Protein AF-0000000071357073 (afdb_homodimer)

pLDDT: mean 93.8, std 9.78, range [48.62, 98.81]

Organism: NCBI:txid346377

InterPro domains:
  IPR000291 D-alanine--D-alanine ligase/VANA/B/C, conserved site [PS00843] (83-94)
  IPR000291 D-alanine--D-alanine ligase/VANA/B/C, conserved site [PS00844] (268-297)
  IPR005905 D-alanine--D-alanine ligase [MF_00047] (3-327)
  IPR005905 D-alanine--D-alanine ligase [PIRSF039102] (2-325)
  IPR005905 D-alanine--D-alanine ligase [TIGR01205] (4-325)
  IPR011095 D-alanine--D-alanine ligase, C-terminal [PF07478] (139-324)
  IPR011127 D-alanine--D-alanine ligase, N-terminal domain [PF01820] (4-106)
  IPR011761 ATP-grasp fold [PS50975] (124-324)
  IPR013815 ATP-grasp fold, subdomain 1 [G3DSA:3.30.1490.20] (133-198)
  IPR016185 Pre-ATP-grasp domain superfamily [SSF52440] (1-115)

Structure (mmCIF, N/CA/C/O backbone):
data_AF-0000000071357073-model_v1
#
loop_
_entity.id
_entity.type
_entity.pdbx_description
1 polymer 'D-alanine--D-alanine ligase'
#
loop_
_atom_site.group_PDB
_atom_site.id
_atom_site.type_symbol
_atom_site.label_atom_id
_atom_site.label_alt_id
_atom_site.label_comp_id
_atom_site.label_asym_id
_atom_site.label_entity_id
_atom_site.label_seq_id
_atom_site.pdbx_PDB_ins_code
_atom_site.Cartn_x
_atom_site.Cartn_y
_atom_site.Cartn_z
_atom_site.occupancy
_atom_site.B_iso_or_equiv
_atom_site.auth_seq_id
_atom_site.auth_comp_id
_atom_site.auth_asym_id
_atom_site.auth_atom_id
_atom_site.pdbx_PDB_model_num
ATOM 1 N N . MET A 1 1 ? -27.766 23.875 -2.355 1 86.12 1 MET A N 1
ATOM 2 C CA . MET A 1 1 ? -27.875 22.906 -1.27 1 86.12 1 MET A CA 1
ATOM 3 C C . MET A 1 1 ? -26.5 22.547 -0.72 1 86.12 1 MET A C 1
ATOM 5 O O . MET A 1 1 ? -25.516 22.531 -1.46 1 86.12 1 MET A O 1
ATOM 9 N N . LYS A 1 2 ? -26.406 22.453 0.548 1 95.81 2 LYS A N 1
ATOM 10 C CA . LYS A 1 2 ? -25.141 22.156 1.199 1 95.81 2 LYS A CA 1
ATOM 11 C C . LYS A 1 2 ? -24.688 20.734 0.898 1 95.81 2 LYS A C 1
ATOM 13 O O . LYS A 1 2 ? -25.516 19.828 0.801 1 95.81 2 LYS A O 1
ATOM 18 N N . LYS A 1 3 ? -23.438 20.578 0.633 1 97.69 3 LYS A N 1
ATOM 19 C CA . LYS A 1 3 ? -22.891 19.234 0.493 1 97.69 3 LYS A CA 1
ATOM 20 C C . LYS A 1 3 ? -22.844 18.516 1.838 1 97.69 3 LYS A C 1
ATOM 22 O O . LYS A 1 3 ? -22.5 19.125 2.857 1 97.69 3 LYS A O 1
ATOM 27 N N . ARG A 1 4 ? -23.266 17.344 1.847 1 98.38 4 ARG A N 1
ATOM 28 C CA . ARG A 1 4 ? -23.219 16.531 3.059 1 98.38 4 ARG A CA 1
ATOM 29 C C . ARG A 1 4 ? -21.875 15.836 3.213 1 98.38 4 ARG A C 1
ATOM 31 O O . ARG A 1 4 ? -21.484 15.039 2.359 1 98.38 4 ARG A O 1
ATOM 38 N N . ILE A 1 5 ? -21.172 16.109 4.293 1 98.69 5 ILE A N 1
ATOM 39 C CA . ILE A 1 5 ? -19.844 15.578 4.543 1 98.69 5 ILE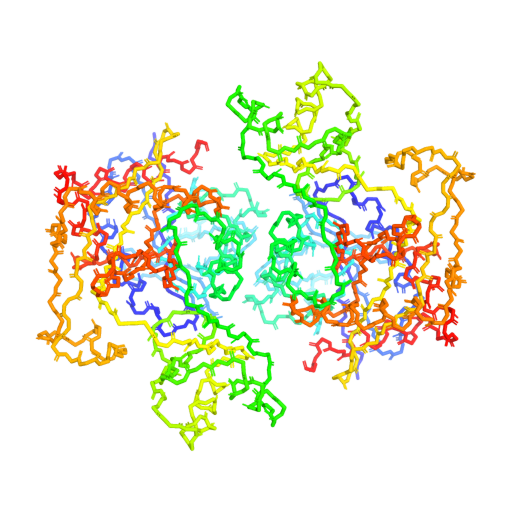 A CA 1
ATOM 40 C C . ILE A 1 5 ? -19.891 14.641 5.746 1 98.69 5 ILE A C 1
ATOM 42 O O . ILE A 1 5 ? -20.375 15.008 6.816 1 98.69 5 ILE A O 1
ATOM 46 N N . ALA A 1 6 ? -19.438 13.398 5.582 1 98.81 6 ALA A N 1
ATOM 47 C CA . ALA A 1 6 ? -19.188 12.516 6.719 1 98.81 6 ALA A CA 1
ATOM 48 C C . ALA A 1 6 ? -17.828 12.812 7.34 1 98.81 6 ALA A C 1
ATOM 50 O O . ALA A 1 6 ? -16.781 12.672 6.684 1 98.81 6 ALA A O 1
ATOM 51 N N . LEU A 1 7 ? -17.797 13.328 8.523 1 98.75 7 LEU A N 1
ATOM 52 C CA . LEU A 1 7 ? -16.562 13.477 9.289 1 98.75 7 LEU A CA 1
ATOM 53 C C . LEU A 1 7 ? -16.219 12.188 10.031 1 98.75 7 LEU A C 1
ATOM 55 O O . LEU A 1 7 ? -16.781 11.906 11.086 1 98.75 7 LEU A O 1
ATOM 59 N N . VAL A 1 8 ? -15.281 11.438 9.5 1 98.81 8 VAL A N 1
ATOM 60 C CA . VAL A 1 8 ? -14.984 10.094 9.984 1 98.81 8 VAL A CA 1
ATOM 61 C C . VAL A 1 8 ? -13.828 10.148 10.984 1 98.81 8 VAL A C 1
ATOM 63 O O . VAL A 1 8 ? -12.766 10.695 10.68 1 98.81 8 VAL A O 1
ATOM 66 N N . THR A 1 9 ? -14.039 9.586 12.133 1 98.5 9 THR A N 1
ATOM 67 C CA . THR A 1 9 ? -13.062 9.586 13.227 1 98.5 9 THR A CA 1
ATOM 68 C C . THR A 1 9 ? -13.156 8.297 14.031 1 98.5 9 THR A C 1
ATOM 70 O O . THR A 1 9 ? -13.742 7.309 13.578 1 98.5 9 THR A O 1
ATOM 73 N N . GLY A 1 10 ? -12.391 8.188 15.164 1 97.81 10 GLY A N 1
ATOM 74 C CA . GLY A 1 10 ? -12.289 6.961 15.938 1 97.81 10 GLY A CA 1
ATOM 75 C C . GLY A 1 10 ? -11.055 6.141 15.602 1 97.81 10 GLY A C 1
ATOM 76 O O . GLY A 1 10 ? -9.945 6.672 15.547 1 97.81 10 GLY A O 1
ATOM 77 N N . GLY A 1 11 ? -11.305 4.848 15.438 1 96.25 11 GLY A N 1
ATOM 78 C CA . GLY A 1 11 ? -10.188 4.004 15.047 1 96.25 11 GLY A CA 1
ATOM 79 C C . GLY A 1 11 ? -10.062 2.748 15.883 1 96.25 11 GLY A C 1
ATOM 80 O O . GLY A 1 11 ? -10.711 2.627 16.922 1 96.25 11 GLY A O 1
ATOM 81 N N . PHE A 1 12 ? -9.25 1.799 15.43 1 93.94 12 PHE A N 1
ATOM 82 C CA . PHE A 1 12 ? -9.062 0.486 16.047 1 93.94 12 PHE A CA 1
ATOM 83 C C . PHE A 1 12 ? -7.879 0.494 17 1 93.94 12 PHE A C 1
ATOM 85 O O . PHE A 1 12 ? -7.645 -0.482 17.719 1 93.94 12 PHE A O 1
ATOM 92 N N . THR A 1 13 ? -7.125 1.576 17 1 86.69 13 THR A N 1
ATOM 93 C CA . THR A 1 13 ? -5.879 1.615 17.75 1 86.69 13 THR A CA 1
ATOM 94 C C . THR A 1 13 ? -5.965 2.627 18.891 1 86.69 13 THR A C 1
ATOM 96 O O . THR A 1 13 ? -6.965 3.338 19.016 1 86.69 13 THR A O 1
ATOM 99 N N . GLY A 1 14 ? -4.887 2.688 19.672 1 83.81 14 GLY A N 1
ATOM 100 C CA . GLY A 1 14 ? -4.816 3.648 20.766 1 83.81 14 GLY A CA 1
ATOM 101 C C . GLY A 1 14 ? -4.82 5.09 20.281 1 83.81 14 GLY A C 1
ATOM 102 O O . GLY A 1 14 ? -5.078 6.004 21.062 1 83.81 14 GLY A O 1
ATOM 103 N N . GLU A 1 15 ? -4.68 5.348 19.016 1 86.19 15 GLU A N 1
ATOM 104 C CA . GLU A 1 15 ? -4.648 6.695 18.469 1 86.19 15 GLU A CA 1
ATOM 105 C C . GLU A 1 15 ? -6.055 7.266 18.312 1 86.19 15 GLU A C 1
ATOM 107 O O . GLU A 1 15 ? -6.23 8.414 17.906 1 86.19 15 GLU A O 1
ATOM 112 N N . SER A 1 16 ? -7.027 6.48 18.703 1 92.38 16 SER A N 1
ATOM 113 C CA . SER A 1 16 ? -8.422 6.906 18.578 1 92.38 16 SER A CA 1
ATOM 114 C C . SER A 1 16 ? -8.68 8.18 19.375 1 92.38 16 SER A C 1
ATOM 116 O O . SER A 1 16 ? -9.477 9.023 18.969 1 92.38 16 SER A O 1
ATOM 118 N N . VAL A 1 17 ? -7.988 8.367 20.469 1 90.81 17 VAL A N 1
ATOM 119 C CA . VAL A 1 17 ? -8.18 9.539 21.312 1 90.81 17 VAL A CA 1
ATOM 120 C C . VAL A 1 17 ? -7.77 10.797 20.547 1 90.81 17 VAL A C 1
ATOM 122 O O . VAL A 1 17 ? -8.469 11.812 20.594 1 90.81 17 VAL A O 1
ATOM 125 N N . VAL A 1 18 ? -6.664 10.703 19.844 1 89.94 18 VAL A N 1
ATOM 126 C CA . VAL A 1 18 ? -6.18 11.828 19.047 1 89.94 18 VAL A CA 1
ATOM 127 C C . VAL A 1 18 ? -7.129 12.078 17.875 1 89.94 18 VAL A C 1
ATOM 129 O O . VAL A 1 18 ? -7.395 13.234 17.531 1 89.94 18 VAL A O 1
ATOM 132 N N . SER A 1 19 ? -7.645 11.016 17.281 1 95.25 19 SER A N 1
ATOM 133 C CA . SER A 1 19 ? -8.602 11.133 16.188 1 95.25 19 SER A CA 1
ATOM 134 C C . SER A 1 19 ? -9.836 11.922 16.625 1 95.25 19 SER A C 1
ATOM 136 O O . SER A 1 19 ? -10.281 12.82 15.906 1 95.25 19 SER A O 1
ATOM 138 N N . LEU A 1 20 ? -10.336 11.57 17.781 1 96.31 20 LEU A N 1
ATOM 139 C CA . LEU A 1 20 ? -11.547 12.219 18.266 1 96.31 20 LEU A CA 1
ATOM 140 C C . LEU A 1 20 ? -11.289 13.688 18.562 1 96.31 20 LEU A C 1
ATOM 142 O O . LEU A 1 20 ? -12.133 14.539 18.25 1 96.31 20 LEU A O 1
ATOM 146 N N . LYS A 1 21 ? -10.148 14 19.109 1 94.81 21 LYS A N 1
ATOM 147 C CA . LYS A 1 21 ? -9.781 15.391 19.375 1 94.81 21 LYS A CA 1
ATOM 148 C C . LYS A 1 21 ? -9.625 16.172 18.078 1 94.81 21 LYS A C 1
ATOM 150 O O . LYS A 1 21 ? -10.086 17.312 17.969 1 94.81 21 LYS A O 1
ATOM 155 N N . SER A 1 22 ? -8.953 15.539 17.125 1 95.88 22 SER A N 1
ATOM 156 C CA . SER A 1 22 ? -8.797 16.156 15.82 1 95.88 22 SER A CA 1
ATOM 157 C C . SER A 1 22 ? -10.148 16.438 15.172 1 95.88 22 SER A C 1
ATOM 159 O O . SER A 1 22 ? -10.367 17.516 14.617 1 95.88 22 SER A O 1
ATOM 161 N N . ALA A 1 23 ? -11.055 15.484 15.281 1 97.44 23 ALA A N 1
ATOM 162 C CA . ALA A 1 23 ? -12.375 15.625 14.68 1 97.44 23 ALA A CA 1
ATOM 163 C C . ALA A 1 23 ? -13.125 16.812 15.289 1 97.44 23 ALA A C 1
ATOM 165 O O . ALA A 1 23 ? -13.844 17.531 14.578 1 97.44 23 ALA A O 1
ATOM 166 N N . ALA A 1 24 ? -12.992 16.984 16.562 1 95.94 24 ALA A N 1
ATOM 167 C CA . ALA A 1 24 ? -13.664 18.094 17.234 1 95.94 24 ALA A CA 1
ATOM 168 C C . ALA A 1 24 ? -13.188 19.438 16.688 1 95.94 24 ALA A C 1
ATOM 170 O O . ALA A 1 24 ? -13.992 20.344 16.484 1 95.94 24 ALA A O 1
ATOM 171 N N . VAL A 1 25 ? -11.93 19.562 16.453 1 95.12 25 VAL A N 1
ATOM 172 C CA . VAL A 1 25 ? -11.352 20.781 15.93 1 95.12 25 VAL A CA 1
ATOM 173 C C . VAL A 1 25 ? -11.812 21 14.484 1 95.12 25 VAL A C 1
ATOM 175 O O . VAL A 1 25 ? -12.242 22.094 14.117 1 95.12 25 VAL A O 1
ATOM 178 N N . VAL A 1 26 ? -11.742 19.922 13.664 1 97.19 26 VAL A N 1
ATOM 179 C CA . VAL A 1 26 ? -12.172 20.016 12.266 1 97.19 26 VAL A CA 1
ATOM 180 C C . VAL A 1 26 ? -13.633 20.438 12.203 1 97.19 26 VAL A C 1
ATOM 182 O O . VAL A 1 26 ? -13.984 21.359 11.469 1 97.19 26 VAL A O 1
ATOM 185 N N . GLU A 1 27 ? -14.422 19.812 13 1 97 27 GLU A N 1
ATOM 186 C CA . GLU A 1 27 ? -15.852 20.078 13.008 1 97 27 GLU A CA 1
ATOM 187 C C . GLU A 1 27 ? -16.141 21.547 13.312 1 97 27 GLU A C 1
ATOM 189 O O . GLU A 1 27 ? -17 22.172 12.688 1 97 27 GLU A O 1
ATOM 194 N N . ARG A 1 28 ? -15.438 22.109 14.219 1 95.56 28 ARG A N 1
ATOM 195 C CA . ARG A 1 28 ? -15.641 23.484 14.672 1 95.56 28 ARG A CA 1
ATOM 196 C C . ARG A 1 28 ? -15.258 24.484 13.578 1 95.56 28 ARG A C 1
ATOM 198 O O . ARG A 1 28 ? -15.789 25.594 13.539 1 95.56 28 ARG A O 1
ATOM 205 N N . HIS A 1 29 ? -14.383 24.094 12.688 1 96.62 29 HIS A N 1
ATOM 206 C CA . HIS A 1 29 ? -13.82 25.062 11.75 1 96.62 29 HIS A CA 1
ATOM 207 C C . HIS A 1 29 ? -14.367 24.859 10.344 1 96.62 29 HIS A C 1
ATOM 209 O O . HIS A 1 29 ? -14.078 25.656 9.445 1 96.62 29 HIS A O 1
ATOM 215 N N . LEU A 1 30 ? -15.141 23.797 10.125 1 97.56 30 LEU A N 1
ATOM 216 C CA . LEU A 1 30 ? -15.688 23.578 8.797 1 97.56 30 LEU A CA 1
ATOM 217 C C . LEU A 1 30 ? -16.719 24.656 8.445 1 97.56 30 LEU A C 1
ATOM 219 O O . LEU A 1 30 ? -17.469 25.109 9.312 1 97.56 30 LEU A O 1
ATOM 223 N N . ASP A 1 31 ? -16.766 25.094 7.211 1 97.56 31 ASP A N 1
ATOM 224 C CA . ASP A 1 31 ? -17.672 26.109 6.711 1 97.56 31 ASP A CA 1
ATOM 225 C C . ASP A 1 31 ? -19.109 25.625 6.73 1 97.56 31 ASP A C 1
ATOM 227 O O . ASP A 1 31 ? -19.547 24.906 5.824 1 97.56 31 ASP A O 1
ATOM 231 N N . GLN A 1 32 ? -19.891 26.047 7.625 1 95.25 32 GLN A N 1
ATOM 232 C CA . GLN A 1 32 ? -21.25 25.562 7.828 1 95.25 32 GLN A CA 1
ATOM 233 C C . GLN A 1 32 ? -22.188 26.078 6.742 1 95.25 32 GLN A C 1
ATOM 235 O O . GLN A 1 32 ? -23.312 25.578 6.59 1 95.25 32 GLN A O 1
ATOM 240 N N . ASP A 1 33 ? -21.781 27.062 6.102 1 96.88 33 ASP A N 1
ATOM 241 C CA . ASP A 1 33 ? -22.578 27.578 5 1 96.88 33 ASP A CA 1
ATOM 242 C C . ASP A 1 33 ? -22.453 26.688 3.764 1 96.88 33 ASP A C 1
ATOM 244 O O . ASP A 1 33 ? -23.328 26.688 2.893 1 96.88 33 ASP A O 1
ATOM 248 N N . LYS A 1 34 ? -21.391 25.953 3.689 1 97.56 34 LYS A N 1
ATOM 249 C CA . LYS A 1 34 ? -21.109 25.141 2.504 1 97.56 34 LYS A CA 1
ATOM 250 C C . LYS A 1 34 ? -21.422 23.672 2.754 1 97.56 34 LYS A C 1
ATOM 252 O O . LYS A 1 34 ? -21.781 22.938 1.83 1 97.56 34 LYS A O 1
ATOM 257 N N . TYR A 1 35 ? -21.281 23.312 4.051 1 98.25 35 TYR A N 1
ATOM 258 C CA . TYR A 1 35 ? -21.312 21.875 4.316 1 98.25 35 TYR A CA 1
ATOM 259 C C . TYR A 1 35 ? -22.281 21.562 5.453 1 98.25 35 TYR A C 1
ATOM 261 O O . TYR A 1 35 ? -22.391 22.328 6.418 1 98.25 35 TYR A O 1
ATOM 269 N N . GLU A 1 36 ? -23 20.5 5.293 1 97.81 36 GLU A N 1
ATOM 270 C CA . GLU A 1 36 ? -23.672 19.812 6.391 1 97.81 36 GLU A CA 1
ATOM 271 C C . GLU A 1 36 ? -22.859 18.625 6.879 1 97.81 36 GLU A C 1
ATOM 273 O O . GLU A 1 36 ? -22.625 17.672 6.121 1 97.81 36 GLU A O 1
ATOM 278 N N . VAL A 1 37 ? -22.453 18.688 8.164 1 97.69 37 VAL A N 1
ATOM 279 C CA . VAL A 1 37 ? -21.453 17.734 8.633 1 97.69 37 VAL A CA 1
ATOM 280 C C . VAL A 1 37 ? -22.125 16.672 9.508 1 97.69 37 VAL A C 1
ATOM 282 O O . VAL A 1 37 ? -22.953 16.984 10.352 1 97.69 37 VAL A O 1
ATOM 285 N N . PHE A 1 38 ? -21.797 15.422 9.281 1 98.25 38 PHE A N 1
ATOM 286 C CA . PHE A 1 38 ? -22.25 14.273 10.07 1 98.25 38 PHE A CA 1
ATOM 287 C C . PHE A 1 38 ? -21.047 13.539 10.672 1 98.25 38 PHE A C 1
ATOM 289 O O . PHE A 1 38 ? -20.234 12.969 9.938 1 98.25 38 PHE A O 1
ATOM 296 N N . LYS A 1 39 ? -20.953 13.539 11.961 1 98.38 39 LYS A N 1
ATOM 297 C CA . LYS A 1 39 ? -19.844 12.867 12.625 1 98.38 39 LYS A CA 1
ATOM 298 C C . LYS A 1 39 ? -20.062 11.352 12.641 1 98.38 39 LYS A C 1
ATOM 300 O O . LYS A 1 39 ? -21.062 10.867 13.156 1 98.38 39 LYS A O 1
ATOM 305 N N . ILE A 1 40 ? -19.156 10.633 12.062 1 98.81 40 ILE A N 1
ATOM 306 C CA . ILE A 1 40 ? -19.188 9.18 12.031 1 98.81 40 ILE A CA 1
ATOM 307 C C . ILE A 1 40 ? -18.047 8.625 12.891 1 98.81 40 ILE A C 1
ATOM 309 O O . ILE A 1 40 ? -16.875 8.922 12.641 1 98.81 40 ILE A O 1
ATOM 313 N N . ILE A 1 41 ? -18.328 7.828 13.852 1 98.62 41 ILE A N 1
ATOM 314 C CA . ILE A 1 41 ? -17.344 7.215 14.727 1 98.62 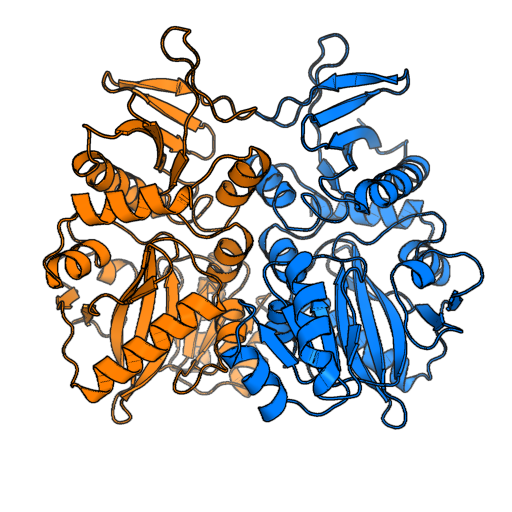41 ILE A CA 1
ATOM 315 C C . ILE A 1 41 ? -17.172 5.742 14.367 1 98.62 41 ILE A C 1
ATOM 317 O O . ILE A 1 41 ? -18.141 4.984 14.352 1 98.62 41 ILE A O 1
ATOM 321 N N . ILE A 1 42 ? -15.961 5.414 14.07 1 98.38 42 ILE A N 1
ATOM 322 C CA . ILE A 1 42 ? -15.617 4.039 13.727 1 98.38 42 ILE A CA 1
ATOM 323 C C . ILE A 1 42 ? -14.898 3.375 14.891 1 98.38 42 ILE A C 1
ATOM 325 O O . ILE A 1 42 ? -13.844 3.85 15.328 1 98.38 42 ILE A O 1
ATOM 329 N N . GLU A 1 43 ? -15.445 2.367 15.352 1 96.81 43 GLU A N 1
ATOM 330 C CA . GLU A 1 43 ? -14.867 1.494 16.359 1 96.81 43 GLU A CA 1
ATOM 331 C C . GLU A 1 43 ? -14.75 0.059 15.859 1 96.81 43 GLU A C 1
ATOM 333 O O . GLU A 1 43 ? -15.305 -0.281 14.812 1 96.81 43 GLU A O 1
ATOM 338 N N . LYS A 1 44 ? -14.031 -0.742 16.594 1 93.75 44 LYS A N 1
ATOM 339 C CA . LYS A 1 44 ? -13.812 -2.125 16.172 1 93.75 44 LYS A CA 1
ATOM 340 C C . LYS A 1 44 ? -15.133 -2.887 16.094 1 93.75 44 LYS A C 1
ATOM 342 O O . LYS A 1 44 ? -15.336 -3.697 15.188 1 93.75 44 LYS A O 1
ATOM 347 N N . THR A 1 45 ? -16.125 -2.557 16.953 1 93.12 45 THR A N 1
ATOM 348 C CA . THR A 1 45 ? -17.328 -3.379 17.062 1 93.12 45 THR A CA 1
ATOM 349 C C . THR A 1 45 ? -18.531 -2.684 16.422 1 93.12 45 THR A C 1
ATOM 351 O O . THR A 1 45 ? -19.547 -3.316 16.172 1 93.12 45 THR A O 1
ATOM 354 N N . LYS A 1 46 ? -18.391 -1.37 16.234 1 95.69 46 LYS A N 1
ATOM 355 C CA . LYS A 1 46 ? -19.531 -0.677 15.648 1 95.69 46 LYS A CA 1
ATOM 356 C C . LYS A 1 46 ? -19.094 0.622 14.969 1 95.69 46 LYS A C 1
ATOM 358 O O . LYS A 1 46 ? -18.141 1.266 15.414 1 95.69 46 LYS A O 1
ATOM 363 N N . TRP A 1 47 ? -19.781 0.971 13.945 1 98.5 47 TRP A N 1
ATOM 364 C CA . TRP A 1 47 ? -19.719 2.256 13.25 1 98.5 47 TRP A CA 1
ATOM 365 C C . TRP A 1 47 ? -21.031 3.023 13.406 1 98.5 47 TRP A C 1
ATOM 367 O O . TRP A 1 47 ? -22.109 2.475 13.172 1 98.5 47 TRP A O 1
ATOM 377 N N . PHE A 1 48 ? -20.953 4.305 13.805 1 98.62 48 PHE A N 1
ATOM 378 C CA . PHE A 1 48 ? -22.219 5.004 14.016 1 98.62 48 PHE A CA 1
ATOM 379 C C . PHE A 1 48 ? -22.047 6.504 13.805 1 98.62 48 PHE A C 1
ATOM 381 O O . PHE A 1 48 ? -20.938 7.035 13.953 1 98.62 48 PHE A O 1
ATOM 388 N N . HIS A 1 49 ? -23.141 7.098 13.383 1 98.56 49 HIS A N 1
ATOM 389 C CA . HIS A 1 49 ? -23.25 8.555 13.414 1 98.56 49 HIS A CA 1
ATOM 390 C C . HIS A 1 49 ? -23.625 9.039 14.812 1 98.56 49 HIS A C 1
ATOM 392 O O . HIS A 1 49 ? -24.625 8.586 15.391 1 98.56 49 HIS A O 1
ATOM 398 N N . LEU A 1 50 ? -22.812 9.859 15.305 1 97.75 50 LEU A N 1
ATOM 399 C CA . LEU A 1 50 ? -23.156 10.531 16.562 1 97.75 50 LEU A CA 1
ATOM 400 C C . LEU A 1 50 ? -23.891 11.836 16.297 1 97.75 50 LEU A C 1
ATOM 402 O O . LEU A 1 50 ? -23.266 12.852 15.961 1 97.75 50 LEU A O 1
ATOM 406 N N . ALA A 1 51 ? -25.219 11.859 16.547 1 95.25 51 ALA A N 1
ATOM 407 C CA . ALA A 1 51 ? -26.031 13.039 16.297 1 95.25 51 ALA A CA 1
ATOM 408 C C . ALA A 1 51 ? -25.797 14.102 17.375 1 95.25 51 ALA A C 1
ATOM 410 O O . ALA A 1 51 ? -25.281 13.797 18.453 1 95.25 51 ALA A O 1
ATOM 411 N N . PRO A 1 52 ? -26.172 15.375 17.062 1 90.69 52 PRO A N 1
ATOM 412 C CA . PRO A 1 52 ? -25.953 16.453 18.031 1 90.69 52 PRO A CA 1
ATOM 413 C C . PRO A 1 52 ? -26.656 16.203 19.359 1 90.69 52 PRO A C 1
ATOM 415 O O . PRO A 1 52 ? -26.188 16.656 20.406 1 90.69 52 PRO A O 1
ATOM 418 N N . ASP A 1 53 ? -27.703 15.461 19.359 1 92.75 53 ASP A N 1
ATOM 419 C CA . ASP A 1 53 ? -28.453 15.203 20.594 1 92.75 53 ASP A CA 1
ATOM 420 C C . ASP A 1 53 ? -27.859 14.016 21.359 1 92.75 53 ASP A C 1
ATOM 422 O O . ASP A 1 53 ? -28.406 13.609 22.391 1 92.75 53 ASP A O 1
ATOM 426 N N . GLY A 1 54 ? -26.828 13.422 20.797 1 93.25 54 GLY A N 1
ATOM 427 C CA . GLY A 1 54 ? -26.141 12.336 21.484 1 93.25 54 GLY A CA 1
ATOM 428 C C . GLY A 1 54 ? -26.594 10.961 21.016 1 93.25 54 GLY A C 1
ATOM 429 O O . GLY A 1 54 ? -26 9.945 21.422 1 93.25 54 GLY A O 1
ATOM 430 N N . GLN A 1 55 ? -27.594 10.961 20.188 1 96.12 55 GLN A N 1
ATOM 431 C CA . GLN A 1 55 ? -28.094 9.672 19.703 1 96.12 55 GLN A CA 1
ATOM 432 C C . GLN A 1 55 ? -27.125 9.055 18.703 1 96.12 55 GLN A C 1
ATOM 434 O O . GLN A 1 55 ? -26.547 9.758 17.875 1 96.12 55 GLN A O 1
ATOM 439 N N . GLU A 1 56 ? -27.016 7.77 18.781 1 97.69 56 GLU A N 1
ATOM 440 C CA . GLU A 1 56 ? -26.188 7.012 17.859 1 97.69 56 GLU A CA 1
ATOM 441 C C . GLU A 1 56 ? -27.016 6.336 16.781 1 97.69 56 GLU A C 1
ATOM 443 O O . GLU A 1 56 ? -28.031 5.703 17.078 1 97.69 56 GLU A O 1
ATOM 448 N N . HIS A 1 57 ? -26.688 6.52 15.602 1 98.31 57 HIS A N 1
ATOM 449 C CA . HIS A 1 57 ? -27.328 5.855 14.477 1 98.31 57 HIS A CA 1
ATOM 450 C C . HIS A 1 57 ? -26.328 4.977 13.719 1 98.31 57 HIS A C 1
ATOM 452 O O . HIS A 1 57 ? -25.344 5.477 13.172 1 98.31 57 HIS A O 1
ATOM 458 N N . PRO A 1 58 ? -26.594 3.699 13.609 1 98.19 58 PRO A N 1
ATOM 459 C CA . PRO A 1 58 ? -25.641 2.789 12.969 1 98.19 58 PRO A CA 1
ATOM 460 C C . PRO A 1 58 ? -25.406 3.131 11.5 1 98.19 58 PRO A C 1
ATOM 462 O O . PRO A 1 58 ? -26.328 3.562 10.805 1 98.19 58 PRO A O 1
ATOM 465 N N . VAL A 1 59 ? -24.188 2.98 11.07 1 98.75 59 VAL A N 1
ATOM 466 C CA . VAL A 1 59 ? -23.844 3.145 9.664 1 98.75 59 VAL A CA 1
ATOM 467 C C . VAL A 1 59 ? -24.219 1.884 8.891 1 98.75 59 VAL A C 1
ATOM 469 O O . VAL A 1 59 ? -23.953 0.768 9.344 1 98.75 59 VAL A O 1
ATOM 472 N N . ASP A 1 60 ? -24.922 2.018 7.781 1 98.5 60 ASP A N 1
ATOM 473 C CA . ASP A 1 60 ? -25.109 0.931 6.824 1 98.5 60 ASP A CA 1
ATOM 474 C C . ASP A 1 60 ? -23.906 0.806 5.887 1 98.5 60 ASP A C 1
ATOM 476 O O . ASP A 1 60 ? -23.703 1.655 5.016 1 98.5 60 ASP A O 1
ATOM 480 N N . LEU A 1 61 ? -23.156 -0.252 6.012 1 97.81 61 LEU A N 1
ATOM 481 C CA . LEU A 1 61 ? -21.906 -0.4 5.273 1 97.81 61 LEU A CA 1
ATOM 482 C C . LEU A 1 61 ? -22.188 -0.74 3.812 1 97.81 61 LEU A C 1
ATOM 484 O O . LEU A 1 61 ? -21.281 -0.67 2.979 1 97.81 61 LEU A O 1
ATOM 488 N N . ASN A 1 62 ? -23.391 -1.083 3.459 1 97.88 62 ASN A N 1
ATOM 489 C CA . ASN A 1 62 ? -23.719 -1.379 2.068 1 97.88 62 ASN A CA 1
ATOM 490 C C . ASN A 1 62 ? -23.516 -0.161 1.173 1 97.88 62 ASN A C 1
ATOM 492 O O . ASN A 1 62 ? -23.172 -0.302 -0.005 1 97.88 62 ASN A O 1
ATOM 496 N N . ASP A 1 63 ? -23.734 0.947 1.75 1 97.88 63 ASP A N 1
ATOM 497 C CA . ASP A 1 63 ? -23.562 2.146 0.935 1 97.88 63 ASP A CA 1
ATOM 498 C C . ASP A 1 63 ? -23.078 3.322 1.782 1 97.88 63 ASP A C 1
ATOM 500 O O . ASP A 1 63 ? -23.203 4.48 1.369 1 97.88 63 ASP A O 1
ATOM 504 N N . PHE A 1 64 ? -22.609 3.014 2.961 1 98.56 64 PHE A N 1
ATOM 505 C CA . PHE A 1 64 ? -22.078 3.988 3.91 1 98.56 64 PHE A CA 1
ATOM 506 C C . PHE A 1 64 ? -23.094 5.098 4.164 1 98.56 64 PHE A C 1
ATOM 508 O O . PHE A 1 64 ? -22.766 6.281 4.043 1 98.56 64 PHE A O 1
ATOM 515 N N . SER A 1 65 ? -24.25 4.73 4.562 1 98.69 65 SER A N 1
ATOM 516 C CA . SER A 1 65 ? -25.312 5.668 4.883 1 98.69 65 SER A CA 1
ATOM 517 C C . SER A 1 65 ? -25.766 5.523 6.336 1 98.69 65 SER A C 1
ATOM 519 O O . SER A 1 65 ? -25.359 4.586 7.023 1 98.69 65 SER A O 1
ATOM 521 N N . VAL A 1 66 ? -26.438 6.48 6.797 1 98.44 66 VAL A N 1
ATOM 522 C CA . VAL A 1 66 ? -27.078 6.445 8.102 1 98.44 66 VAL A CA 1
ATOM 523 C C . VAL A 1 66 ? -28.562 6.809 7.957 1 98.44 66 VAL A C 1
ATOM 525 O O . VAL A 1 66 ? -28.953 7.438 6.973 1 98.44 66 VAL A O 1
ATOM 528 N N . SER A 1 67 ? -29.422 6.406 8.922 1 96.94 67 SER A N 1
ATOM 529 C CA . SER A 1 67 ? -30.859 6.668 8.82 1 96.94 67 SER A CA 1
ATOM 530 C C . SER A 1 67 ? -31.406 7.223 10.133 1 96.94 67 SER A C 1
ATOM 532 O O . SER A 1 67 ? -32.281 6.605 10.758 1 96.94 67 SER A O 1
ATOM 534 N N . PRO A 1 68 ? -30.922 8.438 10.375 1 93.62 68 PRO A N 1
ATOM 535 C CA . PRO A 1 68 ? -31.547 9.055 11.547 1 93.62 68 PRO A CA 1
ATOM 536 C C . PRO A 1 68 ? -33.062 9.297 11.359 1 93.62 68 PRO A C 1
ATOM 538 O O . PRO A 1 68 ? -33.469 9.828 10.328 1 93.62 68 PRO A O 1
ATOM 541 N N . GLN A 1 69 ? -33.906 8.852 12.336 1 90.12 69 GLN A N 1
ATOM 542 C CA . GLN A 1 69 ? -35.375 9 12.328 1 90.12 69 GLN A CA 1
ATOM 543 C C . GLN A 1 69 ? -35.969 8.406 11.062 1 90.12 69 GLN A C 1
ATOM 545 O O . GLN A 1 69 ? -36.938 8.961 10.508 1 90.12 69 GLN A O 1
ATOM 550 N N . GLY A 1 70 ? -35.281 7.457 10.422 1 91.31 70 GLY A N 1
ATOM 551 C CA . GLY A 1 70 ? -35.844 6.715 9.289 1 91.31 70 GLY A CA 1
ATOM 552 C C . GLY A 1 70 ? -35.5 7.344 7.949 1 91.31 70 GLY A C 1
ATOM 553 O O . GLY A 1 70 ? -35.844 6.797 6.902 1 91.31 70 GLY A O 1
ATOM 554 N N . GLN A 1 71 ? -34.938 8.453 7.996 1 95.25 71 GLN A N 1
ATOM 555 C CA . GLN A 1 71 ? -34.531 9.109 6.754 1 95.25 71 GLN A CA 1
ATOM 556 C C . GLN A 1 71 ? -33.094 8.75 6.371 1 95.25 71 GLN A C 1
ATOM 558 O O . GLN A 1 71 ? -32.156 9.094 7.086 1 95.25 71 GLN A O 1
ATOM 563 N N . LYS A 1 72 ? -33 8.188 5.23 1 97.81 72 LYS A N 1
ATOM 564 C CA . LYS A 1 72 ? -31.672 7.77 4.777 1 97.81 72 LYS A CA 1
ATOM 565 C C . LYS A 1 72 ? -30.828 8.969 4.336 1 97.81 72 LYS A C 1
ATOM 567 O O . LYS A 1 72 ? -31.281 9.789 3.531 1 97.81 72 LYS A O 1
ATOM 572 N N . ILE A 1 73 ? -29.688 9.047 4.867 1 98.06 73 ILE A N 1
ATOM 573 C CA . ILE A 1 73 ? -28.734 10.102 4.531 1 98.06 73 ILE A CA 1
ATOM 574 C C . ILE A 1 73 ? -27.484 9.492 3.906 1 98.06 73 ILE A C 1
ATOM 576 O O . ILE A 1 73 ? -26.875 8.586 4.48 1 98.06 73 ILE A O 1
ATOM 580 N N . THR A 1 74 ? -27.156 9.93 2.709 1 98.31 74 THR A N 1
ATOM 581 C CA . THR A 1 74 ? -25.906 9.594 2.053 1 98.31 74 THR A CA 1
ATOM 582 C C . THR A 1 74 ? -24.969 10.805 2.016 1 98.31 74 THR A C 1
ATOM 584 O O . THR A 1 74 ? -25.391 11.922 2.332 1 98.31 74 THR A O 1
ATOM 587 N N . PHE A 1 75 ? -23.75 10.594 1.633 1 98.69 75 PHE A N 1
ATOM 588 C CA . PHE A 1 75 ? -22.781 11.664 1.753 1 98.69 75 PHE A CA 1
ATOM 589 C C . PHE A 1 75 ? -22.156 11.984 0.399 1 98.69 75 PHE A C 1
ATOM 591 O O . PHE A 1 75 ? -21.906 11.078 -0.406 1 98.69 75 PHE A O 1
ATOM 598 N N . ASP A 1 76 ? -21.828 13.266 0.23 1 98.44 76 ASP A N 1
ATOM 599 C CA . ASP A 1 76 ? -21.156 13.727 -0.98 1 98.44 76 ASP A CA 1
ATOM 600 C C . ASP A 1 76 ? -19.641 13.5 -0.892 1 98.44 76 ASP A C 1
ATOM 602 O O . ASP A 1 76 ? -18.953 13.508 -1.909 1 98.44 76 ASP A O 1
ATOM 606 N N . GLY A 1 77 ? -19.125 13.297 0.252 1 98.56 77 GLY A N 1
ATOM 607 C CA . GLY A 1 77 ? -17.703 13.055 0.488 1 98.56 77 GLY A CA 1
ATOM 608 C C . GLY A 1 77 ? -17.391 12.766 1.942 1 98.56 77 GLY A C 1
ATOM 609 O O . GLY A 1 77 ? -18.234 12.938 2.818 1 98.56 77 GLY A O 1
ATOM 610 N N . VAL A 1 78 ? -16.234 12.328 2.156 1 98.81 78 VAL A N 1
ATOM 611 C CA . VAL A 1 78 ? -15.773 11.953 3.49 1 98.81 78 VAL A CA 1
ATOM 612 C C . VAL A 1 78 ? -14.562 12.797 3.877 1 98.81 78 VAL A C 1
ATOM 614 O O . VAL A 1 78 ? -13.594 12.883 3.119 1 98.81 78 VAL A O 1
ATOM 617 N N . PHE A 1 79 ? -14.656 13.516 4.973 1 98.75 79 PHE A N 1
ATOM 618 C CA . PHE A 1 79 ? -13.469 14.047 5.641 1 98.75 79 PHE A CA 1
ATOM 619 C C . PHE A 1 79 ? -12.891 13.031 6.609 1 98.75 79 PHE A C 1
ATOM 621 O O . PHE A 1 79 ? -13.414 12.844 7.711 1 98.75 79 PHE A O 1
ATOM 628 N N . ASN A 1 80 ? -11.836 12.406 6.219 1 98.69 80 ASN A N 1
ATOM 629 C CA . ASN A 1 80 ? -11.211 11.367 7.023 1 98.69 80 ASN A CA 1
ATOM 630 C C . ASN A 1 80 ? -10.164 11.945 7.973 1 98.69 80 ASN A C 1
ATOM 632 O O . ASN A 1 80 ? -9.133 12.469 7.531 1 98.69 80 ASN A O 1
ATOM 636 N N . ILE A 1 81 ? -10.406 11.906 9.219 1 98.19 81 ILE A N 1
ATOM 637 C CA . ILE A 1 81 ? -9.461 12.367 10.234 1 98.19 81 ILE A CA 1
ATOM 638 C C . ILE A 1 81 ? -9.219 11.25 11.25 1 98.19 81 ILE A C 1
ATOM 640 O O . ILE A 1 81 ? -9.133 11.508 12.453 1 98.19 81 ILE A O 1
ATOM 644 N N . LEU A 1 82 ? -9.289 10.031 10.812 1 97.44 82 LEU A N 1
ATOM 645 C CA . LEU A 1 82 ? -9.023 8.844 11.617 1 97.44 82 LEU A CA 1
ATOM 646 C C . LEU A 1 82 ? -7.551 8.461 11.539 1 97.44 82 LEU A C 1
ATOM 648 O O . LEU A 1 82 ? -7.09 7.945 10.523 1 97.44 82 LEU A O 1
ATOM 652 N N . HIS A 1 83 ? -6.863 8.641 12.609 1 94 83 HIS A N 1
ATOM 653 C CA . HIS A 1 83 ? -5.453 8.281 12.719 1 94 83 HIS A CA 1
ATOM 654 C C . HIS A 1 83 ? -5.273 6.781 12.898 1 94 83 HIS A C 1
ATOM 656 O O . HIS A 1 83 ? -6.051 6.141 13.609 1 94 83 HIS A O 1
ATOM 662 N N . GLY A 1 84 ? -4.207 6.273 12.289 1 93.06 84 GLY A N 1
ATOM 663 C CA . GLY A 1 84 ? -3.967 4.844 12.398 1 93.06 84 GLY A CA 1
ATOM 664 C C . GLY A 1 84 ? -4.977 4.008 11.633 1 93.06 84 GLY A C 1
ATOM 665 O O . GLY A 1 84 ? -5.516 4.449 10.617 1 93.06 84 GLY A O 1
ATOM 666 N N . SER A 1 85 ? -5.176 2.797 12.078 1 94.44 85 SER A N 1
ATOM 667 C CA . SER A 1 85 ? -6.105 1.884 11.422 1 94.44 85 SER A CA 1
ATOM 668 C C . SER A 1 85 ? -7.535 2.119 11.891 1 94.44 85 SER A C 1
ATOM 670 O O . SER A 1 85 ? -7.773 2.359 13.07 1 94.44 85 SER A O 1
ATOM 672 N N . PRO A 1 86 ? -8.461 2.111 11.016 1 97 86 PRO A N 1
ATOM 673 C CA . PRO A 1 86 ? -8.328 1.786 9.594 1 97 86 PRO A CA 1
ATOM 674 C C . PRO A 1 86 ? -8.281 3.027 8.711 1 97 86 PRO A C 1
ATOM 676 O O . PRO A 1 86 ? -8.398 2.924 7.484 1 97 86 PRO A O 1
ATOM 679 N N . GLY A 1 87 ? -8.094 4.188 9.234 1 97.06 87 GLY A N 1
ATOM 680 C CA . GLY A 1 87 ? -8.242 5.434 8.492 1 97.06 87 GLY A CA 1
ATOM 681 C C . GLY A 1 87 ? -6.973 5.844 7.766 1 97.06 87 GLY A C 1
ATOM 682 O O . GLY A 1 87 ? -7.035 6.5 6.723 1 97.06 87 GLY A O 1
ATOM 683 N N . GLU A 1 88 ? -5.895 5.449 8.273 1 96.5 88 GLU A N 1
ATOM 684 C CA . GLU A 1 88 ? -4.621 5.949 7.77 1 96.5 88 GLU A CA 1
ATOM 685 C C . GLU A 1 88 ? -3.852 4.855 7.035 1 96.5 88 GLU A C 1
ATOM 687 O O . GLU A 1 88 ? -2.891 5.141 6.316 1 96.5 88 GLU A O 1
ATOM 692 N N . ASP A 1 89 ? -4.34 3.635 7.074 1 96.25 89 ASP A N 1
ATOM 693 C CA . ASP A 1 89 ? -3.584 2.516 6.52 1 96.25 89 ASP A CA 1
ATOM 694 C C . ASP A 1 89 ? -4.191 2.043 5.199 1 96.25 89 ASP A C 1
ATOM 696 O O . ASP A 1 89 ? -3.84 0.977 4.691 1 96.25 89 ASP A O 1
ATOM 700 N N . GLY A 1 90 ? -5.148 2.781 4.684 1 97.19 90 GLY A N 1
ATOM 701 C CA . GLY A 1 90 ? -5.656 2.545 3.344 1 97.19 90 GLY A CA 1
ATOM 702 C C . GLY A 1 90 ? -6.918 1.705 3.324 1 97.19 90 GLY A C 1
ATOM 703 O O . GLY 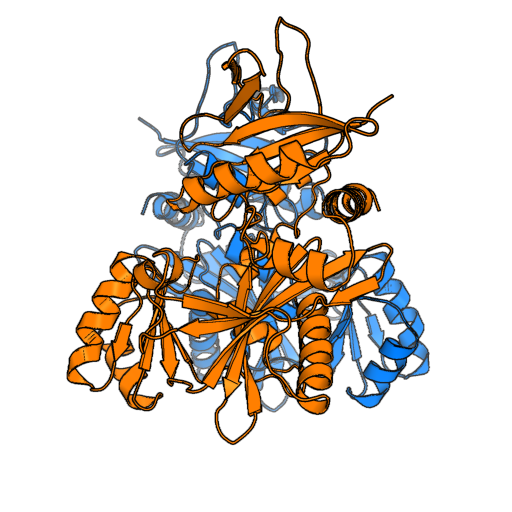A 1 90 ? -7.613 1.642 2.307 1 97.19 90 GLY A O 1
ATOM 704 N N . LYS A 1 91 ? -7.301 1.029 4.453 1 98.06 91 LYS A N 1
ATOM 705 C CA . LYS A 1 91 ? -8.453 0.13 4.477 1 98.06 91 LYS A CA 1
ATOM 706 C C . LYS A 1 91 ? -9.75 0.897 4.262 1 98.06 91 LYS A C 1
ATOM 708 O O . LYS A 1 91 ? -10.562 0.536 3.402 1 98.06 91 LYS A O 1
ATOM 713 N N . LEU A 1 92 ? -9.914 2.02 4.902 1 98.31 92 LEU A N 1
ATOM 714 C CA . LEU A 1 92 ? -11.117 2.822 4.715 1 98.31 92 LEU A CA 1
ATOM 715 C C . LEU A 1 92 ? -11.148 3.443 3.324 1 98.31 92 LEU A C 1
ATOM 717 O O . LEU A 1 92 ? -12.195 3.475 2.676 1 98.31 92 LEU A O 1
ATOM 721 N N . ALA A 1 93 ? -9.992 3.936 2.932 1 98.31 93 ALA A N 1
ATOM 722 C CA . ALA A 1 93 ? -9.914 4.5 1.585 1 98.31 93 ALA A CA 1
ATOM 723 C C . ALA A 1 93 ? -10.359 3.482 0.54 1 98.31 93 ALA A C 1
ATOM 725 O O . ALA A 1 93 ? -11.133 3.811 -0.362 1 98.31 93 ALA A O 1
ATOM 726 N N . GLY A 1 94 ? -9.852 2.26 0.699 1 98.38 94 GLY A N 1
ATOM 727 C CA . GLY A 1 94 ? -10.266 1.2 -0.208 1 98.38 94 GLY A CA 1
ATOM 728 C C . GLY A 1 94 ? -11.758 0.947 -0.191 1 98.38 94 GLY A C 1
ATOM 729 O O . GLY A 1 94 ? -12.375 0.749 -1.242 1 98.38 94 GLY A O 1
ATOM 730 N N . TYR A 1 95 ? -12.352 0.938 0.979 1 98.5 95 TYR A N 1
ATOM 731 C CA . TYR A 1 95 ? -13.789 0.764 1.145 1 98.5 95 TYR A CA 1
ATOM 732 C C . TYR A 1 95 ? -14.555 1.879 0.445 1 98.5 95 TYR A C 1
ATOM 734 O O . TYR A 1 95 ? -15.5 1.615 -0.306 1 98.5 95 TYR A O 1
ATOM 742 N N . PHE A 1 96 ? -14.117 3.133 0.584 1 98.56 96 PHE A N 1
ATOM 743 C CA . PHE A 1 96 ? -14.781 4.266 -0.053 1 98.56 96 PHE A CA 1
ATOM 744 C C . PHE A 1 96 ? -14.625 4.203 -1.567 1 98.56 96 PHE A C 1
ATOM 746 O O . PHE A 1 96 ? -15.547 4.539 -2.307 1 98.56 96 PHE A O 1
ATOM 753 N N . ASP A 1 97 ? -13.453 3.797 -2.018 1 97.62 97 ASP A N 1
ATOM 754 C CA . ASP A 1 97 ? -13.242 3.635 -3.453 1 97.62 97 ASP A CA 1
ATOM 755 C C . ASP A 1 97 ? -14.258 2.668 -4.051 1 97.62 97 ASP A C 1
ATOM 757 O O . ASP A 1 97 ? -14.828 2.934 -5.113 1 97.62 97 ASP A O 1
ATOM 761 N N . MET A 1 98 ? -14.453 1.563 -3.365 1 97.5 98 MET A N 1
ATOM 762 C CA . MET A 1 98 ? -15.336 0.522 -3.885 1 97.5 98 MET A CA 1
ATOM 763 C C . MET A 1 98 ? -16.781 0.997 -3.908 1 97.5 98 MET A C 1
ATOM 765 O O . MET A 1 98 ? -17.609 0.465 -4.66 1 97.5 98 MET A O 1
ATOM 769 N N . LEU A 1 99 ? -17.125 2.027 -3.121 1 97.38 99 LEU A N 1
ATOM 770 C CA . LEU A 1 99 ? -18.469 2.58 -3.08 1 97.38 99 LEU A CA 1
ATOM 771 C C . LEU A 1 99 ? -18.578 3.822 -3.957 1 97.38 99 LEU A C 1
ATOM 773 O O . LEU A 1 99 ? -19.672 4.383 -4.117 1 97.38 99 LEU A O 1
ATOM 777 N N . GLY A 1 100 ? -17.438 4.297 -4.512 1 96.69 100 GLY A N 1
ATOM 778 C CA . GLY A 1 100 ? -17.422 5.496 -5.336 1 96.69 100 GLY A CA 1
ATOM 779 C C . GLY A 1 100 ? -17.609 6.773 -4.539 1 96.69 100 GLY A C 1
ATOM 780 O O . GLY A 1 100 ? -18.141 7.758 -5.047 1 96.69 100 GLY A O 1
ATOM 781 N N . ILE A 1 101 ? -17.219 6.793 -3.26 1 98.12 101 ILE A N 1
ATOM 782 C CA . ILE A 1 101 ? -17.359 7.957 -2.391 1 98.12 101 ILE A CA 1
ATOM 783 C C . ILE A 1 101 ? -16.016 8.688 -2.291 1 98.12 101 ILE A C 1
ATOM 785 O O . ILE A 1 101 ? -15.008 8.102 -1.891 1 98.12 101 ILE A O 1
ATOM 789 N N . PRO A 1 102 ? -15.969 9.969 -2.611 1 98.38 102 PRO A N 1
ATOM 790 C CA . PRO A 1 102 ? -14.719 10.719 -2.5 1 98.38 102 PRO A CA 1
ATOM 791 C C . PRO A 1 102 ? -14.312 10.977 -1.051 1 98.38 102 PRO A C 1
ATOM 793 O O . PRO A 1 102 ? -15.164 11.047 -0.168 1 98.38 102 PRO A O 1
ATOM 796 N N . TYR A 1 103 ? -13.07 11.148 -0.837 1 98.56 103 TYR A N 1
ATOM 797 C CA . TYR A 1 103 ? -12.547 11.398 0.5 1 98.56 103 TYR A CA 1
ATOM 798 C C . TYR A 1 103 ? -11.328 12.305 0.443 1 98.56 103 TYR A C 1
ATOM 800 O O . TYR A 1 103 ? -10.742 12.508 -0.625 1 98.56 103 TYR A O 1
ATOM 808 N N . THR A 1 104 ? -10.836 12.789 1.564 1 98.19 104 THR A N 1
ATOM 809 C CA . THR A 1 104 ? -9.898 13.906 1.597 1 98.19 104 THR A CA 1
ATOM 810 C C . THR A 1 104 ? -8.461 13.414 1.68 1 98.19 104 THR A C 1
ATOM 812 O O . THR A 1 104 ? -7.52 14.195 1.525 1 98.19 104 THR A O 1
ATOM 815 N N . THR A 1 105 ? -8.188 12.172 1.933 1 98 105 THR A N 1
ATOM 816 C CA . THR A 1 105 ? -6.852 11.672 2.24 1 98 105 THR A CA 1
ATOM 817 C C . THR A 1 105 ? -6.281 10.883 1.065 1 98 105 THR A C 1
ATOM 819 O O . THR A 1 105 ? -6.898 10.82 -0.002 1 98 105 THR A O 1
ATOM 822 N N . CYS A 1 106 ? -5.113 10.391 1.236 1 97.88 106 CYS A N 1
ATOM 823 C CA . CYS A 1 106 ? -4.438 9.586 0.22 1 97.88 106 CYS A CA 1
ATOM 824 C C . CYS A 1 106 ? -5.254 8.352 -0.131 1 97.88 106 CYS A C 1
ATOM 826 O O . CYS A 1 106 ? -6.059 7.883 0.677 1 97.88 106 CYS A O 1
ATOM 828 N N . ASP A 1 107 ? -5.016 7.832 -1.324 1 97 107 ASP A N 1
ATOM 829 C CA . ASP A 1 107 ? -5.723 6.629 -1.746 1 97 107 ASP A CA 1
ATOM 830 C C . ASP A 1 107 ? -5.234 5.406 -0.969 1 97 107 ASP A C 1
ATOM 832 O O . ASP A 1 107 ? -4.359 5.52 -0.108 1 97 107 ASP A O 1
ATOM 836 N N . ALA A 1 108 ? -5.836 4.316 -1.229 1 97.31 108 ALA A N 1
ATOM 837 C CA . ALA A 1 108 ? -5.586 3.088 -0.48 1 97.31 108 ALA A CA 1
ATOM 838 C C . ALA A 1 108 ? -4.121 2.676 -0.58 1 97.31 108 ALA A C 1
ATOM 840 O O . ALA A 1 108 ? -3.496 2.326 0.426 1 97.31 108 ALA A O 1
ATOM 841 N N . MET A 1 109 ? -3.527 2.734 -1.714 1 96.75 109 MET A N 1
ATOM 842 C CA . MET A 1 109 ? -2.156 2.289 -1.935 1 96.75 109 MET A CA 1
ATOM 843 C C . MET A 1 109 ? -1.166 3.186 -1.196 1 96.75 109 MET A C 1
ATOM 845 O O . MET A 1 109 ? -0.346 2.699 -0.415 1 96.75 109 MET A O 1
ATOM 849 N N . THR A 1 110 ? -1.26 4.473 -1.442 1 97.69 110 THR A N 1
ATOM 850 C CA . THR A 1 110 ? -0.36 5.418 -0.79 1 97.69 110 THR A CA 1
ATOM 851 C C . THR A 1 110 ? -0.486 5.324 0.728 1 97.69 110 THR A C 1
ATOM 853 O O . THR A 1 110 ? 0.521 5.285 1.438 1 97.69 110 THR A O 1
ATOM 856 N N . SER A 1 111 ? -1.725 5.266 1.188 1 97.69 111 SER A N 1
ATOM 857 C CA . SER A 1 111 ? -1.964 5.125 2.621 1 97.69 111 SER A CA 1
ATOM 858 C C . SER A 1 111 ? -1.316 3.859 3.17 1 97.69 111 SER A C 1
ATOM 860 O O . SER A 1 111 ? -0.649 3.895 4.203 1 97.69 111 SER A O 1
ATOM 862 N N . ALA A 1 112 ? -1.452 2.768 2.48 1 96.69 112 ALA A N 1
ATOM 863 C CA . ALA A 1 112 ? -0.882 1.496 2.916 1 96.69 112 ALA A CA 1
ATOM 864 C C . ALA A 1 112 ? 0.642 1.561 2.949 1 96.69 112 ALA A C 1
ATOM 866 O O . ALA A 1 112 ? 1.264 1.181 3.945 1 96.69 112 ALA A O 1
ATOM 867 N N . ILE A 1 113 ? 1.234 2.08 1.954 1 96.75 113 ILE A N 1
ATOM 868 C CA . ILE A 1 113 ? 2.686 2.145 1.815 1 96.75 113 ILE A CA 1
ATOM 869 C C . ILE A 1 113 ? 3.273 3 2.936 1 96.75 113 ILE A C 1
ATOM 871 O O . ILE A 1 113 ? 4.262 2.615 3.566 1 96.75 113 ILE A O 1
ATOM 875 N N . THR A 1 114 ? 2.637 4.105 3.166 1 96.81 114 THR A N 1
ATOM 876 C CA . THR A 1 114 ? 3.238 5.09 4.062 1 96.81 114 THR A CA 1
ATOM 877 C C . THR A 1 114 ? 3.119 4.641 5.516 1 96.81 114 THR A C 1
ATOM 879 O O . THR A 1 114 ? 3.77 5.203 6.398 1 96.81 114 THR A O 1
ATOM 882 N N . MET A 1 115 ? 2.371 3.57 5.75 1 94.81 115 MET A N 1
ATOM 883 C CA . MET A 1 115 ? 2.297 2.984 7.086 1 94.81 115 MET A CA 1
ATOM 884 C C . MET A 1 115 ? 3.5 2.084 7.355 1 94.81 115 MET A C 1
ATOM 886 O O . MET A 1 115 ? 3.73 1.672 8.492 1 94.81 115 MET A O 1
ATOM 890 N N . ASN A 1 116 ? 4.207 1.756 6.355 1 96.75 116 ASN A N 1
ATOM 891 C CA . ASN A 1 116 ? 5.391 0.909 6.438 1 96.75 116 ASN A CA 1
ATOM 892 C C . ASN A 1 116 ? 6.672 1.718 6.254 1 96.75 116 ASN A C 1
ATOM 894 O O . ASN A 1 116 ? 7.035 2.072 5.129 1 96.75 116 ASN A O 1
ATOM 898 N N . LYS A 1 117 ? 7.395 1.938 7.324 1 96.88 117 LYS A N 1
ATOM 899 C CA . LYS A 1 117 ? 8.57 2.799 7.312 1 96.88 117 LYS A CA 1
ATOM 900 C C . LYS A 1 117 ? 9.633 2.27 6.355 1 96.88 117 LYS A C 1
ATOM 902 O O . LYS A 1 117 ? 10.219 3.033 5.582 1 96.88 117 LYS A O 1
ATOM 907 N N . GLY A 1 118 ? 9.852 1.004 6.398 1 97.25 118 GLY A N 1
ATOM 908 C CA . GLY A 1 118 ? 10.844 0.396 5.531 1 97.25 118 GLY A CA 1
ATOM 909 C C . GLY A 1 118 ? 10.531 0.561 4.055 1 97.25 118 GLY A C 1
ATOM 910 O O . GLY A 1 118 ? 11.398 0.953 3.27 1 97.25 118 GLY A O 1
ATOM 911 N N . TYR A 1 119 ? 9.289 0.284 3.646 1 98.06 119 TYR A N 1
ATOM 912 C CA . TYR A 1 119 ? 8.891 0.413 2.252 1 98.06 119 TYR A CA 1
ATOM 913 C C . TYR A 1 119 ? 8.922 1.869 1.806 1 98.06 119 TYR A C 1
ATOM 915 O O . TYR A 1 119 ? 9.367 2.174 0.695 1 98.06 119 TYR A O 1
ATOM 923 N N . THR A 1 120 ? 8.438 2.738 2.656 1 98.25 120 THR A N 1
ATOM 924 C CA . THR A 1 120 ? 8.469 4.156 2.32 1 98.25 120 THR A CA 1
ATOM 925 C C . THR A 1 120 ? 9.891 4.617 2.023 1 98.25 120 THR A C 1
ATOM 927 O O . THR A 1 120 ? 10.141 5.262 1.003 1 98.25 120 THR A O 1
ATOM 930 N N . LYS A 1 121 ? 10.82 4.266 2.873 1 98.25 121 LYS A N 1
ATOM 931 C CA . LYS A 1 121 ? 12.219 4.652 2.709 1 98.25 121 LYS A CA 1
ATOM 932 C C . LYS A 1 121 ? 12.797 4.082 1.42 1 98.25 121 LYS A C 1
ATOM 934 O O . LYS A 1 121 ? 13.531 4.766 0.705 1 98.25 121 LYS A O 1
ATOM 939 N N . ALA A 1 122 ? 12.453 2.836 1.136 1 97.94 122 ALA A N 1
ATOM 940 C CA . ALA A 1 122 ? 12.938 2.201 -0.086 1 97.94 122 ALA A CA 1
ATOM 941 C C . ALA A 1 122 ? 12.477 2.965 -1.323 1 97.94 122 ALA A C 1
ATOM 943 O O . ALA A 1 122 ? 13.219 3.08 -2.303 1 97.94 122 ALA A O 1
ATOM 944 N N . ILE A 1 123 ? 11.336 3.51 -1.298 1 98.06 123 ILE A N 1
ATOM 945 C CA . ILE A 1 123 ? 10.711 4.148 -2.453 1 98.06 123 ILE A CA 1
ATOM 946 C C . ILE A 1 123 ? 11.289 5.551 -2.637 1 98.06 123 ILE A C 1
ATOM 948 O O . ILE A 1 123 ? 11.523 5.988 -3.766 1 98.06 123 ILE A O 1
ATOM 952 N N . ILE A 1 124 ? 11.594 6.234 -1.545 1 98.38 124 ILE A N 1
ATOM 953 C CA . ILE A 1 124 ? 11.891 7.656 -1.685 1 98.38 124 ILE A CA 1
ATOM 954 C C . ILE A 1 124 ? 13.406 7.875 -1.616 1 98.38 124 ILE A C 1
ATOM 956 O O . ILE A 1 124 ? 13.883 8.992 -1.828 1 98.38 124 ILE A O 1
ATOM 960 N N . GLN A 1 125 ? 14.203 6.883 -1.351 1 97.38 125 GLN A N 1
ATOM 961 C CA . GLN A 1 125 ? 15.609 7.02 -1.007 1 97.38 125 GLN A CA 1
ATOM 962 C C . GLN A 1 125 ? 16.406 7.594 -2.174 1 97.38 125 GLN A C 1
ATOM 964 O O . GLN A 1 125 ? 17.531 8.078 -1.989 1 97.38 125 GLN A O 1
ATOM 969 N N . ASP A 1 126 ? 15.891 7.602 -3.389 1 95.44 126 ASP A N 1
ATOM 970 C CA . ASP A 1 126 ? 16.656 8.07 -4.543 1 95.44 126 ASP A CA 1
ATOM 971 C C . ASP A 1 126 ? 16.359 9.531 -4.844 1 95.44 126 ASP A C 1
ATOM 973 O O . ASP A 1 126 ? 16.859 10.086 -5.82 1 95.44 126 ASP A O 1
ATOM 977 N N . ILE A 1 127 ? 15.539 10.188 -4.059 1 97.5 127 ILE A N 1
ATOM 978 C CA . ILE A 1 127 ? 15.281 11.617 -4.211 1 97.5 127 ILE A CA 1
ATOM 979 C C . ILE A 1 127 ? 16.562 12.406 -3.902 1 97.5 127 ILE A C 1
ATOM 981 O O . ILE A 1 127 ? 17.188 12.195 -2.861 1 97.5 127 ILE A O 1
ATOM 985 N N . ASP A 1 128 ? 16.844 13.32 -4.762 1 96.62 128 ASP A N 1
ATOM 986 C CA . ASP A 1 128 ? 18.078 14.102 -4.625 1 96.62 128 ASP A CA 1
ATOM 987 C C . ASP A 1 128 ? 18.094 14.867 -3.307 1 96.62 128 ASP A C 1
ATOM 989 O O . ASP A 1 128 ? 17.109 15.492 -2.924 1 96.62 128 ASP A O 1
ATOM 993 N N . HIS A 1 129 ? 19.219 14.758 -2.564 1 97.69 129 HIS A N 1
ATOM 994 C CA . HIS A 1 129 ? 19.531 15.508 -1.354 1 97.69 129 HIS A CA 1
ATOM 995 C C . HIS A 1 129 ? 18.734 14.992 -0.162 1 97.69 129 HIS A C 1
ATOM 997 O O . HIS A 1 129 ? 18.844 15.531 0.942 1 97.69 129 HIS A O 1
ATOM 1003 N N . LEU A 1 130 ? 17.906 14.031 -0.424 1 98.62 130 LEU A N 1
ATOM 1004 C CA . LEU A 1 130 ? 17.25 13.336 0.678 1 98.62 130 LEU A CA 1
ATOM 1005 C C . LEU A 1 130 ? 18.078 12.148 1.141 1 98.62 130 LEU A C 1
ATOM 1007 O O . LEU A 1 130 ? 18.641 11.414 0.318 1 98.62 130 LEU A O 1
ATOM 1011 N N . HIS A 1 131 ? 18.188 11.992 2.428 1 98.38 131 HIS A N 1
ATOM 1012 C CA . HIS A 1 131 ? 18.922 10.859 2.998 1 98.38 131 HIS A CA 1
ATOM 1013 C C . HIS A 1 131 ? 18.016 10.023 3.896 1 98.38 131 HIS A C 1
ATOM 1015 O O . HIS A 1 131 ? 17.047 10.539 4.461 1 98.38 131 HIS A O 1
ATOM 1021 N N . VAL A 1 132 ? 18.266 8.773 3.955 1 97.94 132 VAL A N 1
ATOM 1022 C CA . VAL A 1 132 ? 17.641 7.855 4.898 1 97.94 132 VAL A CA 1
ATOM 1023 C C . VAL A 1 132 ? 18.719 7.137 5.715 1 97.94 132 VAL A C 1
ATOM 1025 O O . VAL A 1 132 ? 19.797 6.848 5.203 1 97.94 132 VAL A O 1
ATOM 1028 N N . ALA A 1 133 ? 18.453 6.902 6.98 1 96.94 133 ALA A N 1
ATOM 1029 C CA . ALA A 1 133 ? 19.391 6.141 7.797 1 96.94 133 ALA A CA 1
ATOM 1030 C C . ALA A 1 133 ? 19.578 4.734 7.242 1 96.94 133 ALA A C 1
ATOM 1032 O O . ALA A 1 133 ? 18.625 4.094 6.801 1 96.94 133 ALA A O 1
ATOM 1033 N N . LYS A 1 134 ? 20.859 4.293 7.262 1 97.5 134 LYS A N 1
ATOM 1034 C CA . LYS A 1 134 ? 21.078 2.887 6.93 1 97.5 134 LYS A CA 1
ATOM 1035 C C . LYS A 1 134 ? 20.281 1.976 7.852 1 97.5 134 LYS A C 1
ATOM 1037 O O . LYS A 1 134 ? 20.281 2.154 9.07 1 97.5 134 LYS A O 1
ATOM 1042 N N . SER A 1 135 ? 19.547 1.056 7.277 1 97.75 135 SER A N 1
ATOM 1043 C CA . SER A 1 135 ? 18.609 0.322 8.109 1 97.75 135 SER A CA 1
ATOM 1044 C C . SER A 1 135 ? 18.406 -1.103 7.605 1 97.75 135 SER A C 1
ATOM 1046 O O . SER A 1 135 ? 18.828 -1.435 6.492 1 97.75 135 SER A O 1
ATOM 1048 N N . ILE A 1 136 ? 17.891 -1.973 8.484 1 97.5 136 ILE A N 1
ATOM 1049 C CA . ILE A 1 136 ? 17.469 -3.334 8.172 1 97.5 136 ILE A CA 1
ATOM 1050 C C . ILE A 1 136 ? 16.016 -3.547 8.633 1 97.5 136 ILE A C 1
ATOM 1052 O O . ILE A 1 136 ? 15.688 -3.277 9.789 1 97.5 136 ILE A O 1
ATOM 1056 N N . GLN A 1 137 ? 15.203 -3.953 7.684 1 97.44 137 GLN A N 1
ATOM 1057 C CA . GLN A 1 137 ? 13.836 -4.34 8.016 1 97.44 137 GLN A CA 1
ATOM 1058 C C . GLN A 1 137 ? 13.75 -5.828 8.344 1 97.44 137 GLN A C 1
ATOM 1060 O O . GLN A 1 137 ? 14.156 -6.672 7.543 1 97.44 137 GLN A O 1
ATOM 1065 N N . LEU A 1 138 ? 13.227 -6.129 9.508 1 97.69 138 LEU A N 1
ATOM 1066 C CA . LEU A 1 138 ? 13.156 -7.508 9.977 1 97.69 138 LEU A CA 1
ATOM 1067 C C . LEU A 1 138 ? 11.711 -8 10.008 1 97.69 138 LEU A C 1
ATOM 1069 O O . LEU A 1 138 ? 10.82 -7.289 10.469 1 97.69 138 LEU A O 1
ATOM 1073 N N . PHE A 1 139 ? 11.5 -9.258 9.57 1 95.38 139 PHE A N 1
ATOM 1074 C CA . PHE A 1 139 ? 10.172 -9.852 9.5 1 95.38 139 PHE A CA 1
ATOM 1075 C C . PHE A 1 139 ? 10.008 -10.93 10.562 1 95.38 139 PHE A C 1
ATOM 1077 O O . PHE A 1 139 ? 8.969 -11.602 10.617 1 95.38 139 PHE A O 1
ATOM 1084 N N . LYS A 1 140 ? 11.055 -11.219 11.289 1 94.81 140 LYS A N 1
ATOM 1085 C CA . LYS A 1 140 ? 11.023 -12.188 12.383 1 94.81 140 LYS A CA 1
ATOM 1086 C C . LYS A 1 140 ? 12.117 -11.891 13.406 1 94.81 140 LYS A C 1
ATOM 1088 O O . LYS A 1 140 ? 13.188 -11.391 13.055 1 94.81 140 LYS A O 1
ATOM 1093 N N . ASN A 1 141 ? 11.75 -12.234 14.664 1 96.88 141 ASN A N 1
ATOM 1094 C CA . ASN A 1 141 ? 12.75 -12.172 15.727 1 96.88 141 ASN A CA 1
ATOM 1095 C C . ASN A 1 141 ? 13.531 -13.477 15.844 1 96.88 141 ASN A C 1
ATOM 1097 O O . ASN A 1 141 ? 13.07 -14.422 16.484 1 96.88 141 ASN A O 1
ATOM 1101 N N . SER A 1 142 ? 14.703 -13.555 15.195 1 96.38 142 SER A N 1
ATOM 1102 C CA . SER A 1 142 ? 15.492 -14.781 15.133 1 96.38 142 SER A CA 1
ATOM 1103 C C . SER A 1 142 ? 16.969 -14.5 15.406 1 96.38 142 SER A C 1
ATOM 1105 O O . SER A 1 142 ? 17.438 -13.375 15.227 1 96.38 142 SER A O 1
ATOM 1107 N N . PRO A 1 143 ? 17.672 -15.539 15.805 1 96.5 143 PRO A N 1
ATOM 1108 C CA . PRO A 1 143 ? 19.125 -15.367 15.984 1 96.5 143 PRO A CA 1
ATOM 1109 C C . PRO A 1 143 ? 19.828 -14.906 14.711 1 96.5 143 PRO A C 1
ATOM 1111 O O . PRO A 1 143 ? 20.75 -14.094 14.773 1 96.5 143 PRO A O 1
ATOM 1114 N N . GLU A 1 144 ? 19.359 -15.406 13.688 1 95.62 144 GLU A N 1
ATOM 1115 C CA . GLU A 1 144 ? 19.969 -15.023 12.414 1 95.62 144 GLU A CA 1
ATOM 1116 C C . GLU A 1 144 ? 19.828 -13.523 12.164 1 95.62 144 GLU A C 1
ATOM 1118 O O . GLU A 1 144 ? 20.781 -12.859 11.758 1 95.62 144 GLU A O 1
ATOM 1123 N N . ASN A 1 145 ? 18.672 -13.016 12.422 1 95.56 145 ASN A N 1
ATOM 1124 C CA . ASN A 1 145 ? 18.422 -11.594 12.219 1 95.56 145 ASN A CA 1
ATOM 1125 C C . ASN A 1 145 ? 19.172 -10.742 13.227 1 95.56 145 ASN A C 1
ATOM 1127 O O . ASN A 1 145 ? 19.625 -9.641 12.906 1 95.56 145 ASN A O 1
ATOM 1131 N N . HIS A 1 146 ? 19.234 -11.273 14.438 1 97.25 146 HIS A N 1
ATOM 1132 C CA . HIS A 1 146 ? 20.062 -10.609 15.438 1 97.25 146 HIS A CA 1
ATOM 1133 C C . HIS A 1 146 ? 21.5 -10.438 14.938 1 97.25 146 HIS A C 1
ATOM 1135 O O . HIS A 1 146 ? 22.047 -9.336 14.984 1 97.25 146 HIS A O 1
ATOM 1141 N N . ASP A 1 147 ? 22.094 -11.453 14.43 1 97.62 147 ASP A N 1
ATOM 1142 C CA . ASP A 1 147 ? 23.469 -11.438 13.93 1 97.62 147 ASP A CA 1
ATOM 1143 C C . ASP A 1 147 ? 23.594 -10.531 12.711 1 97.62 147 ASP A C 1
ATOM 1145 O O . ASP A 1 147 ? 24.609 -9.836 12.555 1 97.62 147 ASP A O 1
ATOM 1149 N N . ARG A 1 148 ? 22.625 -10.586 11.875 1 97 148 ARG A N 1
ATOM 1150 C CA . ARG A 1 148 ? 22.625 -9.742 10.68 1 97 148 ARG A CA 1
ATOM 1151 C C . ARG A 1 148 ? 22.734 -8.266 11.047 1 97 148 ARG A C 1
ATOM 1153 O O . ARG A 1 148 ? 23.469 -7.516 10.414 1 97 148 ARG A O 1
ATOM 1160 N N . VAL A 1 149 ? 21.969 -7.816 12.023 1 98.12 149 VAL A N 1
ATOM 1161 C CA . VAL A 1 149 ? 22 -6.43 12.469 1 98.12 149 VAL A CA 1
ATOM 1162 C C . VAL A 1 149 ? 23.406 -6.066 12.938 1 98.12 149 VAL A C 1
ATOM 1164 O O . VAL A 1 149 ? 23.969 -5.039 12.531 1 98.12 149 VAL A O 1
ATOM 1167 N N . LEU A 1 150 ? 24 -6.938 13.727 1 97.88 150 LEU A N 1
ATOM 1168 C CA . LEU A 1 150 ? 25.328 -6.695 14.266 1 97.88 150 LEU A CA 1
ATOM 1169 C C . LEU A 1 150 ? 26.359 -6.609 13.148 1 97.88 150 LEU A C 1
ATOM 1171 O O . LEU A 1 150 ? 27.328 -5.848 13.25 1 97.88 150 LEU A O 1
ATOM 1175 N N . GLU A 1 151 ? 26.156 -7.324 12.156 1 97.62 151 GLU A N 1
ATOM 1176 C CA . GLU A 1 151 ? 27.109 -7.418 11.062 1 97.62 151 GLU A CA 1
ATOM 1177 C C . GLU A 1 151 ? 26.969 -6.246 10.094 1 97.62 151 GLU A C 1
ATOM 1179 O O . GLU A 1 151 ? 27.953 -5.715 9.602 1 97.62 151 GLU A O 1
ATOM 1184 N N . GLU A 1 152 ? 25.75 -5.836 9.828 1 97.44 152 GLU A N 1
ATOM 1185 C CA . GLU A 1 152 ? 25.5 -4.949 8.703 1 97.44 152 GLU A CA 1
ATOM 1186 C C . GLU A 1 152 ? 25.359 -3.5 9.156 1 97.44 152 GLU A C 1
ATOM 1188 O O . GLU A 1 152 ? 25.469 -2.574 8.352 1 97.44 152 GLU A O 1
ATOM 1193 N N . LEU A 1 153 ? 25.016 -3.277 10.391 1 98.19 153 LEU A N 1
ATOM 1194 C CA . LEU A 1 153 ? 24.797 -1.923 10.883 1 98.19 153 LEU A CA 1
ATOM 1195 C C . LEU A 1 153 ? 25.828 -1.554 11.938 1 98.19 153 LEU A C 1
ATOM 1197 O O . LEU A 1 153 ? 26.422 -2.434 12.578 1 98.19 153 LEU A O 1
ATOM 1201 N N . SER A 1 154 ? 25.984 -0.296 12.109 1 97.75 154 SER A N 1
ATOM 1202 C CA . SER A 1 154 ? 26.906 0.206 13.125 1 97.75 154 SER A CA 1
ATOM 1203 C C . SER A 1 154 ? 26.156 0.806 14.312 1 97.75 154 SER A C 1
ATOM 1205 O O . SER A 1 154 ? 25.141 1.493 14.125 1 97.75 154 SER A O 1
ATOM 1207 N N . LEU A 1 155 ? 26.688 0.647 15.531 1 96.62 155 LEU A N 1
ATOM 1208 C CA . LEU A 1 155 ? 26.125 1.221 16.75 1 96.62 155 LEU A CA 1
ATOM 1209 C C . LEU A 1 155 ? 26.344 2.729 16.781 1 96.62 155 LEU A C 1
ATOM 1211 O O . LEU A 1 155 ? 27.312 3.234 16.219 1 96.62 155 LEU A O 1
ATOM 1215 N N . PRO A 1 156 ? 25.422 3.457 17.453 1 96.94 156 PRO A N 1
ATOM 1216 C CA . PRO A 1 156 ? 24.188 3.004 18.094 1 96.94 156 PRO A CA 1
ATOM 1217 C C . PRO A 1 156 ? 23.062 2.754 17.094 1 96.94 156 PRO A C 1
ATOM 1219 O O . PRO A 1 156 ? 23.094 3.279 15.977 1 96.94 156 PRO A O 1
ATOM 1222 N N . TYR A 1 157 ? 22.094 1.893 17.531 1 96.44 157 TYR A N 1
ATOM 1223 C CA . TYR A 1 157 ? 20.922 1.601 16.719 1 96.44 157 TYR A CA 1
ATOM 1224 C C . TYR A 1 157 ? 19.703 2.328 17.25 1 96.44 157 TYR A C 1
ATOM 1226 O O . TYR A 1 157 ? 19.625 2.637 18.453 1 96.44 157 TYR A O 1
ATOM 1234 N N . PHE A 1 158 ? 18.844 2.613 16.391 1 95.19 158 PHE A N 1
ATOM 1235 C CA . PHE A 1 158 ? 17.453 2.889 16.734 1 95.19 158 PHE A CA 1
ATOM 1236 C C . PHE A 1 158 ? 16.547 1.742 16.297 1 95.19 158 PHE A C 1
ATOM 1238 O O . PHE A 1 158 ? 16.469 1.425 15.109 1 95.19 158 PHE A O 1
ATOM 1245 N N . VAL A 1 159 ? 15.914 1.054 17.281 1 96.56 159 VAL A N 1
ATOM 1246 C CA . VAL A 1 159 ? 15.031 -0.078 17.016 1 96.56 159 VAL A CA 1
ATOM 1247 C C . VAL A 1 159 ? 13.578 0.349 17.188 1 96.56 159 VAL A C 1
ATOM 1249 O O . VAL A 1 159 ? 13.203 0.894 18.234 1 96.56 159 VAL A O 1
ATOM 1252 N N . LYS A 1 160 ? 12.797 0.133 16.172 1 94.75 160 LYS A N 1
ATOM 1253 C CA . LYS A 1 160 ? 11.406 0.569 16.281 1 94.75 160 LYS A CA 1
ATOM 1254 C C . LYS A 1 160 ? 10.477 -0.384 15.531 1 94.75 160 LYS A C 1
ATOM 1256 O O . LYS A 1 160 ? 10.883 -1.021 14.555 1 94.75 160 LYS A O 1
ATOM 1261 N N . PRO A 1 161 ? 9.195 -0.537 16.078 1 94.75 161 PRO A N 1
ATOM 1262 C CA . PRO A 1 161 ? 8.195 -1.19 15.227 1 94.75 161 PRO A CA 1
ATOM 1263 C C . PRO A 1 161 ? 8.094 -0.562 13.836 1 94.75 161 PRO A C 1
ATOM 1265 O O . PRO A 1 161 ? 8.195 0.659 13.703 1 94.75 161 PRO A O 1
ATOM 1268 N N . ASN A 1 162 ? 7.98 -1.346 12.812 1 95.69 162 ASN A N 1
ATOM 1269 C CA . ASN A 1 162 ? 8.031 -0.873 11.438 1 95.69 162 ASN A CA 1
ATOM 1270 C C . ASN A 1 162 ? 6.719 -0.203 11.031 1 95.69 162 ASN A C 1
ATOM 1272 O O . ASN A 1 162 ? 6.727 0.795 10.305 1 95.69 162 ASN A O 1
ATOM 1276 N N . ASN A 1 163 ? 5.59 -0.832 11.438 1 90.81 163 ASN A N 1
ATOM 1277 C CA . ASN A 1 163 ? 4.281 -0.326 11.031 1 90.81 163 ASN A CA 1
ATOM 1278 C C . ASN A 1 163 ? 3.68 0.586 12.094 1 90.81 163 ASN A C 1
ATOM 1280 O O . ASN A 1 163 ? 3.857 0.354 13.297 1 90.81 163 ASN A O 1
ATOM 1284 N N . GLY A 1 164 ? 2.898 1.488 11.703 1 79.31 164 GLY A N 1
ATOM 1285 C CA . GLY A 1 164 ? 2.16 2.33 12.633 1 79.31 164 GLY A CA 1
ATOM 1286 C C . GLY A 1 164 ? 2.951 3.535 13.102 1 79.31 164 GLY A C 1
ATOM 1287 O O . GLY A 1 164 ? 4.035 3.811 12.594 1 79.31 164 GLY A O 1
ATOM 1288 N N . GLY A 1 165 ? 2.264 4.227 13.938 1 70.31 165 GLY A N 1
ATOM 1289 C CA . GLY A 1 165 ? 2.82 5.449 14.492 1 70.31 165 GLY A CA 1
ATOM 1290 C C . GLY A 1 165 ? 2.885 5.445 16.016 1 70.31 165 GLY A C 1
ATOM 1291 O O . GLY A 1 165 ? 2.746 4.391 16.641 1 70.31 165 GLY A O 1
ATOM 1292 N N . SER A 1 166 ? 3.516 6.297 16.781 1 63.44 166 SER A N 1
ATOM 1293 C CA . SER A 1 166 ? 3.373 6.68 18.188 1 63.44 166 SER A CA 1
ATOM 1294 C C . SER A 1 166 ? 4.598 6.273 19 1 63.44 166 SER A C 1
ATOM 1296 O O . SER A 1 166 ? 4.559 6.273 20.234 1 63.44 166 SER A O 1
ATOM 1298 N N . SER A 1 167 ? 5.562 5.887 18.406 1 68.31 167 SER A N 1
ATOM 1299 C CA . SER A 1 167 ? 6.867 5.652 19.016 1 68.31 167 SER A CA 1
ATOM 1300 C C . SER A 1 167 ? 6.781 4.605 20.109 1 68.31 167 SER A C 1
ATOM 1302 O O . SER A 1 167 ? 7.609 4.59 21.031 1 68.31 167 SER A O 1
ATOM 1304 N N . ILE A 1 168 ? 5.789 3.826 20.109 1 74.56 168 ILE A N 1
ATOM 1305 C CA . ILE A 1 168 ? 5.688 2.732 21.078 1 74.56 168 ILE A CA 1
ATOM 1306 C C . ILE A 1 168 ? 6.617 1.594 20.656 1 74.56 168 ILE A C 1
ATOM 1308 O O . ILE A 1 168 ? 6.703 1.25 19.484 1 74.56 168 ILE A O 1
ATOM 1312 N N . GLY A 1 169 ? 7.375 1.104 21.625 1 81.81 169 GLY A N 1
ATOM 1313 C CA . GLY A 1 169 ? 8.25 -0.03 21.375 1 81.81 169 GLY A CA 1
ATOM 1314 C C . GLY A 1 169 ? 9.594 0.371 20.797 1 81.81 169 GLY A C 1
ATOM 1315 O O . GLY A 1 169 ? 10.328 -0.474 20.281 1 81.81 169 GLY A O 1
ATOM 1316 N N . MET A 1 170 ? 9.867 1.583 20.859 1 89.5 170 MET A N 1
ATOM 1317 C CA . MET A 1 170 ? 11.133 2.086 20.312 1 89.5 170 MET A CA 1
ATOM 1318 C C . MET A 1 170 ? 12.242 1.988 21.344 1 89.5 170 MET A C 1
ATOM 1320 O O . MET A 1 170 ? 11.992 2.07 22.547 1 89.5 170 MET A O 1
ATOM 1324 N N . SER A 1 171 ? 13.445 1.786 20.922 1 92.25 171 SER A N 1
ATOM 1325 C CA . SER A 1 171 ? 14.609 1.712 21.781 1 92.25 171 SER A CA 1
ATOM 1326 C C . SER A 1 171 ? 15.852 2.289 21.109 1 92.25 171 SER A C 1
ATOM 1328 O O . SER A 1 171 ? 16.016 2.139 19.891 1 92.25 171 SER A O 1
ATOM 1330 N N . LYS A 1 172 ? 16.625 2.973 21.875 1 92.81 172 LYS A N 1
ATOM 1331 C CA . LYS A 1 172 ? 18 3.275 21.469 1 92.81 172 LYS A CA 1
ATOM 1332 C C . LYS A 1 172 ? 18.969 2.23 22.016 1 92.81 172 LYS A C 1
ATOM 1334 O O . LYS A 1 172 ? 18.953 1.924 23.203 1 92.81 172 LYS A O 1
ATOM 1339 N N . VAL A 1 173 ? 19.703 1.666 21.172 1 96.19 173 VAL A N 1
ATOM 1340 C CA . VAL A 1 173 ? 20.625 0.596 21.516 1 96.19 173 VAL A CA 1
ATOM 1341 C C . VAL A 1 173 ? 22.062 1.1 21.406 1 96.19 173 VAL A C 1
ATOM 1343 O O . VAL A 1 173 ? 22.531 1.428 20.328 1 96.19 173 VAL A O 1
ATOM 1346 N N . LYS A 1 174 ? 22.781 1.055 22.5 1 96 174 LYS A N 1
ATOM 1347 C CA . LYS A 1 174 ? 24.109 1.638 22.547 1 96 174 LYS A CA 1
ATOM 1348 C C . LYS A 1 174 ? 25.188 0.552 22.562 1 96 174 LYS A C 1
ATOM 1350 O O . LYS A 1 174 ? 26.359 0.833 22.344 1 96 174 LYS A O 1
ATOM 1355 N N . SER A 1 175 ? 24.797 -0.643 22.906 1 97 175 SER A N 1
ATOM 1356 C CA . SER A 1 175 ? 25.719 -1.775 22.906 1 97 175 SER A CA 1
ATOM 1357 C C . SER A 1 175 ? 25.062 -3.029 22.359 1 97 175 SER A C 1
ATOM 1359 O O . SER A 1 175 ? 23.828 -3.143 22.359 1 97 175 SER A O 1
ATOM 1361 N N . ALA A 1 176 ? 25.875 -3.957 21.922 1 96.62 176 ALA A N 1
ATOM 1362 C CA . ALA A 1 176 ? 25.391 -5.191 21.297 1 96.62 176 ALA A CA 1
ATOM 1363 C C . ALA A 1 176 ? 24.516 -5.98 22.281 1 96.62 176 ALA A C 1
ATOM 1365 O O . ALA A 1 176 ? 23.562 -6.637 21.859 1 96.62 176 ALA A O 1
ATOM 1366 N N . GLU A 1 177 ? 24.812 -5.934 23.5 1 96.81 177 GLU A N 1
ATOM 1367 C CA . GLU A 1 177 ? 24.109 -6.723 24.531 1 96.81 177 GLU A CA 1
ATOM 1368 C C . GLU A 1 177 ? 22.672 -6.262 24.688 1 96.81 177 GLU A C 1
ATOM 1370 O O . GLU A 1 177 ? 21.828 -7.016 25.172 1 96.81 177 GLU A O 1
ATOM 1375 N N . GLU A 1 178 ? 22.406 -5.023 24.266 1 97.5 178 GLU A N 1
ATOM 1376 C CA . GLU A 1 178 ? 21.078 -4.445 24.438 1 97.5 178 GLU A CA 1
ATOM 1377 C C . GLU A 1 178 ? 20.156 -4.805 23.281 1 97.5 178 GLU A C 1
ATOM 1379 O O . GLU A 1 178 ? 18.938 -4.625 23.375 1 97.5 178 GLU A O 1
ATOM 1384 N N . LEU A 1 179 ? 20.688 -5.301 22.25 1 97.81 179 LEU A N 1
ATOM 1385 C CA . LEU A 1 179 ? 19.953 -5.465 21 1 97.81 179 LEU A CA 1
ATOM 1386 C C . LEU A 1 179 ? 18.812 -6.473 21.156 1 97.81 179 LEU A C 1
ATOM 1388 O O . LEU A 1 179 ? 17.688 -6.227 20.719 1 97.81 179 LEU A O 1
ATOM 1392 N N . ALA A 1 180 ? 19.109 -7.586 21.75 1 97.88 180 ALA A N 1
ATOM 1393 C CA . ALA A 1 180 ? 18.109 -8.648 21.891 1 97.88 180 ALA A CA 1
ATOM 1394 C C . ALA A 1 180 ? 16.859 -8.141 22.609 1 97.88 180 ALA A C 1
ATOM 1396 O O . ALA A 1 180 ? 15.742 -8.383 22.156 1 97.88 180 ALA A O 1
ATOM 1397 N N . GLU A 1 181 ? 17.078 -7.473 23.688 1 97.5 181 GLU A N 1
ATOM 1398 C CA . GLU A 1 181 ? 15.961 -6.93 24.453 1 97.5 181 GLU A CA 1
ATOM 1399 C C . GLU A 1 181 ? 15.188 -5.902 23.625 1 97.5 181 GLU A C 1
ATOM 1401 O O . GLU A 1 181 ? 13.953 -5.852 23.688 1 97.5 181 GLU A O 1
ATOM 1406 N N . ALA A 1 182 ? 15.875 -5.047 22.938 1 96.94 182 ALA A N 1
ATOM 1407 C CA . ALA A 1 182 ? 15.25 -4.039 22.094 1 96.94 182 ALA A CA 1
ATOM 1408 C C . ALA A 1 182 ? 14.391 -4.691 21.016 1 96.94 182 ALA A C 1
ATOM 1410 O O . ALA A 1 182 ? 13.281 -4.234 20.734 1 96.94 182 ALA A O 1
ATOM 1411 N N . LEU A 1 183 ? 14.875 -5.711 20.391 1 98 183 LEU A N 1
ATOM 1412 C CA . LEU A 1 183 ? 14.125 -6.434 19.375 1 98 183 LEU A CA 1
ATOM 1413 C C . LEU A 1 183 ? 12.883 -7.082 19.969 1 98 183 LEU A C 1
ATOM 1415 O O . LEU A 1 183 ? 11.797 -7.02 19.375 1 98 183 LEU A O 1
ATOM 1419 N N . ASP A 1 184 ? 13.039 -7.703 21.125 1 97.69 184 ASP A N 1
ATOM 1420 C CA . ASP A 1 184 ? 11.891 -8.305 21.812 1 97.69 184 ASP A CA 1
ATOM 1421 C C . ASP A 1 184 ? 10.789 -7.277 22.047 1 97.69 184 ASP A C 1
ATOM 1423 O O . ASP A 1 184 ? 9.617 -7.547 21.766 1 97.69 184 ASP A O 1
ATOM 1427 N N . LYS A 1 185 ? 11.242 -6.156 22.547 1 95.62 185 LYS A N 1
ATOM 1428 C CA . LYS A 1 185 ? 10.297 -5.082 22.844 1 95.62 185 LYS A CA 1
ATOM 1429 C C . LYS A 1 185 ? 9.57 -4.629 21.578 1 95.62 185 LYS A C 1
ATOM 1431 O O . LYS A 1 185 ? 8.352 -4.438 21.594 1 95.62 185 LYS A O 1
ATOM 1436 N N . ALA A 1 186 ? 10.289 -4.43 20.516 1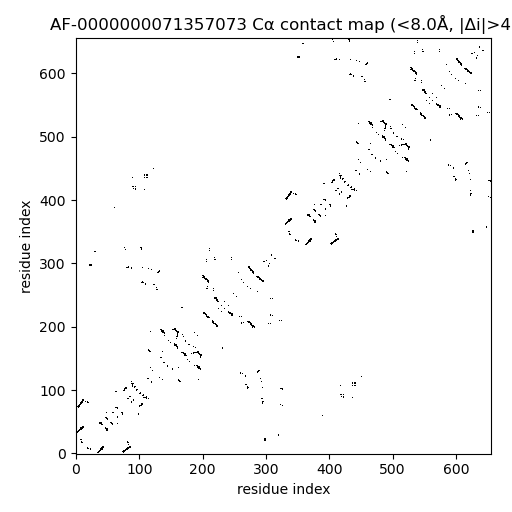 95.88 186 ALA A N 1
ATOM 1437 C CA . ALA A 1 186 ? 9.703 -3.953 19.266 1 95.88 186 ALA A CA 1
ATOM 1438 C C . ALA A 1 186 ? 8.789 -5.008 18.641 1 95.88 186 ALA A C 1
ATOM 1440 O O . ALA A 1 186 ? 7.691 -4.695 18.188 1 95.88 186 ALA A O 1
ATOM 1441 N N . PHE A 1 187 ? 9.18 -6.293 18.641 1 96.5 187 PHE A N 1
ATOM 1442 C CA . PHE A 1 187 ? 8.406 -7.375 18.031 1 96.5 187 PHE A CA 1
ATOM 1443 C C . PHE A 1 187 ? 7.16 -7.676 18.859 1 96.5 187 PHE A C 1
ATOM 1445 O O . PHE A 1 187 ? 6.223 -8.305 18.375 1 96.5 187 PHE A O 1
ATOM 1452 N N . ALA A 1 188 ? 7.148 -7.297 20.109 1 94.81 188 ALA A N 1
ATOM 1453 C CA . ALA A 1 188 ? 5.945 -7.422 20.938 1 94.81 188 ALA A CA 1
ATOM 1454 C C . ALA A 1 188 ? 4.836 -6.5 20.422 1 94.81 188 ALA A C 1
ATOM 1456 O O . ALA A 1 188 ? 3.652 -6.762 20.641 1 94.81 188 ALA A O 1
ATOM 1457 N N . GLU A 1 189 ? 5.258 -5.449 19.703 1 91.62 189 GLU A N 1
ATOM 1458 C CA . GLU A 1 189 ? 4.309 -4.434 19.25 1 91.62 189 GLU A CA 1
ATOM 1459 C C . GLU A 1 189 ? 3.959 -4.605 17.781 1 91.62 189 GLU A C 1
ATOM 1461 O O . GLU A 1 189 ? 2.926 -4.121 17.328 1 91.62 189 GLU A O 1
ATOM 1466 N N . ASP A 1 190 ? 4.809 -5.238 17.062 1 93.69 190 ASP A N 1
ATOM 1467 C CA . ASP A 1 190 ? 4.668 -5.301 15.617 1 93.69 190 ASP A CA 1
ATOM 1468 C C . ASP A 1 190 ? 5.309 -6.57 15.055 1 93.69 190 ASP A C 1
ATOM 1470 O O . ASP A 1 190 ? 6.301 -7.062 15.602 1 93.69 190 ASP A O 1
ATOM 1474 N N . SER A 1 191 ? 4.746 -7.059 13.961 1 94 191 SER A N 1
ATOM 1475 C CA . SER A 1 191 ? 5.297 -8.25 13.328 1 94 191 SER A CA 1
ATOM 1476 C C . SER A 1 191 ? 6.527 -7.91 12.492 1 94 191 SER A C 1
ATOM 1478 O O . SER A 1 191 ? 7.27 -8.805 12.078 1 94 191 SER A O 1
ATOM 1480 N N . GLN A 1 192 ? 6.762 -6.695 12.227 1 96.44 192 GLN A N 1
ATOM 1481 C CA . GLN A 1 192 ? 7.957 -6.207 11.547 1 96.44 192 GLN A CA 1
ATOM 1482 C C . GLN A 1 192 ? 8.672 -5.141 12.375 1 96.44 192 GLN A C 1
ATOM 1484 O O . GLN A 1 192 ? 8.023 -4.309 13.016 1 96.44 192 GLN A O 1
ATOM 1489 N N . VAL A 1 193 ? 9.961 -5.195 12.289 1 97.44 193 VAL A N 1
ATOM 1490 C CA . VAL A 1 193 ? 10.781 -4.254 13.047 1 97.44 193 VAL A CA 1
ATOM 1491 C C . VAL A 1 193 ? 11.82 -3.611 12.133 1 97.44 193 VAL A C 1
ATOM 1493 O O . VAL A 1 193 ? 12.375 -4.273 11.258 1 97.44 193 VAL A O 1
ATOM 1496 N N . LEU A 1 194 ? 12.016 -2.367 12.273 1 97.5 194 LEU A N 1
ATOM 1497 C CA . LEU A 1 194 ? 13.055 -1.628 11.57 1 97.5 194 LEU A CA 1
ATOM 1498 C C . LEU A 1 194 ? 14.195 -1.256 12.508 1 97.5 194 LEU A C 1
ATOM 1500 O O . LEU A 1 194 ? 13.977 -0.638 13.547 1 97.5 194 LEU A O 1
ATOM 1504 N N . VAL A 1 195 ? 15.375 -1.667 12.219 1 98 195 VAL A N 1
ATOM 1505 C CA . VAL A 1 195 ? 16.594 -1.285 12.938 1 98 195 VAL A CA 1
ATOM 1506 C C . VAL A 1 195 ? 17.406 -0.321 12.078 1 98 195 VAL A C 1
ATOM 1508 O O . VAL A 1 195 ? 17.75 -0.627 10.93 1 98 195 VAL A O 1
ATOM 1511 N N . GLU A 1 196 ? 17.688 0.793 12.648 1 97.56 196 GLU A N 1
ATOM 1512 C CA . GLU A 1 196 ? 18.406 1.831 11.906 1 97.56 196 GLU A CA 1
ATOM 1513 C C . GLU A 1 196 ? 19.641 2.309 12.672 1 97.56 196 GLU A C 1
ATOM 1515 O O . GLU A 1 196 ? 19.641 2.305 13.906 1 97.56 196 GLU A O 1
ATOM 1520 N N . GLU A 1 197 ? 20.656 2.713 11.867 1 97.06 197 GLU A N 1
ATOM 1521 C CA . GLU A 1 197 ? 21.734 3.461 12.508 1 97.06 197 GLU A CA 1
ATOM 1522 C C . GLU A 1 197 ? 21.234 4.797 13.047 1 97.06 197 GLU A C 1
ATOM 1524 O O . GLU A 1 197 ? 20.391 5.449 12.43 1 97.06 197 GLU A O 1
ATOM 1529 N N . PHE A 1 198 ? 21.781 5.113 14.18 1 93.38 198 PHE A N 1
ATOM 1530 C CA . PHE A 1 198 ? 21.328 6.336 14.836 1 93.38 198 PHE A CA 1
ATOM 1531 C C . PHE A 1 198 ? 21.781 7.566 14.07 1 93.38 198 PHE A C 1
ATOM 1533 O O . PHE A 1 198 ? 22.922 7.637 13.617 1 93.38 198 PHE A O 1
ATOM 1540 N N . VAL A 1 199 ? 20.891 8.523 13.875 1 92.06 199 VAL A N 1
ATOM 1541 C CA . VAL A 1 199 ? 21.172 9.82 13.273 1 92.06 199 VAL A CA 1
ATOM 1542 C C . VAL A 1 199 ? 20.953 10.922 14.305 1 92.06 199 VAL A C 1
ATOM 1544 O O . VAL A 1 199 ? 19.891 11.016 14.922 1 92.06 199 VAL A O 1
ATOM 1547 N N . SER A 1 200 ? 21.969 11.711 14.523 1 90.44 200 SER A N 1
ATOM 1548 C CA . SER A 1 200 ? 21.875 12.836 15.445 1 90.44 200 SER A CA 1
ATOM 1549 C C . SER A 1 200 ? 21.625 14.148 14.711 1 90.44 200 SER A C 1
ATOM 1551 O O . SER A 1 200 ? 22.344 14.484 13.766 1 90.44 200 SER A O 1
ATOM 1553 N N . GLY A 1 201 ? 20.562 14.82 15.109 1 93.44 201 GLY A N 1
ATOM 1554 C CA . GLY A 1 201 ? 20.219 16.078 14.469 1 93.44 201 GLY A CA 1
ATOM 1555 C C . GLY A 1 201 ? 19.031 16.781 15.109 1 93.44 201 GLY A C 1
ATOM 1556 O O . GLY A 1 201 ? 18.562 16.359 16.172 1 93.44 201 GLY A O 1
ATOM 1557 N N . ARG A 1 202 ? 18.703 17.922 14.539 1 94.81 202 ARG A N 1
ATOM 1558 C CA . ARG A 1 202 ? 17.516 18.641 14.938 1 94.81 202 ARG A CA 1
ATOM 1559 C C . ARG A 1 202 ? 16.266 18.062 14.281 1 94.81 202 ARG A C 1
ATOM 1561 O O . ARG A 1 202 ? 16.266 17.797 13.078 1 94.81 202 ARG A O 1
ATOM 1568 N N . GLU A 1 203 ? 15.25 17.875 15.062 1 94.69 203 GLU A N 1
ATOM 1569 C CA . GLU A 1 203 ? 14.039 17.219 14.57 1 94.69 203 GLU A CA 1
ATOM 1570 C C . GLU A 1 203 ? 13.031 18.25 14.07 1 94.69 203 GLU A C 1
ATOM 1572 O O . GLU A 1 203 ? 12.797 19.266 14.727 1 94.69 203 GLU A O 1
ATOM 1577 N N . PHE A 1 204 ? 12.453 17.953 12.93 1 97.38 204 PHE A N 1
ATOM 1578 C CA . PHE A 1 204 ? 11.445 18.828 12.336 1 97.38 204 PHE A CA 1
ATOM 1579 C C . PHE A 1 204 ? 10.266 18.016 11.812 1 97.38 204 PHE A C 1
ATOM 1581 O O . PHE A 1 204 ? 10.383 16.812 11.602 1 97.38 204 PHE A O 1
ATOM 1588 N N . SER A 1 205 ? 9.156 18.688 11.727 1 97.75 205 SER A N 1
ATOM 1589 C CA . SER A 1 205 ? 7.973 18.219 11.016 1 97.75 205 SER A CA 1
ATOM 1590 C C . SER A 1 205 ? 7.469 19.266 10.031 1 97.75 205 SER A C 1
ATOM 1592 O O . SER A 1 205 ? 7.492 20.453 10.32 1 97.75 205 SER A O 1
ATOM 1594 N N . ILE A 1 206 ? 7.059 18.812 8.875 1 98.69 206 ILE A N 1
ATOM 1595 C CA . ILE A 1 206 ? 6.66 19.766 7.84 1 98.69 206 ILE A CA 1
ATOM 1596 C C . ILE A 1 206 ? 5.391 19.281 7.148 1 98.69 206 ILE A C 1
ATOM 1598 O O . ILE A 1 206 ? 5.324 18.125 6.703 1 98.69 206 ILE A O 1
ATOM 1602 N N . GLY A 1 207 ? 4.367 20.125 7.125 1 98.56 207 GLY A N 1
ATOM 1603 C CA . GLY A 1 207 ? 3.119 19.828 6.445 1 98.56 207 GLY A CA 1
ATOM 1604 C C . GLY A 1 207 ? 3.166 20.109 4.953 1 98.56 207 GLY A C 1
ATOM 1605 O O . GLY A 1 207 ? 3.797 21.078 4.52 1 98.56 207 GLY A O 1
ATOM 1606 N N . ILE A 1 208 ? 2.572 19.234 4.176 1 98.81 208 ILE A N 1
ATOM 1607 C CA . ILE A 1 208 ? 2.455 19.375 2.729 1 98.81 208 ILE A CA 1
ATOM 1608 C C . ILE A 1 208 ? 1.025 19.062 2.295 1 98.81 208 ILE A C 1
ATOM 1610 O O . ILE A 1 208 ? 0.401 18.141 2.809 1 98.81 208 ILE A O 1
ATOM 1614 N N . TYR A 1 209 ? 0.431 19.766 1.413 1 98.19 209 TYR A N 1
ATOM 1615 C CA . TYR A 1 209 ? -0.862 19.422 0.833 1 98.19 209 TYR A CA 1
ATOM 1616 C C . TYR A 1 209 ? -0.972 19.938 -0.599 1 98.19 209 TYR A C 1
ATOM 1618 O O . TYR A 1 209 ? -0.089 20.656 -1.079 1 98.19 209 TYR A O 1
ATOM 1626 N N . SER A 1 210 ? -1.896 19.422 -1.315 1 95.75 210 SER A N 1
ATOM 1627 C CA . SER A 1 210 ? -2.111 19.875 -2.689 1 95.75 210 SER A CA 1
ATOM 1628 C C . SER A 1 210 ? -3.438 20.609 -2.828 1 95.75 210 SER A C 1
ATOM 1630 O O . SER A 1 210 ? -4.41 20.281 -2.148 1 95.75 210 SER A O 1
ATOM 1632 N N . CYS A 1 211 ? -3.459 21.594 -3.615 1 94.25 211 CYS A N 1
ATOM 1633 C CA . CYS A 1 211 ? -4.633 22.406 -3.902 1 94.25 211 CYS A CA 1
ATOM 1634 C C . CYS A 1 211 ? -4.609 22.922 -5.34 1 94.25 211 CYS A C 1
ATOM 1636 O O . CYS A 1 211 ? -3.645 23.562 -5.758 1 94.25 211 CYS A O 1
ATOM 1638 N N . GLN A 1 212 ? -5.707 22.594 -6.066 1 91.88 212 GLN A N 1
ATOM 1639 C CA . GLN A 1 212 ? -5.875 23.047 -7.441 1 91.88 212 GLN A CA 1
ATOM 1640 C C . GLN A 1 212 ? -4.645 22.719 -8.281 1 91.88 212 GLN A C 1
ATOM 1642 O O . GLN A 1 212 ? -4.125 23.578 -8.992 1 91.88 212 GLN A O 1
ATOM 1647 N N . GLY A 1 213 ? -4.074 21.594 -8.039 1 88.38 213 GLY A N 1
ATOM 1648 C CA . GLY A 1 213 ? -3.004 21.078 -8.875 1 88.38 213 GLY A CA 1
ATOM 1649 C C . GLY A 1 213 ? -1.624 21.484 -8.398 1 88.38 213 GLY A C 1
ATOM 1650 O O . GLY A 1 213 ? -0.615 21.094 -8.992 1 88.38 213 GLY A O 1
ATOM 1651 N N . ASN A 1 214 ? -1.576 22.203 -7.305 1 94.69 214 ASN A N 1
ATOM 1652 C CA . ASN A 1 214 ? -0.293 22.656 -6.777 1 94.69 214 ASN A CA 1
ATOM 1653 C C . ASN A 1 214 ? 0.039 21.984 -5.453 1 94.69 214 ASN A C 1
ATOM 1655 O O . ASN A 1 214 ? -0.845 21.766 -4.617 1 94.69 214 ASN A O 1
ATOM 1659 N N . ILE A 1 215 ? 1.312 21.656 -5.355 1 97.31 215 ILE A N 1
ATOM 1660 C CA . ILE A 1 215 ? 1.808 21.156 -4.078 1 97.31 215 ILE A CA 1
ATOM 1661 C C . ILE A 1 215 ? 2.266 22.328 -3.209 1 97.31 215 ILE A C 1
ATOM 1663 O O . ILE A 1 215 ? 3.131 23.109 -3.611 1 97.31 215 ILE A O 1
ATOM 1667 N N . ILE A 1 216 ? 1.66 22.469 -2.074 1 98.06 216 ILE A N 1
ATOM 1668 C CA . ILE A 1 216 ? 1.976 23.531 -1.123 1 98.06 216 ILE A CA 1
ATOM 1669 C C . ILE A 1 216 ? 2.732 22.953 0.068 1 98.06 216 ILE A C 1
ATOM 1671 O O . ILE A 1 216 ? 2.25 22.016 0.727 1 98.06 216 ILE A O 1
ATOM 1675 N N . VAL A 1 217 ? 3.914 23.484 0.292 1 98.75 217 VAL A N 1
ATOM 1676 C CA . VAL A 1 217 ? 4.723 23.078 1.441 1 98.75 217 VAL A CA 1
ATOM 1677 C C . VAL A 1 217 ? 4.629 24.141 2.531 1 98.75 217 VAL A C 1
ATOM 1679 O O . VAL A 1 217 ? 4.969 25.312 2.299 1 98.75 217 VAL A O 1
ATOM 1682 N N . LEU A 1 218 ? 4.145 23.766 3.691 1 98.69 218 LEU A N 1
ATOM 1683 C CA . LEU A 1 218 ? 3.99 24.672 4.82 1 98.69 218 LEU A CA 1
ATOM 1684 C C . LEU A 1 218 ? 5.324 24.906 5.523 1 98.69 218 LEU A C 1
ATOM 1686 O O . LEU A 1 218 ? 6.289 24.172 5.285 1 98.69 218 LEU A O 1
ATOM 1690 N N . PRO A 1 219 ? 5.426 25.969 6.348 1 98.56 219 PRO A N 1
ATOM 1691 C CA . PRO A 1 219 ? 6.641 26.109 7.16 1 98.56 219 PRO A CA 1
ATOM 1692 C C . PRO A 1 219 ? 6.828 24.938 8.125 1 98.56 219 PRO A C 1
ATOM 1694 O O . PRO A 1 219 ? 5.855 24.438 8.695 1 98.56 219 PRO A O 1
ATOM 1697 N N . ALA A 1 220 ? 8.047 24.562 8.289 1 98.62 220 ALA A N 1
ATOM 1698 C CA . ALA A 1 220 ? 8.336 23.422 9.164 1 98.62 220 ALA A CA 1
ATOM 1699 C C . ALA A 1 220 ? 8.219 23.844 10.633 1 98.62 220 ALA A C 1
ATOM 1701 O O . ALA A 1 220 ? 8.344 25.016 10.969 1 98.62 220 ALA A O 1
ATOM 1702 N N . THR A 1 221 ? 7.918 22.859 11.469 1 98.12 221 THR A N 1
ATOM 1703 C CA . THR A 1 221 ? 7.992 23 12.914 1 98.12 221 THR A CA 1
ATOM 1704 C C . THR A 1 221 ? 9.219 22.281 13.469 1 98.12 221 THR A C 1
ATOM 1706 O O . THR A 1 221 ? 9.461 21.109 13.148 1 98.12 221 THR A O 1
ATOM 1709 N N . GLU A 1 222 ? 10.023 23.031 14.203 1 97.38 222 GLU A N 1
ATOM 1710 C CA . GLU A 1 222 ? 11.148 22.438 14.914 1 97.38 222 GLU A CA 1
ATOM 1711 C C . GLU A 1 222 ? 10.719 21.875 16.266 1 97.38 222 GLU A C 1
ATOM 1713 O O . GLU A 1 222 ? 10.016 22.547 17.031 1 97.38 222 GLU A O 1
ATOM 1718 N N . ILE A 1 223 ? 11.031 20.625 16.484 1 93.88 223 ILE A N 1
ATOM 1719 C CA . ILE A 1 223 ? 10.711 19.969 17.75 1 93.88 223 ILE A CA 1
ATOM 1720 C C . ILE A 1 223 ? 11.961 19.938 18.641 1 93.88 223 ILE A C 1
ATOM 1722 O O . ILE A 1 223 ? 12.938 19.266 18.312 1 93.88 223 ILE A O 1
ATOM 1726 N N . VAL A 1 224 ? 11.914 20.656 19.734 1 90.19 224 VAL A N 1
ATOM 1727 C CA . VAL A 1 224 ? 13.047 20.75 20.641 1 90.19 224 VAL A CA 1
ATOM 1728 C C . VAL A 1 224 ? 12.734 20.016 21.938 1 90.19 224 VAL A C 1
ATOM 1730 O O . VAL A 1 224 ? 11.742 20.312 22.609 1 90.19 224 VAL A O 1
ATOM 1733 N N . SER A 1 225 ? 13.344 18.922 22.047 1 76.69 225 SER A N 1
ATOM 1734 C CA . SER A 1 225 ? 13.078 18.141 23.25 1 76.69 225 SER A CA 1
ATOM 1735 C C . SER A 1 225 ? 14.188 18.328 24.281 1 76.69 225 SER A C 1
ATOM 1737 O O . SER A 1 225 ? 15.352 18.516 23.922 1 76.69 225 SER A O 1
ATOM 1739 N N . SER A 1 226 ? 13.766 18.578 25.5 1 65.12 226 SER A N 1
ATOM 1740 C CA . SER A 1 226 ? 14.734 18.625 26.594 1 65.12 226 SER A CA 1
ATOM 1741 C C . SER A 1 226 ? 15.297 17.25 26.906 1 65.12 226 SER A C 1
ATOM 1743 O O . SER A 1 226 ? 16.312 17.125 27.594 1 65.12 226 SER A O 1
ATOM 1745 N N . LYS A 1 227 ? 14.516 16.297 26.5 1 59.59 227 LYS A N 1
ATOM 1746 C CA . LYS A 1 227 ? 14.969 14.945 26.797 1 59.59 227 LYS A CA 1
ATOM 1747 C C . LYS A 1 227 ? 15.672 14.328 25.578 1 59.59 227 LYS A C 1
ATOM 1749 O O . LYS A 1 227 ? 15.406 14.711 24.438 1 59.59 227 LYS A O 1
ATOM 1754 N N . GLU A 1 228 ? 16.656 13.727 25.844 1 52.5 228 GLU A N 1
ATOM 1755 C CA . GLU A 1 228 ? 17.516 13.117 24.828 1 52.5 228 GLU A CA 1
ATOM 1756 C C . GLU A 1 228 ? 16.688 12.312 23.828 1 52.5 228 GLU A C 1
ATOM 1758 O O . GLU A 1 228 ? 17.016 12.258 22.641 1 52.5 228 GLU A O 1
ATOM 1763 N N . PHE A 1 229 ? 15.742 11.297 24.391 1 51.12 229 PHE A N 1
ATOM 1764 C CA . PHE A 1 229 ? 15.055 10.398 23.469 1 51.12 229 PHE A CA 1
ATOM 1765 C C . PHE A 1 229 ? 13.555 10.664 23.469 1 51.12 229 PHE A C 1
ATOM 1767 O O . PHE A 1 229 ? 12.945 10.805 24.531 1 51.12 229 PHE A O 1
ATOM 1774 N N . PHE A 1 230 ? 13.07 11.195 22.375 1 51.19 230 PHE A N 1
ATOM 1775 C CA . PHE A 1 230 ? 11.68 11.531 22.109 1 51.19 230 PHE A CA 1
ATOM 1776 C C . PHE A 1 230 ? 10.805 10.281 22.172 1 51.19 230 PHE A C 1
ATOM 1778 O O . PHE A 1 230 ? 10.852 9.445 21.266 1 51.19 230 PHE A O 1
ATOM 1785 N N . ASP A 1 231 ? 10.406 9.719 23.328 1 53.34 231 ASP A N 1
ATOM 1786 C CA . ASP A 1 231 ? 9.453 8.625 23.391 1 53.34 231 ASP A CA 1
ATOM 1787 C C . ASP A 1 231 ? 8.023 9.141 23.484 1 53.34 231 ASP A C 1
ATOM 1789 O O . ASP A 1 231 ? 7.789 10.352 23.422 1 53.34 231 ASP A O 1
ATOM 1793 N N . PHE A 1 232 ? 7.059 8.273 23.344 1 53.34 232 PHE A N 1
ATOM 1794 C CA . PHE A 1 232 ? 5.625 8.539 23.344 1 53.34 232 PHE A CA 1
ATOM 1795 C C . PHE A 1 232 ? 5.246 9.461 24.5 1 53.34 232 PHE A C 1
ATOM 1797 O O . PHE A 1 232 ? 4.461 10.398 24.312 1 53.34 232 PHE A O 1
ATOM 1804 N N . GLU A 1 233 ? 5.891 9.266 25.578 1 48.88 233 GLU A N 1
ATOM 1805 C CA . GLU A 1 233 ? 5.57 10.055 26.766 1 48.88 233 GLU A CA 1
ATOM 1806 C C . GLU A 1 233 ? 6.043 11.5 26.609 1 48.88 233 GLU A C 1
ATOM 1808 O O . GLU A 1 233 ? 5.355 12.438 27.031 1 48.88 233 GLU A O 1
ATOM 1813 N N . ALA A 1 234 ? 7.176 11.625 25.984 1 52.25 234 ALA A N 1
ATOM 1814 C CA . ALA A 1 234 ? 7.734 12.961 25.812 1 52.25 234 ALA A CA 1
ATOM 1815 C C . ALA A 1 234 ? 6.902 13.789 24.844 1 52.25 234 ALA A C 1
ATOM 1817 O O . ALA A 1 234 ? 6.77 15 25.016 1 52.25 234 ALA A O 1
ATOM 1818 N N . LYS A 1 235 ? 6.363 13.172 23.797 1 52.19 235 LYS A N 1
ATOM 1819 C CA . LYS A 1 235 ? 5.629 13.859 22.75 1 52.19 235 LYS A CA 1
ATOM 1820 C C . LYS A 1 235 ? 4.305 14.414 23.266 1 52.19 235 LYS A C 1
ATOM 1822 O O . LYS A 1 235 ? 3.865 15.484 22.844 1 52.19 235 LYS A O 1
ATOM 1827 N N . TYR A 1 236 ? 3.771 13.742 24.281 1 52.19 236 TYR A N 1
ATOM 1828 C CA . TYR A 1 236 ? 2.422 14.133 24.672 1 52.19 236 TYR A CA 1
ATOM 1829 C C . TYR A 1 236 ? 2.408 14.688 26.094 1 52.19 236 TYR A C 1
ATOM 1831 O O . TYR A 1 236 ? 1.342 14.984 26.641 1 52.19 236 TYR A O 1
ATOM 1839 N N . THR A 1 237 ? 3.611 14.727 26.703 1 49.19 237 THR A N 1
ATOM 1840 C CA . THR A 1 237 ? 3.65 15.352 28.031 1 49.19 237 THR A CA 1
ATOM 1841 C C . THR A 1 237 ? 3.975 16.844 27.906 1 49.19 237 THR A C 1
ATOM 1843 O O . THR A 1 237 ? 5.012 17.203 27.344 1 49.19 237 THR A O 1
ATOM 1846 N N . ALA A 1 238 ? 2.988 17.75 28.281 1 55.12 238 ALA A N 1
ATOM 1847 C CA . ALA A 1 238 ? 3.107 19.203 28.328 1 55.12 238 ALA A CA 1
ATOM 1848 C C . ALA A 1 238 ? 4.363 19.625 29.078 1 55.12 238 ALA A C 1
ATOM 1850 O O . ALA A 1 238 ? 4.672 19.078 30.141 1 55.12 238 ALA A O 1
ATOM 1851 N N . GLY A 1 239 ? 5.242 20.5 28.484 1 57.69 239 GLY A N 1
ATOM 1852 C CA . GLY A 1 239 ? 6.387 21.109 29.141 1 57.69 239 GLY A CA 1
ATOM 1853 C C . GLY A 1 239 ? 7.707 20.484 28.734 1 57.69 239 GLY A C 1
ATOM 1854 O O . GLY A 1 239 ? 8.773 21.078 28.922 1 57.69 239 GLY A O 1
ATOM 1855 N N . VAL A 1 240 ? 7.633 19.25 28.188 1 63.75 240 VAL A N 1
ATOM 1856 C CA . VAL A 1 240 ? 8.891 18.547 27.938 1 63.75 240 VAL A CA 1
ATOM 1857 C C . VAL A 1 240 ? 9.359 18.812 26.5 1 63.75 240 VAL A C 1
ATOM 1859 O O . VAL A 1 240 ? 10.562 18.844 26.234 1 63.75 240 VAL A O 1
ATOM 1862 N N . THR A 1 241 ? 8.445 19.188 25.609 1 77.81 241 THR A N 1
ATOM 1863 C CA . THR A 1 241 ? 8.789 19.453 24.219 1 77.81 241 THR A CA 1
ATOM 1864 C C . THR A 1 241 ? 8.32 20.859 23.812 1 77.81 241 THR A C 1
ATOM 1866 O O . THR A 1 241 ? 7.238 21.297 24.203 1 77.81 241 THR A O 1
ATOM 1869 N N . GLU A 1 242 ? 9.297 21.562 23.312 1 87.69 242 GLU A N 1
ATOM 1870 C CA . GLU A 1 242 ? 8.961 22.859 22.734 1 87.69 242 GLU A CA 1
ATOM 1871 C C . GLU A 1 242 ? 8.82 22.766 21.203 1 87.69 242 GLU A C 1
ATOM 1873 O O . GLU A 1 242 ? 9.641 22.125 20.547 1 87.69 242 GLU A O 1
ATOM 1878 N N . GLU A 1 243 ? 7.742 23.281 20.625 1 92.62 243 GLU A N 1
ATOM 1879 C CA . GLU A 1 243 ? 7.492 23.344 19.188 1 92.62 243 GLU A CA 1
ATOM 1880 C C . GLU A 1 243 ? 7.629 24.781 18.672 1 92.62 243 GLU A C 1
ATOM 1882 O O . GLU A 1 243 ? 6.973 25.688 19.172 1 92.62 243 GLU A O 1
ATOM 1887 N N . ILE A 1 244 ? 8.531 24.938 17.719 1 96.38 244 ILE A N 1
ATOM 1888 C CA . ILE A 1 244 ? 8.789 26.25 17.141 1 96.38 244 ILE A CA 1
ATOM 1889 C C . ILE A 1 244 ? 8.352 26.281 15.68 1 96.38 244 ILE A C 1
ATOM 1891 O O . ILE A 1 244 ? 8.891 25.531 14.859 1 96.38 244 ILE A O 1
ATOM 1895 N N . THR A 1 245 ? 7.43 27.125 15.328 1 97.44 245 THR A N 1
ATOM 1896 C CA . THR A 1 245 ? 6.945 27.281 13.961 1 97.44 245 THR A CA 1
ATOM 1897 C C . THR A 1 245 ? 6.969 28.75 13.547 1 97.44 245 THR A C 1
ATOM 1899 O O . THR A 1 245 ? 6.324 29.594 14.18 1 97.44 245 THR A O 1
ATOM 1902 N N . PRO A 1 246 ? 7.688 29.156 12.5 1 97.81 246 PRO A N 1
ATOM 1903 C CA . PRO A 1 246 ? 8.562 28.312 11.68 1 97.81 246 PRO A CA 1
ATOM 1904 C C . PRO A 1 246 ? 9.812 27.859 12.43 1 97.81 246 PRO A C 1
ATOM 1906 O O . PRO A 1 246 ? 10.32 28.578 13.289 1 97.81 246 PRO A O 1
ATOM 1909 N N . GLY A 1 247 ? 10.188 26.672 12.094 1 97.81 247 GLY A N 1
ATOM 1910 C CA . GLY A 1 247 ? 11.406 26.156 12.688 1 97.81 247 GLY A CA 1
ATOM 1911 C C . GLY A 1 247 ? 12.641 26.953 12.312 1 97.81 247 GLY A C 1
ATOM 1912 O O . GLY A 1 247 ? 12.672 27.594 11.258 1 97.81 247 GLY A O 1
ATOM 1913 N N . ARG A 1 248 ? 13.68 26.922 13.258 1 96.5 248 ARG A N 1
ATOM 1914 C CA . ARG A 1 248 ? 14.914 27.672 13.016 1 96.5 248 ARG A CA 1
ATOM 1915 C C . ARG A 1 248 ? 15.766 26.984 11.953 1 96.5 248 ARG A C 1
ATOM 1917 O O . ARG A 1 248 ? 16.344 25.938 12.195 1 96.5 248 ARG A O 1
ATOM 1924 N N . MET A 1 249 ? 15.758 27.547 10.766 1 97.38 249 MET A N 1
ATOM 1925 C CA . MET A 1 249 ? 16.562 27.125 9.625 1 97.38 249 MET A CA 1
ATOM 1926 C C . MET A 1 249 ? 17.047 28.328 8.82 1 97.38 249 MET A C 1
ATOM 1928 O O . MET A 1 249 ? 16.391 29.375 8.797 1 97.38 249 MET A O 1
ATOM 1932 N N . ASN A 1 250 ? 18.25 28.203 8.242 1 96.75 250 ASN A N 1
ATOM 1933 C CA . ASN A 1 250 ? 18.672 29.25 7.324 1 96.75 250 ASN A CA 1
ATOM 1934 C C . ASN A 1 250 ? 18 29.109 5.961 1 96.75 250 ASN A C 1
ATOM 1936 O O . ASN A 1 250 ? 17.281 28.141 5.715 1 96.75 250 ASN A O 1
ATOM 1940 N N . GLU A 1 251 ? 18.203 30.031 5.09 1 97.5 251 GLU A N 1
ATOM 1941 C CA . GLU A 1 251 ? 17.5 30.109 3.814 1 97.5 251 GLU A CA 1
ATOM 1942 C C . GLU A 1 251 ? 17.812 28.906 2.932 1 97.5 251 GLU A C 1
ATOM 1944 O O . GLU A 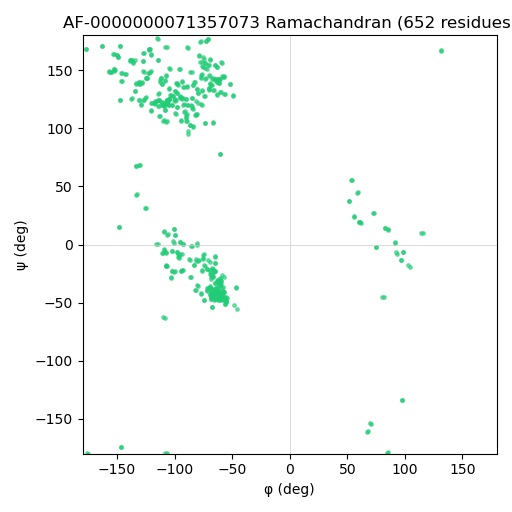1 251 ? 16.938 28.391 2.238 1 97.5 251 GLU A O 1
ATOM 1949 N N . GLU A 1 252 ? 19.016 28.516 2.971 1 97.06 252 GLU A N 1
ATOM 1950 C CA . GLU A 1 252 ? 19.438 27.375 2.17 1 97.06 252 GLU A CA 1
ATOM 1951 C C . GLU A 1 252 ? 18.766 26.094 2.643 1 97.06 252 GLU A C 1
ATOM 1953 O O . GLU A 1 252 ? 18.312 25.281 1.828 1 97.06 252 GLU A O 1
ATOM 1958 N N . GLU A 1 253 ? 18.719 25.922 3.932 1 97.56 253 GLU A N 1
ATOM 1959 C CA . GLU A 1 253 ? 18.047 24.766 4.512 1 97.56 253 GLU A CA 1
ATOM 1960 C C . GLU A 1 253 ? 16.562 24.75 4.137 1 97.56 253 GLU A C 1
ATOM 1962 O O . GLU A 1 253 ? 16.031 23.703 3.75 1 97.56 253 GLU A O 1
ATOM 1967 N N . ILE A 1 254 ? 15.922 25.859 4.238 1 98.31 254 ILE A N 1
ATOM 1968 C CA . ILE A 1 254 ? 14.5 26 3.943 1 98.31 254 ILE A CA 1
ATOM 1969 C C . ILE A 1 254 ? 14.242 25.609 2.488 1 98.31 254 ILE A C 1
ATOM 1971 O O . ILE A 1 254 ? 13.336 24.828 2.199 1 98.31 254 ILE A O 1
ATOM 1975 N N . ALA A 1 255 ? 15.039 26.125 1.62 1 98.12 255 ALA A N 1
ATOM 1976 C CA . ALA A 1 255 ? 14.867 25.859 0.195 1 98.12 255 ALA A CA 1
ATOM 1977 C C . ALA A 1 255 ? 15.047 24.375 -0.108 1 98.12 255 ALA A C 1
ATOM 1979 O O . ALA A 1 255 ? 14.266 23.781 -0.856 1 98.12 255 ALA A O 1
ATOM 1980 N N . ARG A 1 256 ? 16.031 23.797 0.477 1 98.06 256 ARG A N 1
ATOM 1981 C CA . ARG A 1 256 ? 16.328 22.375 0.266 1 98.06 256 ARG A CA 1
ATOM 1982 C C . ARG A 1 256 ? 15.211 21.5 0.785 1 98.06 256 ARG A C 1
ATOM 1984 O O . ARG A 1 256 ? 14.742 20.594 0.078 1 98.06 256 ARG A O 1
ATOM 1991 N N . VAL A 1 257 ? 14.727 21.781 1.944 1 98.5 257 VAL A N 1
ATOM 1992 C CA . VAL A 1 257 ? 13.68 20.969 2.564 1 98.5 257 VAL A CA 1
ATOM 1993 C C . VAL A 1 257 ? 12.375 21.109 1.776 1 98.5 257 VAL A C 1
ATOM 1995 O O . VAL A 1 257 ? 11.656 20.141 1.576 1 98.5 257 VAL A O 1
ATOM 1998 N N . ASN A 1 258 ? 12.102 22.312 1.361 1 98.62 258 ASN A N 1
ATOM 1999 C CA . ASN A 1 258 ? 10.883 22.547 0.585 1 98.62 258 ASN A CA 1
ATOM 2000 C C . ASN A 1 258 ? 10.891 21.734 -0.707 1 98.62 258 ASN A C 1
ATOM 2002 O O . ASN A 1 258 ? 9.875 21.125 -1.064 1 98.62 258 ASN A O 1
ATOM 2006 N N . GLN A 1 259 ? 12.008 21.688 -1.339 1 98.31 259 GLN A N 1
ATOM 2007 C CA . GLN A 1 259 ? 12.133 20.922 -2.572 1 98.31 259 GLN A CA 1
ATOM 2008 C C . GLN A 1 259 ? 11.984 19.422 -2.305 1 98.31 259 GLN A C 1
ATOM 2010 O O . GLN A 1 259 ? 11.258 18.734 -3.02 1 98.31 259 GLN A O 1
ATOM 2015 N N . ILE A 1 260 ? 12.609 18.953 -1.281 1 98.69 260 ILE A N 1
ATOM 2016 C CA . ILE A 1 260 ? 12.57 17.547 -0.918 1 98.69 260 ILE A CA 1
ATOM 2017 C C . ILE A 1 260 ? 11.141 17.141 -0.554 1 98.69 260 ILE A C 1
ATOM 2019 O O . ILE A 1 260 ? 10.641 16.125 -1.023 1 98.69 260 ILE A O 1
ATOM 2023 N N . ALA A 1 261 ? 10.508 18 0.28 1 98.81 261 ALA A N 1
ATOM 2024 C CA . ALA A 1 261 ? 9.156 17.703 0.752 1 98.81 261 ALA A CA 1
ATOM 2025 C C . ALA A 1 261 ? 8.18 17.578 -0.414 1 98.81 261 ALA A C 1
ATOM 2027 O O . ALA A 1 261 ? 7.359 16.672 -0.452 1 98.81 261 ALA A O 1
ATOM 2028 N N . ALA A 1 262 ? 8.273 18.469 -1.346 1 98.44 262 ALA A N 1
ATOM 2029 C CA . ALA A 1 262 ? 7.414 18.438 -2.525 1 98.44 262 ALA A CA 1
ATOM 2030 C C . ALA A 1 262 ? 7.66 17.172 -3.344 1 98.44 262 ALA A C 1
ATOM 2032 O O . ALA A 1 262 ? 6.715 16.531 -3.814 1 98.44 262 ALA A O 1
ATOM 2033 N N . LYS A 1 263 ? 8.922 16.797 -3.486 1 97.94 263 LYS A N 1
ATOM 2034 C CA . LYS A 1 263 ? 9.273 15.609 -4.258 1 97.94 263 LYS A CA 1
ATOM 2035 C C . LYS A 1 263 ? 8.781 14.336 -3.566 1 97.94 263 LYS A C 1
ATOM 2037 O O . LYS A 1 263 ? 8.336 13.398 -4.227 1 97.94 263 LYS A O 1
ATOM 2042 N N . VAL A 1 264 ? 8.883 14.32 -2.229 1 98.75 264 VAL A N 1
ATOM 2043 C CA . VAL A 1 264 ? 8.391 13.164 -1.478 1 98.75 264 VAL A CA 1
ATOM 2044 C C . VAL A 1 264 ? 6.883 13.031 -1.668 1 98.75 264 VAL A C 1
ATOM 2046 O O . VAL A 1 264 ? 6.379 11.938 -1.93 1 98.75 264 VAL A O 1
ATOM 2049 N N . TYR A 1 265 ? 6.184 14.164 -1.565 1 98.62 265 TYR A N 1
ATOM 2050 C CA . TYR A 1 265 ? 4.738 14.195 -1.749 1 98.62 265 TYR A CA 1
ATOM 2051 C C . TYR A 1 265 ? 4.348 13.648 -3.117 1 98.62 265 TYR A C 1
ATOM 2053 O O . TYR A 1 265 ? 3.404 12.867 -3.232 1 98.62 265 TYR A O 1
ATOM 2061 N N . GLN A 1 266 ? 5.082 13.992 -4.09 1 96.88 266 GLN A N 1
ATOM 2062 C CA . GLN A 1 266 ? 4.809 13.562 -5.457 1 96.88 266 GLN A CA 1
ATOM 2063 C C . GLN A 1 266 ? 5.172 12.094 -5.656 1 96.88 266 GLN A C 1
ATOM 2065 O O . GLN A 1 266 ? 4.371 11.32 -6.18 1 96.88 266 GLN A O 1
ATOM 2070 N N . LYS A 1 267 ? 6.348 11.719 -5.211 1 97.38 267 LYS A N 1
ATOM 2071 C CA . LYS A 1 267 ? 6.867 10.367 -5.434 1 97.38 267 LYS A CA 1
ATOM 2072 C C . LYS A 1 267 ? 5.988 9.32 -4.754 1 97.38 267 LYS A C 1
ATOM 2074 O O . LYS A 1 267 ? 5.82 8.219 -5.273 1 97.38 267 LYS A O 1
ATOM 2079 N N . LEU A 1 268 ? 5.383 9.688 -3.682 1 98.19 268 LEU A N 1
ATOM 2080 C CA . LEU A 1 268 ? 4.523 8.758 -2.957 1 98.19 268 LEU A CA 1
ATOM 2081 C C . LEU A 1 268 ? 3.076 8.883 -3.414 1 98.19 268 LEU A C 1
ATOM 2083 O O . LEU A 1 268 ? 2.195 8.188 -2.902 1 98.19 268 LEU A O 1
ATOM 2087 N N . ASN A 1 269 ? 2.834 9.766 -4.352 1 97.19 269 ASN A N 1
ATOM 2088 C CA . ASN A 1 269 ? 1.5 9.977 -4.902 1 97.19 269 ASN A CA 1
ATOM 2089 C C . ASN A 1 269 ? 0.505 10.383 -3.82 1 97.19 269 ASN A C 1
ATOM 2091 O O . ASN A 1 269 ? -0.597 9.836 -3.744 1 97.19 269 ASN A O 1
ATOM 2095 N N . CYS A 1 270 ? 0.949 11.32 -2.957 1 97.94 270 CYS A N 1
ATOM 2096 C CA . CYS A 1 270 ? 0.129 11.758 -1.833 1 97.94 270 CYS A CA 1
ATOM 2097 C C . CYS A 1 270 ? -1.016 12.648 -2.307 1 97.94 270 CYS A C 1
ATOM 2099 O O . CYS A 1 270 ? -0.958 13.211 -3.4 1 97.94 270 CYS A O 1
ATOM 2101 N N . LYS A 1 271 ? -2.041 12.703 -1.533 1 96.5 271 LYS A N 1
ATOM 2102 C CA . LYS A 1 271 ? -3.207 13.578 -1.639 1 96.5 271 LYS A CA 1
ATOM 2103 C C . LYS A 1 271 ? -3.607 14.125 -0.272 1 96.5 271 LYS A C 1
ATOM 2105 O O . LYS A 1 271 ? -3.2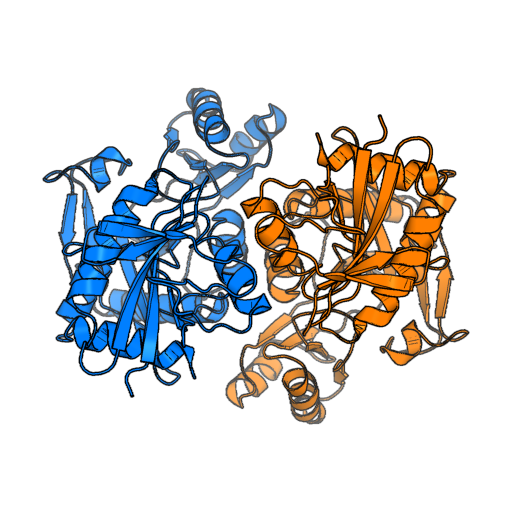75 13.539 0.759 1 96.5 271 LYS A O 1
ATOM 2110 N N . GLY A 1 272 ? -4.328 15.234 -0.298 1 96.88 272 GLY A N 1
ATOM 2111 C CA . GLY A 1 272 ? -4.715 15.82 0.974 1 96.88 272 GLY A CA 1
ATOM 2112 C C . GLY A 1 272 ? -3.535 16.375 1.758 1 96.88 272 GLY A C 1
ATOM 2113 O O . GLY A 1 272 ? -2.51 16.734 1.176 1 96.88 272 GLY A O 1
ATOM 2114 N N . ALA A 1 273 ? -3.717 16.547 3.023 1 97.62 273 ALA A N 1
ATOM 2115 C CA . ALA A 1 273 ? -2.666 17.078 3.885 1 97.62 273 ALA A CA 1
ATOM 2116 C C . ALA A 1 273 ? -1.886 15.953 4.559 1 97.62 273 ALA A C 1
ATOM 2118 O O . ALA A 1 273 ? -2.477 15.047 5.16 1 97.62 273 ALA A O 1
ATOM 2119 N N . VAL A 1 274 ? -0.598 16 4.383 1 98.44 274 VAL A N 1
ATOM 2120 C CA . VAL A 1 274 ? 0.28 15.023 5.023 1 98.44 274 VAL A CA 1
ATOM 2121 C C . VAL A 1 274 ? 1.365 15.75 5.816 1 98.44 274 VAL A C 1
ATOM 2123 O O . VAL A 1 274 ? 1.557 16.953 5.66 1 98.44 274 VAL A O 1
ATOM 2126 N N . ARG A 1 275 ? 2.02 15.039 6.668 1 98 275 ARG A N 1
ATOM 2127 C CA . ARG A 1 275 ? 3.113 15.594 7.457 1 98 275 ARG A CA 1
ATOM 2128 C C . ARG A 1 275 ? 4.34 14.688 7.402 1 98 275 ARG A C 1
ATOM 2130 O O . ARG A 1 275 ? 4.262 13.5 7.723 1 98 275 ARG A O 1
ATOM 2137 N N . MET A 1 276 ? 5.445 15.234 6.992 1 98.19 276 MET A N 1
ATOM 2138 C CA . MET A 1 276 ? 6.715 14.516 6.918 1 98.19 276 MET A CA 1
ATOM 2139 C C . MET A 1 276 ? 7.629 14.906 8.07 1 98.19 276 MET A C 1
ATOM 2141 O O . MET A 1 276 ? 7.824 16.094 8.344 1 98.19 276 MET A O 1
ATOM 2145 N N . ASP A 1 277 ? 8.148 13.938 8.773 1 96.44 277 ASP A N 1
ATOM 2146 C CA . ASP A 1 277 ? 9.133 14.148 9.828 1 96.44 277 ASP A CA 1
ATOM 2147 C C . ASP A 1 277 ? 10.555 13.898 9.312 1 96.44 277 ASP A C 1
ATOM 2149 O O . ASP A 1 277 ? 10.789 12.953 8.562 1 96.44 277 ASP A O 1
ATOM 2153 N N . TYR A 1 278 ? 11.438 14.805 9.766 1 97.5 278 TYR A N 1
ATOM 2154 C CA . TYR A 1 278 ? 12.82 14.664 9.305 1 97.5 278 TYR A CA 1
ATOM 2155 C C . TYR A 1 278 ? 13.789 15.25 10.32 1 97.5 278 TYR A C 1
ATOM 2157 O O . TYR A 1 278 ? 13.391 15.984 11.227 1 97.5 278 TYR A O 1
ATOM 2165 N N . PHE A 1 279 ? 15.07 14.867 10.148 1 96.38 279 PHE A N 1
ATOM 2166 C CA . PHE A 1 279 ? 16.172 15.469 10.883 1 96.38 279 PHE A CA 1
ATOM 2167 C C . PHE A 1 279 ? 17.031 16.344 9.977 1 96.38 279 PHE A C 1
ATOM 2169 O O . PHE A 1 279 ? 17.234 16.031 8.805 1 96.38 279 PHE A O 1
ATOM 2176 N N . LEU A 1 280 ? 17.438 17.391 10.508 1 97.38 280 LEU A N 1
ATOM 2177 C CA . LEU A 1 280 ? 18.625 18.047 9.992 1 97.38 280 LEU A CA 1
ATOM 2178 C C . LEU A 1 280 ? 19.859 17.609 10.773 1 97.38 280 LEU A C 1
ATOM 2180 O O . LEU A 1 280 ? 20.016 17.969 11.938 1 97.38 280 LEU A O 1
ATOM 2184 N N . GLU A 1 281 ? 20.641 16.781 10.07 1 96 281 GLU A N 1
ATOM 2185 C CA . GLU A 1 281 ? 21.797 16.219 10.758 1 96 281 GLU A CA 1
ATOM 2186 C C . GLU A 1 281 ? 22.719 17.328 11.266 1 96 281 GLU A C 1
ATOM 2188 O O . GLU A 1 281 ? 22.969 18.312 10.57 1 96 281 GLU A O 1
ATOM 2193 N N . HIS A 1 282 ? 23.312 17.031 12.453 1 91.81 282 HIS A N 1
ATOM 2194 C CA . HIS A 1 282 ? 24.25 18 12.992 1 91.81 282 HIS A CA 1
ATOM 2195 C C . HIS A 1 282 ? 25.469 18.141 12.102 1 91.81 282 HIS A C 1
ATOM 2197 O O . HIS A 1 282 ? 25.938 17.172 11.516 1 91.81 282 HIS A O 1
ATOM 2203 N N . GLU A 1 283 ? 26.016 19.25 11.898 1 88.12 283 GLU A N 1
ATOM 2204 C CA . GLU A 1 283 ? 27.266 19.594 11.227 1 88.12 283 GLU A CA 1
ATOM 2205 C C . GLU A 1 283 ? 27.094 19.641 9.711 1 88.12 283 GLU A C 1
ATOM 2207 O O . GLU A 1 283 ? 27.609 20.547 9.055 1 88.12 283 GLU A O 1
ATOM 2212 N N . SER A 1 284 ? 26.359 18.562 9.117 1 91.94 284 SER A N 1
ATOM 2213 C CA . SER A 1 284 ? 26.266 18.484 7.664 1 91.94 284 SER A CA 1
ATOM 2214 C C . SER A 1 284 ? 25 19.141 7.141 1 91.94 284 SER A C 1
ATOM 2216 O O . SER A 1 284 ? 24.891 19.438 5.949 1 91.94 284 SER A O 1
ATOM 2218 N N . SER A 1 285 ? 23.969 19.266 7.973 1 92.94 285 SER A N 1
ATOM 2219 C CA . SER A 1 285 ? 22.656 19.797 7.633 1 92.94 285 SER A CA 1
ATOM 2220 C C . SER A 1 285 ? 21.984 18.953 6.562 1 92.94 285 SER A C 1
ATOM 2222 O O . SER A 1 285 ? 21.094 19.438 5.855 1 92.94 285 SER A O 1
ATOM 2224 N N . LYS A 1 286 ? 22.484 17.734 6.43 1 97.12 286 LYS A N 1
ATOM 2225 C CA . LYS A 1 286 ? 21.781 16.797 5.539 1 97.12 286 LYS A CA 1
ATOM 2226 C C . LYS A 1 286 ? 20.375 16.5 6.043 1 97.12 286 LYS A C 1
ATOM 2228 O O . LYS A 1 286 ? 20.156 16.344 7.246 1 97.12 286 LYS A O 1
ATOM 2233 N N . VAL A 1 287 ? 19.438 16.422 5.121 1 98.38 287 VAL A N 1
ATOM 2234 C CA . VAL A 1 287 ? 18.047 16.125 5.457 1 98.38 287 VAL A CA 1
ATOM 2235 C C . VAL A 1 287 ? 17.859 14.617 5.539 1 98.38 287 VAL A C 1
ATOM 2237 O O . VAL A 1 287 ? 18 13.906 4.543 1 98.38 287 VAL A O 1
ATOM 2240 N N . PHE A 1 288 ? 17.5 14.094 6.73 1 98.19 288 PHE A N 1
ATOM 2241 C CA . PHE A 1 288 ? 17.234 12.672 6.93 1 98.19 288 PHE A CA 1
ATOM 2242 C C . PHE A 1 288 ? 15.742 12.438 7.148 1 98.19 288 PHE A C 1
ATOM 2244 O O . PHE A 1 288 ? 15.164 12.953 8.102 1 98.19 288 PHE A O 1
ATOM 2251 N N . PHE A 1 289 ? 15.164 11.695 6.293 1 98.31 289 PHE A N 1
ATOM 2252 C CA . PHE A 1 289 ? 13.75 11.336 6.379 1 98.31 289 PHE A CA 1
ATOM 2253 C C . PHE A 1 289 ? 13.5 10.398 7.551 1 98.31 289 PHE A C 1
ATOM 2255 O O . PHE A 1 289 ? 14.266 9.469 7.785 1 98.31 289 PHE A O 1
ATOM 2262 N N . ILE A 1 290 ? 12.422 10.609 8.281 1 94.81 290 ILE A N 1
ATOM 2263 C CA . ILE A 1 290 ? 12.031 9.719 9.367 1 94.81 290 ILE A CA 1
ATOM 2264 C C . ILE A 1 290 ? 10.797 8.922 8.977 1 94.81 290 ILE A C 1
ATOM 2266 O O . ILE A 1 290 ? 10.844 7.695 8.852 1 94.81 290 ILE A O 1
ATOM 2270 N N . GLU A 1 291 ? 9.688 9.602 8.75 1 95.56 291 GLU A N 1
ATOM 2271 C CA . GLU A 1 291 ? 8.414 9.016 8.367 1 95.56 291 GLU A CA 1
ATOM 2272 C C . GLU A 1 291 ? 7.473 10.07 7.781 1 95.56 291 GLU A C 1
ATOM 2274 O O . GLU A 1 291 ? 7.797 11.258 7.766 1 95.56 291 GLU A O 1
ATOM 2279 N N . ILE A 1 292 ? 6.406 9.648 7.25 1 97.25 292 ILE A N 1
ATOM 2280 C CA . ILE A 1 292 ? 5.367 10.539 6.746 1 97.25 292 ILE A CA 1
ATOM 2281 C C . ILE A 1 292 ? 3.996 10.047 7.215 1 97.25 292 ILE A C 1
ATOM 2283 O O . ILE A 1 292 ? 3.729 8.844 7.215 1 97.25 292 ILE A O 1
ATOM 2287 N N . ASN A 1 293 ? 3.184 10.93 7.746 1 95.62 293 ASN A N 1
ATOM 2288 C CA . ASN A 1 293 ? 1.825 10.656 8.203 1 95.62 293 ASN A CA 1
ATOM 2289 C C . ASN A 1 293 ? 0.784 11.234 7.25 1 95.62 293 ASN A C 1
ATOM 2291 O O . ASN A 1 293 ? 0.77 12.438 6.988 1 95.62 293 ASN A O 1
ATOM 2295 N N . THR A 1 294 ? -0.118 10.383 6.77 1 97.5 294 THR A N 1
ATOM 2296 C CA . THR A 1 294 ? -1.024 10.797 5.707 1 97.5 294 THR A CA 1
ATOM 2297 C C . THR A 1 294 ? -2.361 11.25 6.285 1 97.5 294 THR A C 1
ATOM 2299 O O . THR A 1 294 ? -3.213 11.773 5.559 1 97.5 294 THR A O 1
ATOM 2302 N N . VAL A 1 295 ? -2.592 11.039 7.559 1 96.44 295 VAL A N 1
ATOM 2303 C CA . VAL A 1 295 ? -3.688 11.641 8.312 1 96.44 295 VAL A CA 1
ATOM 2304 C C . VAL A 1 295 ? -3.152 12.258 9.602 1 96.44 295 VAL A C 1
ATOM 2306 O O . VAL A 1 295 ? -3.453 11.773 10.695 1 96.44 295 VAL A O 1
ATOM 2309 N N . PRO A 1 296 ? -2.396 13.305 9.453 1 94.5 296 PRO A N 1
ATOM 2310 C CA . PRO A 1 296 ? -1.782 13.891 10.648 1 94.5 296 PRO A CA 1
ATOM 2311 C C . PRO A 1 296 ? -2.811 14.469 11.617 1 94.5 296 PRO A C 1
ATOM 2313 O O . PRO A 1 296 ? -3.896 14.883 11.195 1 94.5 296 PRO A O 1
ATOM 2316 N N . GLY A 1 297 ? -2.395 14.5 12.844 1 90.12 297 GLY A N 1
ATOM 2317 C CA . GLY A 1 297 ? -3.254 15.125 13.844 1 90.12 297 GLY A CA 1
ATOM 2318 C C . GLY A 1 297 ? -3.592 16.562 13.516 1 90.12 297 GLY A C 1
ATOM 2319 O O . GLY A 1 297 ? -2.758 17.297 12.977 1 90.12 297 GLY A O 1
ATOM 2320 N N . GLN A 1 298 ? -4.805 16.938 13.859 1 91.75 298 GLN A N 1
ATOM 2321 C CA . GLN A 1 298 ? -5.289 18.281 13.617 1 91.75 298 GLN A CA 1
ATOM 2322 C C . GLN A 1 298 ? -5.98 18.859 14.852 1 91.75 298 GLN A C 1
ATOM 2324 O O . GLN A 1 298 ? -7.062 19.438 14.75 1 91.75 298 GLN A O 1
ATOM 2329 N N . THR A 1 299 ? -5.363 18.609 15.945 1 87.94 299 THR A N 1
ATOM 2330 C CA . THR A 1 299 ? -5.848 19.266 17.156 1 87.94 299 THR A CA 1
ATOM 2331 C C . THR A 1 299 ? -5.508 20.75 17.156 1 87.94 299 THR A C 1
ATOM 2333 O O . THR A 1 299 ? -4.816 21.234 16.25 1 87.94 299 THR A O 1
ATOM 2336 N N . GLU A 1 300 ? -6.004 21.453 18.188 1 83.44 300 GLU A N 1
ATOM 2337 C CA . GLU A 1 300 ? -5.77 22.891 18.25 1 83.44 300 GLU A CA 1
ATOM 2338 C C . GLU A 1 300 ? -4.277 23.203 18.312 1 83.44 300 GLU A C 1
ATOM 2340 O O . GLU A 1 300 ? -3.828 24.219 17.766 1 83.44 300 GLU A O 1
ATOM 2345 N N . THR A 1 301 ? -3.533 22.312 18.859 1 85 301 THR A N 1
ATOM 2346 C CA . THR A 1 301 ? -2.109 22.547 19.062 1 85 301 THR A CA 1
ATOM 2347 C C . THR A 1 301 ? -1.274 21.672 18.125 1 85 301 THR A C 1
ATOM 2349 O O . THR A 1 301 ? -0.051 21.609 18.266 1 85 301 THR A O 1
ATOM 2352 N N . SER A 1 302 ? -1.977 21.094 17.188 1 90 302 SER A N 1
ATOM 2353 C CA . SER A 1 302 ? -1.249 20.203 16.297 1 90 302 SER A CA 1
ATOM 2354 C C . SER A 1 302 ? -0.298 20.969 15.391 1 90 302 SER A C 1
ATOM 2356 O O . SER A 1 302 ? -0.479 22.172 15.172 1 90 302 SER A O 1
ATOM 2358 N N . LEU A 1 303 ? 0.633 20.281 14.898 1 94.12 303 LEU A N 1
ATOM 2359 C CA . LEU A 1 303 ? 1.679 20.891 14.078 1 94.12 303 LEU A CA 1
ATOM 2360 C C . LEU A 1 303 ? 1.099 21.453 12.789 1 94.12 303 LEU A C 1
ATOM 2362 O O . LEU A 1 303 ? 1.439 22.562 12.383 1 94.12 303 LEU A O 1
ATOM 2366 N N . ILE A 1 304 ? 0.174 20.766 12.164 1 95.06 304 ILE A N 1
ATOM 2367 C CA . ILE A 1 304 ? -0.438 21.234 10.922 1 95.06 304 ILE A CA 1
ATOM 2368 C C . ILE A 1 304 ? -1.152 22.562 11.172 1 95.06 304 ILE A C 1
ATOM 2370 O O . ILE A 1 304 ? -1.021 23.5 10.383 1 95.06 304 ILE A O 1
ATOM 2374 N N . SER A 1 305 ? -1.9 22.625 12.273 1 94.25 305 SER A N 1
ATOM 2375 C CA . SER A 1 305 ? -2.625 23.859 12.602 1 94.25 305 SER A CA 1
ATOM 2376 C C . SER A 1 305 ? -1.67 25.031 12.789 1 94.25 305 SER A C 1
ATOM 2378 O O . SER A 1 305 ? -1.919 26.125 12.281 1 94.25 305 SER A O 1
ATOM 2380 N N . GLN A 1 306 ? -0.555 24.797 13.523 1 95.81 306 GLN A N 1
ATOM 2381 C CA . GLN A 1 306 ? 0.46 25.812 13.734 1 95.81 306 GLN A CA 1
ATOM 2382 C C . GLN A 1 306 ? 1.059 26.281 12.406 1 95.81 306 GLN A C 1
ATOM 2384 O O . GLN A 1 306 ? 1.242 27.469 12.18 1 95.81 306 GLN A O 1
ATOM 2389 N N . GLN A 1 307 ? 1.307 25.375 11.547 1 98.12 307 GLN A N 1
ATOM 2390 C CA . GLN A 1 307 ? 1.964 25.656 10.273 1 98.12 307 GLN A CA 1
ATOM 2391 C C . GLN A 1 307 ? 1.037 26.406 9.328 1 98.12 307 GLN A C 1
ATOM 2393 O O . GLN A 1 307 ? 1.472 27.328 8.625 1 98.12 307 GLN A O 1
ATOM 2398 N N . VAL A 1 308 ? -0.23 26.078 9.281 1 96.94 308 VAL A N 1
ATOM 2399 C CA . VAL A 1 308 ? -1.226 26.766 8.477 1 96.94 308 VAL A CA 1
ATOM 2400 C C . VAL A 1 308 ? -1.345 28.219 8.945 1 96.94 308 VAL A C 1
ATOM 2402 O O . VAL A 1 308 ? -1.316 29.141 8.125 1 96.94 308 VAL A O 1
ATOM 2405 N N . ARG A 1 309 ? -1.37 28.453 10.266 1 96 309 ARG A N 1
ATOM 2406 C CA . ARG A 1 309 ? -1.46 29.797 10.82 1 96 309 ARG A CA 1
ATOM 2407 C C . ARG A 1 309 ? -0.216 30.609 10.484 1 96 309 ARG A C 1
ATOM 2409 O O . ARG A 1 309 ? -0.3 31.812 10.273 1 96 309 ARG A O 1
ATOM 2416 N N . ALA A 1 310 ? 0.907 29.938 10.422 1 97.38 310 ALA A N 1
ATOM 2417 C CA . ALA A 1 310 ? 2.188 30.609 10.203 1 97.38 310 ALA A CA 1
ATOM 2418 C C . ALA A 1 310 ? 2.236 31.266 8.82 1 97.38 310 ALA A C 1
ATOM 2420 O O . ALA A 1 310 ? 3.023 32.188 8.594 1 97.38 310 ALA A O 1
ATOM 2421 N N . ILE A 1 311 ? 1.443 30.797 7.898 1 97.31 311 ILE A N 1
ATOM 2422 C CA . ILE A 1 311 ? 1.453 31.422 6.574 1 97.31 311 ILE A CA 1
ATOM 2423 C C . ILE A 1 311 ? 0.276 32.375 6.449 1 97.31 311 ILE A C 1
ATOM 2425 O O . ILE A 1 311 ? -0.052 32.844 5.348 1 97.31 311 ILE A O 1
ATOM 2429 N N . GLY A 1 312 ? -0.452 32.625 7.551 1 97.31 312 GLY A N 1
ATOM 2430 C CA . GLY A 1 312 ? -1.523 33.594 7.59 1 97.31 312 GLY A CA 1
ATOM 2431 C C . GLY A 1 312 ? -2.84 33.062 7.059 1 97.31 312 GLY A C 1
ATOM 2432 O O . GLY A 1 312 ? -3.754 33.844 6.766 1 97.31 312 GLY A O 1
ATOM 2433 N N . LYS A 1 313 ? -2.973 31.828 6.91 1 97.06 313 LYS A N 1
ATOM 2434 C CA . LYS A 1 313 ? -4.203 31.219 6.426 1 97.06 313 LYS A CA 1
ATOM 2435 C C . LYS A 1 313 ? -5.102 30.797 7.582 1 97.06 313 LYS A C 1
ATOM 2437 O O . LYS A 1 313 ? -4.625 30.234 8.578 1 97.06 313 LYS A O 1
ATOM 2442 N N . GLU A 1 314 ? -6.391 31 7.387 1 96.38 314 GLU A N 1
ATOM 2443 C CA . GLU A 1 314 ? -7.352 30.531 8.375 1 96.38 314 GLU A CA 1
ATOM 2444 C C . GLU A 1 314 ? -7.57 29.031 8.258 1 96.38 314 GLU A C 1
ATOM 2446 O O . GLU A 1 314 ? -7.641 28.484 7.152 1 96.38 314 GLU A O 1
ATOM 2451 N N . ILE A 1 315 ? -7.793 28.438 9.359 1 96.25 315 ILE A N 1
ATOM 2452 C CA . ILE A 1 315 ? -7.996 27 9.406 1 96.25 315 ILE A CA 1
ATOM 2453 C C . ILE A 1 315 ? -9.242 26.625 8.609 1 96.25 315 ILE A C 1
ATOM 2455 O O . ILE A 1 315 ? -9.258 25.625 7.902 1 96.25 315 ILE A O 1
ATOM 2459 N N . LYS A 1 316 ? -10.242 27.453 8.688 1 97.12 316 LYS A N 1
ATOM 2460 C CA . LYS A 1 316 ? -11.461 27.234 7.91 1 97.12 316 LYS A CA 1
ATOM 2461 C C . LYS A 1 316 ? -11.164 27.188 6.414 1 97.12 316 LYS A C 1
ATOM 2463 O O . LYS A 1 316 ? -11.68 26.328 5.699 1 97.12 316 LYS A O 1
ATOM 2468 N N . GLU A 1 317 ? -10.352 28.141 6.008 1 97.38 317 GLU A N 1
ATOM 2469 C CA . GLU A 1 317 ? -9.953 28.188 4.605 1 97.38 317 GLU A CA 1
ATOM 2470 C C . GLU A 1 317 ? -9.172 26.938 4.211 1 97.38 317 GLU A C 1
ATOM 2472 O O . GLU A 1 317 ? -9.398 26.359 3.145 1 97.38 317 GLU A O 1
ATOM 2477 N N . PHE A 1 318 ? -8.289 26.578 5.02 1 97.5 318 PHE A N 1
ATOM 2478 C CA . PHE A 1 318 ? -7.469 25.391 4.797 1 97.5 318 PHE A CA 1
ATOM 2479 C C . PHE A 1 318 ? -8.344 24.156 4.617 1 97.5 318 PHE A C 1
ATOM 2481 O O . PHE A 1 318 ? -8.203 23.422 3.635 1 97.5 318 PHE A O 1
ATOM 2488 N N . TYR A 1 319 ? -9.305 23.875 5.527 1 97.81 319 TYR A N 1
ATOM 2489 C CA . TYR A 1 319 ? -10.172 22.703 5.445 1 97.81 319 TYR A CA 1
ATOM 2490 C C . TYR A 1 319 ? -11.062 22.766 4.211 1 97.81 319 TYR A C 1
ATOM 2492 O O . TYR A 1 319 ? -11.367 21.734 3.602 1 97.81 319 TYR A O 1
ATOM 2500 N N . THR A 1 320 ? -11.508 23.969 3.887 1 97.94 320 THR A N 1
ATOM 2501 C CA . THR A 1 320 ? -12.32 24.125 2.684 1 97.94 320 THR A CA 1
ATOM 2502 C C . THR A 1 320 ? -11.539 23.688 1.445 1 97.94 320 THR A C 1
ATOM 2504 O O . THR A 1 320 ? -12.07 22.984 0.585 1 97.94 320 THR A O 1
ATOM 2507 N N . GLU A 1 321 ? -10.289 24.078 1.396 1 97.56 321 GLU A N 1
ATOM 2508 C CA . GLU A 1 321 ? -9.438 23.688 0.279 1 97.56 321 GLU A CA 1
ATOM 2509 C C . GLU A 1 321 ? -9.281 22.172 0.215 1 97.56 321 GLU A C 1
ATOM 2511 O O . GLU A 1 321 ? -9.383 21.578 -0.86 1 97.56 321 GLU A O 1
ATOM 2516 N N . ILE A 1 322 ? -9.062 21.562 1.314 1 97.06 322 ILE A N 1
ATOM 2517 C CA . ILE A 1 322 ? -8.867 20.109 1.404 1 97.06 322 ILE A CA 1
ATOM 2518 C C . ILE A 1 322 ? -10.125 19.391 0.934 1 97.06 322 ILE A C 1
ATOM 2520 O O . ILE A 1 322 ? -10.055 18.453 0.14 1 97.06 322 ILE A O 1
ATOM 2524 N N . ILE A 1 323 ? -11.289 19.875 1.367 1 97.81 323 ILE A N 1
ATOM 2525 C CA . ILE A 1 323 ? -12.562 19.234 1.037 1 97.81 323 ILE A CA 1
ATOM 2526 C C . ILE A 1 323 ? -12.844 19.391 -0.455 1 97.81 323 ILE A C 1
ATOM 2528 O O . ILE A 1 323 ? -13.203 18.422 -1.13 1 97.81 323 ILE A O 1
ATOM 2532 N N . GLU A 1 324 ? -12.648 20.531 -0.953 1 97.19 324 GLU A N 1
ATOM 2533 C CA . GLU A 1 324 ? -12.992 20.797 -2.348 1 97.19 324 GLU A CA 1
ATOM 2534 C C . GLU A 1 324 ? -12.094 20 -3.297 1 97.19 324 GLU A C 1
ATOM 2536 O O . GLU A 1 324 ? -12.523 19.641 -4.395 1 97.19 324 GLU A O 1
ATOM 2541 N N . GLU A 1 325 ? -10.938 19.703 -2.838 1 95.88 325 GLU A N 1
ATOM 2542 C CA . GLU A 1 325 ? -9.977 18.969 -3.656 1 95.88 325 GLU A CA 1
ATOM 2543 C C . GLU A 1 325 ? -10.453 17.547 -3.904 1 95.88 325 GLU A C 1
ATOM 2545 O O . GLU A 1 325 ? -10.062 16.922 -4.895 1 95.88 325 GLU A O 1
ATOM 2550 N N . MET A 1 326 ? -11.266 16.953 -3.012 1 94.81 326 MET A N 1
ATOM 2551 C CA . MET A 1 326 ? -11.617 15.539 -3.164 1 94.81 326 MET A CA 1
ATOM 2552 C C . MET A 1 326 ? -12.531 15.328 -4.367 1 94.81 326 MET A C 1
ATOM 2554 O O . MET A 1 326 ? -12.727 14.195 -4.812 1 94.81 326 MET A O 1
ATOM 2558 N N . TRP A 1 327 ? -13.125 16.438 -4.906 1 94.94 327 TRP A N 1
ATOM 2559 C CA . TRP A 1 327 ? -14.023 16.328 -6.051 1 94.94 327 TRP A CA 1
ATOM 2560 C C . TRP A 1 327 ? -13.312 16.703 -7.344 1 94.94 327 TRP A C 1
ATOM 2562 O O . TRP A 1 327 ? -13.93 16.781 -8.406 1 94.94 327 TRP A O 1
ATOM 2572 N N . THR A 1 328 ? -12.023 17.031 -7.25 1 85.38 328 THR A N 1
ATOM 2573 C CA . THR A 1 328 ? -11.266 17.406 -8.438 1 85.38 328 THR A CA 1
ATOM 2574 C C . THR A 1 328 ? -10.484 16.203 -8.984 1 85.38 328 THR A C 1
ATOM 2576 O O . THR A 1 328 ? -10.188 15.266 -8.242 1 85.38 328 THR A O 1
ATOM 2579 N N . MET B 1 1 ? -18.328 -30.281 11.227 1 86.06 1 MET B N 1
ATOM 2580 C CA . MET B 1 1 ? -19.078 -29.406 10.32 1 86.06 1 MET B CA 1
ATOM 2581 C C . MET B 1 1 ? -18.156 -28.766 9.297 1 86.06 1 MET B C 1
ATOM 2583 O O . MET B 1 1 ? -17 -28.484 9.594 1 86.06 1 MET B O 1
ATOM 2587 N N . LYS B 1 2 ? -18.578 -28.734 8.094 1 95.88 2 LYS B N 1
ATOM 2588 C CA . LYS B 1 2 ? -17.766 -28.172 7.016 1 95.88 2 LYS B CA 1
ATOM 2589 C C . LYS B 1 2 ? -17.594 -26.656 7.188 1 95.88 2 LYS B C 1
ATOM 2591 O O . LYS B 1 2 ? -18.5 -25.969 7.641 1 95.88 2 LYS B O 1
ATOM 2596 N N . LYS B 1 3 ? -16.406 -26.219 6.957 1 97.69 3 LYS B N 1
ATOM 2597 C CA . LYS B 1 3 ? -16.172 -24.781 6.941 1 97.69 3 LYS B CA 1
ATOM 2598 C C . LYS B 1 3 ? -16.812 -24.141 5.723 1 97.69 3 LYS B C 1
ATOM 2600 O O . LYS B 1 3 ? -16.766 -24.688 4.621 1 97.69 3 LYS B O 1
ATOM 2605 N N . ARG B 1 4 ? -17.484 -23.094 5.934 1 98.38 4 ARG B N 1
ATOM 2606 C CA . ARG B 1 4 ? -18.094 -22.344 4.844 1 98.38 4 ARG B CA 1
ATOM 2607 C C . ARG B 1 4 ? -17.109 -21.359 4.215 1 98.38 4 ARG B C 1
ATOM 2609 O O . ARG B 1 4 ? -16.625 -20.453 4.887 1 98.38 4 ARG B O 1
ATOM 2616 N N . ILE B 1 5 ? -16.844 -21.531 2.934 1 98.69 5 ILE B N 1
ATOM 2617 C CA . ILE B 1 5 ? -15.875 -20.703 2.213 1 98.69 5 ILE B CA 1
ATOM 2618 C C . ILE B 1 5 ? -16.594 -19.859 1.165 1 98.69 5 ILE B C 1
ATOM 2620 O O . ILE B 1 5 ? -17.359 -20.375 0.354 1 98.69 5 ILE B O 1
ATOM 2624 N N . ALA B 1 6 ? -16.422 -18.531 1.208 1 98.81 6 ALA B N 1
ATOM 2625 C CA . ALA B 1 6 ? -16.828 -17.672 0.103 1 98.81 6 ALA B CA 1
ATOM 2626 C C . ALA B 1 6 ? -15.789 -17.672 -1.01 1 98.81 6 ALA B C 1
ATOM 2628 O O . ALA B 1 6 ? -14.641 -17.266 -0.796 1 98.81 6 ALA B O 1
ATOM 2629 N N . LEU B 1 7 ? -16.109 -18.219 -2.137 1 98.75 7 LEU B N 1
ATOM 2630 C CA . LEU B 1 7 ? -15.266 -18.125 -3.326 1 98.75 7 LEU B CA 1
ATOM 2631 C C . LEU B 1 7 ? -15.539 -16.828 -4.078 1 98.75 7 LEU B C 1
ATOM 2633 O O . LEU B 1 7 ? -16.516 -16.719 -4.82 1 98.75 7 LEU B O 1
ATOM 2637 N N . VAL B 1 8 ? -14.672 -15.852 -3.908 1 98.81 8 VAL B N 1
ATOM 2638 C CA . VAL B 1 8 ? -14.906 -14.5 -4.402 1 98.81 8 VAL B CA 1
ATOM 2639 C C . VAL B 1 8 ? -14.242 -14.328 -5.77 1 98.81 8 VAL B C 1
ATOM 2641 O O . VAL B 1 8 ? -13.055 -14.602 -5.93 1 98.81 8 VAL B O 1
ATOM 2644 N N . THR B 1 9 ? -15.008 -13.875 -6.73 1 98.5 9 THR B N 1
ATOM 2645 C CA . THR B 1 9 ? -14.562 -13.695 -8.109 1 98.5 9 THR B CA 1
ATOM 2646 C C . THR B 1 9 ? -15.25 -12.5 -8.75 1 98.5 9 THR B C 1
ATOM 2648 O O . THR B 1 9 ? -15.82 -11.656 -8.055 1 98.5 9 THR B O 1
ATOM 2651 N N . GLY B 1 10 ? -15.031 -12.273 -10.094 1 97.81 10 GLY B N 1
ATOM 2652 C CA . GLY B 1 10 ? -15.523 -11.094 -10.789 1 97.81 10 GLY B CA 1
ATOM 2653 C C . GLY B 1 10 ? -14.484 -10 -10.922 1 97.81 10 GLY B C 1
ATOM 2654 O O . GLY B 1 10 ? -13.352 -10.258 -11.328 1 97.81 10 GLY B O 1
ATOM 2655 N N . GLY B 1 11 ? -14.938 -8.789 -10.602 1 96.31 11 GLY B N 1
ATOM 2656 C CA . GLY B 1 11 ? -13.977 -7.695 -10.633 1 96.31 11 GLY B CA 1
ATOM 2657 C C . GLY B 1 11 ? -14.484 -6.484 -11.391 1 96.31 11 GLY B C 1
ATOM 2658 O O . GLY B 1 11 ? -15.5 -6.562 -12.094 1 96.31 11 GLY B O 1
ATOM 2659 N N . PHE B 1 12 ? -13.797 -5.352 -11.258 1 94 12 PHE B N 1
ATOM 2660 C CA . PHE B 1 12 ? -14.172 -4.059 -11.82 1 94 12 PHE B CA 1
ATOM 2661 C C . PHE B 1 12 ? -13.484 -3.83 -13.156 1 94 12 PHE B C 1
ATOM 2663 O O . PHE B 1 12 ? -13.758 -2.848 -13.852 1 94 12 PHE B O 1
ATOM 2670 N N . THR B 1 13 ? -12.562 -4.719 -13.5 1 87 13 THR B N 1
ATOM 2671 C CA . THR B 1 13 ? -11.734 -4.496 -14.672 1 87 13 THR B CA 1
ATOM 2672 C C . THR B 1 13 ? -12.008 -5.555 -15.742 1 87 13 THR B C 1
ATOM 2674 O O . THR B 1 13 ? -12.773 -6.488 -15.508 1 87 13 THR B O 1
ATOM 2677 N N . GLY B 1 14 ? -11.328 -5.395 -16.875 1 84 14 GLY B N 1
ATOM 2678 C CA . GLY B 1 14 ? -11.461 -6.363 -17.953 1 84 14 GLY B CA 1
ATOM 2679 C C . GLY B 1 14 ? -10.945 -7.742 -17.578 1 84 14 GLY B C 1
ATOM 2680 O O . GLY B 1 14 ? -11.258 -8.727 -18.25 1 84 14 GLY B O 1
ATOM 2681 N N . GLU B 1 15 ? -10.281 -7.906 -16.469 1 86.38 15 GLU B N 1
ATOM 2682 C CA . GLU B 1 15 ? -9.727 -9.188 -16.031 1 86.38 15 GLU B CA 1
ATOM 2683 C C . GLU B 1 15 ? -10.797 -10.055 -15.391 1 86.38 15 GLU B C 1
ATOM 2685 O O . GLU B 1 15 ? -10.531 -11.188 -14.992 1 86.38 15 GLU B O 1
ATOM 2690 N N . SER B 1 16 ? -11.992 -9.531 -15.328 1 92.44 16 SER B N 1
ATOM 2691 C CA . SER B 1 16 ? -13.086 -10.266 -14.695 1 92.44 16 SER B CA 1
ATOM 2692 C C . SER B 1 16 ? -13.336 -11.594 -15.398 1 92.44 16 SER B C 1
ATOM 2694 O O . SER B 1 16 ? -13.688 -12.586 -14.75 1 92.44 16 SER B O 1
ATOM 2696 N N . VAL B 1 17 ? -13.102 -11.664 -16.672 1 90.88 17 VAL B N 1
ATOM 2697 C CA . VAL B 1 17 ? -13.328 -12.891 -17.438 1 90.88 17 VAL B CA 1
ATOM 2698 C C . VAL B 1 17 ? -12.375 -13.984 -16.953 1 90.88 17 VAL B C 1
ATOM 2700 O O . VAL B 1 17 ? -12.781 -15.133 -16.781 1 90.88 17 VAL B O 1
ATOM 2703 N N . VAL B 1 18 ? -11.141 -13.602 -16.719 1 89.88 18 VAL B N 1
ATOM 2704 C CA . VAL B 1 18 ? -10.141 -14.547 -16.234 1 89.88 18 VAL B CA 1
ATOM 2705 C C . VAL B 1 18 ? -10.484 -14.961 -14.797 1 89.88 18 VAL B C 1
ATOM 2707 O O . VAL B 1 18 ? -10.312 -16.125 -14.43 1 89.88 18 VAL B O 1
ATOM 2710 N N . SER B 1 19 ? -10.953 -14.023 -14.008 1 95.25 19 SER B N 1
ATOM 2711 C CA . SER B 1 19 ? -11.359 -14.312 -12.641 1 95.25 19 SER B CA 1
ATOM 2712 C C . SER B 1 19 ? -12.438 -15.383 -12.594 1 95.25 19 SER B C 1
ATOM 2714 O O . SER B 1 19 ? -12.352 -16.328 -11.805 1 95.25 19 SER B O 1
ATOM 2716 N N . LEU B 1 20 ? -13.422 -15.203 -13.445 1 96.31 20 LEU B N 1
ATOM 2717 C CA . LEU B 1 20 ? -14.547 -16.141 -13.469 1 96.31 20 LEU B CA 1
ATOM 2718 C C . LEU B 1 20 ? -14.094 -17.531 -13.906 1 96.31 20 LEU B C 1
ATOM 2720 O O . LEU B 1 20 ? -14.523 -18.531 -13.336 1 96.31 20 LEU B O 1
ATOM 2724 N N . LYS B 1 21 ? -13.203 -17.578 -14.875 1 94.75 21 LYS B N 1
ATOM 2725 C CA . LYS B 1 21 ? -12.664 -18.859 -15.32 1 94.75 21 LYS B CA 1
ATOM 2726 C C . LYS B 1 21 ? -11.844 -19.531 -14.219 1 94.75 21 LYS B C 1
ATOM 2728 O O . LYS B 1 21 ? -11.945 -20.734 -14.008 1 94.75 21 LYS B O 1
ATOM 2733 N N . SER B 1 22 ? -11.023 -18.719 -13.578 1 95.88 22 SER B N 1
ATOM 2734 C CA . SER B 1 22 ? -10.234 -19.234 -12.469 1 95.88 22 SER B CA 1
ATOM 2735 C C . SER B 1 22 ? -11.133 -19.781 -11.359 1 95.88 22 SER B C 1
ATOM 2737 O O . SER B 1 22 ? -10.867 -20.844 -10.812 1 95.88 22 SER B O 1
ATOM 2739 N N . ALA B 1 23 ? -12.195 -19.062 -11.062 1 97.44 23 ALA B N 1
ATOM 2740 C CA . ALA B 1 23 ? -13.109 -19.484 -10.008 1 97.44 23 ALA B CA 1
ATOM 2741 C C . ALA B 1 23 ? -13.742 -20.828 -10.328 1 97.44 23 ALA B C 1
ATOM 2743 O O . ALA B 1 23 ? -13.945 -21.656 -9.438 1 97.44 23 ALA B O 1
ATOM 2744 N N . ALA B 1 24 ? -14.07 -21.031 -11.57 1 95.88 24 ALA B N 1
ATOM 2745 C CA . ALA B 1 24 ? -14.68 -22.297 -11.984 1 95.88 24 ALA B CA 1
ATOM 2746 C C . ALA B 1 24 ? -13.734 -23.453 -11.734 1 95.88 24 ALA B C 1
ATOM 2748 O O . ALA B 1 24 ? -14.156 -24.516 -11.266 1 95.88 24 ALA B O 1
ATOM 2749 N N . VAL B 1 25 ? -12.492 -23.266 -12.008 1 95.06 25 VAL B N 1
ATOM 2750 C CA . VAL B 1 25 ? -11.492 -24.312 -11.797 1 95.06 25 VAL B CA 1
ATOM 2751 C C . VAL B 1 25 ? -11.305 -24.562 -10.305 1 95.06 25 VAL B C 1
ATOM 2753 O O . VAL B 1 25 ? -11.289 -25.703 -9.852 1 95.06 25 VAL B O 1
ATOM 2756 N N . VAL B 1 26 ? -11.164 -23.469 -9.516 1 97.25 26 VAL B N 1
ATOM 2757 C CA . VAL B 1 26 ? -10.984 -23.594 -8.07 1 97.25 26 VAL B CA 1
ATOM 2758 C C . VAL B 1 26 ? -12.172 -24.344 -7.465 1 97.25 26 VAL B C 1
ATOM 2760 O O . VAL B 1 26 ? -11.984 -25.281 -6.695 1 97.25 26 VAL B O 1
ATOM 2763 N N . GLU B 1 27 ? -13.328 -23.938 -7.871 1 97.06 27 GLU B N 1
ATOM 2764 C CA . GLU B 1 27 ? -14.547 -24.531 -7.336 1 97.06 27 GLU B CA 1
ATOM 2765 C C . GLU B 1 27 ? -14.586 -26.047 -7.582 1 97.06 27 GLU B C 1
ATOM 2767 O O . GLU B 1 27 ? -14.969 -26.812 -6.699 1 97.06 27 GLU B O 1
ATOM 2772 N N . ARG B 1 28 ? -14.172 -26.469 -8.711 1 95.56 28 ARG B N 1
ATOM 2773 C CA . ARG B 1 28 ? -14.211 -27.875 -9.117 1 95.56 28 ARG B CA 1
ATOM 2774 C C . ARG B 1 28 ? -13.227 -28.703 -8.312 1 95.56 28 ARG B C 1
ATOM 2776 O O . ARG B 1 28 ? -13.422 -29.906 -8.117 1 95.56 28 ARG B O 1
ATOM 2783 N N . HIS B 1 29 ? -12.188 -28.094 -7.801 1 96.56 29 HIS B N 1
ATOM 2784 C CA . HIS B 1 29 ? -11.094 -28.859 -7.211 1 96.56 29 HIS B CA 1
ATOM 2785 C C . HIS B 1 29 ? -11.086 -28.734 -5.691 1 96.56 29 HIS B C 1
ATOM 2787 O O . HIS B 1 29 ? -10.297 -29.391 -5.012 1 96.56 29 HIS B O 1
ATOM 2793 N N . LEU B 1 30 ? -11.93 -27.859 -5.137 1 97.56 30 LEU B N 1
ATOM 2794 C CA . LEU B 1 30 ? -11.953 -27.719 -3.688 1 97.56 30 LEU B CA 1
ATOM 2795 C C . LEU B 1 30 ? -12.484 -28.984 -3.021 1 97.56 30 LEU B C 1
ATOM 2797 O O . LEU B 1 30 ? -13.391 -29.625 -3.545 1 97.56 30 LEU B O 1
ATOM 2801 N N . ASP B 1 31 ? -11.945 -29.359 -1.891 1 97.56 31 ASP B N 1
ATOM 2802 C CA . ASP B 1 31 ? -12.336 -30.531 -1.129 1 97.56 31 ASP B CA 1
ATOM 2803 C C . ASP B 1 31 ? -13.742 -30.391 -0.562 1 97.56 31 ASP B C 1
ATOM 2805 O O . ASP B 1 31 ? -13.938 -29.75 0.472 1 97.56 31 ASP B O 1
ATOM 2809 N N . GLN B 1 32 ? -14.688 -31.031 -1.091 1 95.31 32 GLN B N 1
ATOM 2810 C CA . GLN B 1 32 ? -16.094 -30.875 -0.731 1 95.31 32 GLN B CA 1
ATOM 2811 C C . GLN B 1 32 ? -16.391 -31.547 0.608 1 95.31 32 GLN B C 1
ATOM 2813 O O . GLN B 1 32 ? -17.453 -31.312 1.201 1 95.31 32 GLN B O 1
ATOM 2818 N N . ASP B 1 33 ? -15.547 -32.375 0.983 1 96.94 33 ASP B N 1
ATOM 2819 C CA . ASP B 1 33 ? -15.719 -33 2.287 1 96.94 33 ASP B CA 1
ATOM 2820 C C . ASP B 1 33 ? -15.328 -32.062 3.416 1 96.94 33 ASP B C 1
ATOM 2822 O O . ASP B 1 33 ? -15.773 -32.219 4.555 1 96.94 33 ASP B O 1
ATOM 2826 N N . LYS B 1 34 ? -14.516 -31.094 3.104 1 97.56 34 LYS B N 1
ATOM 2827 C CA . LYS B 1 34 ? -14 -30.188 4.125 1 97.56 34 LYS B CA 1
ATOM 2828 C C . LYS B 1 34 ? -14.711 -28.844 4.086 1 97.56 34 LYS B C 1
ATOM 2830 O O . LYS B 1 34 ? -14.844 -28.172 5.113 1 97.56 34 LYS B O 1
ATOM 2835 N N . TYR B 1 35 ? -15.172 -28.531 2.852 1 98.31 35 TYR B N 1
ATOM 2836 C CA . TYR B 1 35 ? -15.641 -27.156 2.689 1 98.31 35 TYR B CA 1
ATOM 2837 C C . TYR B 1 35 ? -17.016 -27.125 2.029 1 98.31 35 TYR B C 1
ATOM 2839 O O . TYR B 1 35 ? -17.312 -27.938 1.151 1 98.31 35 TYR B O 1
ATOM 2847 N N . GLU B 1 36 ? -17.844 -26.25 2.5 1 97.81 36 GLU B N 1
ATOM 2848 C CA . GLU B 1 36 ? -19.031 -25.797 1.781 1 97.81 36 GLU B CA 1
ATOM 2849 C C . GLU B 1 36 ? -18.766 -24.469 1.074 1 97.81 36 GLU B C 1
ATOM 2851 O O . GLU B 1 36 ? -18.484 -23.453 1.724 1 97.81 36 GLU B O 1
ATOM 2856 N N . VAL B 1 37 ? -18.875 -24.5 -0.262 1 97.75 37 VAL B N 1
ATOM 2857 C CA . VAL B 1 37 ? -18.391 -23.359 -1.04 1 97.75 37 VAL B CA 1
ATOM 2858 C C . VAL B 1 37 ? -19.562 -22.531 -1.536 1 97.75 37 VAL B C 1
ATOM 2860 O O . VAL B 1 37 ? -20.562 -23.062 -2.01 1 97.75 37 VAL B O 1
ATOM 2863 N N . PHE B 1 38 ? -19.484 -21.219 -1.396 1 98.25 38 PHE B N 1
ATOM 2864 C CA . PHE B 1 38 ? -20.453 -20.25 -1.894 1 98.25 38 PHE B CA 1
ATOM 2865 C C . PHE B 1 38 ? -19.797 -19.281 -2.869 1 98.25 38 PHE B C 1
ATOM 2867 O O . PHE B 1 38 ? -18.922 -18.5 -2.482 1 98.25 38 PHE B O 1
ATOM 2874 N N . LYS B 1 39 ? -20.203 -19.328 -4.086 1 98.38 39 LYS B N 1
ATOM 2875 C CA . LYS B 1 39 ? -19.625 -18.438 -5.09 1 98.38 39 LYS B CA 1
ATOM 2876 C C . LYS B 1 39 ? -20.172 -17.016 -4.953 1 98.38 39 LYS B C 1
ATOM 2878 O O . LYS B 1 39 ? -21.375 -16.812 -5.008 1 98.38 39 LYS B O 1
ATOM 2883 N N . ILE B 1 40 ? -19.312 -16.094 -4.73 1 98.81 40 ILE B N 1
ATOM 2884 C CA . ILE B 1 40 ? -19.656 -14.68 -4.621 1 98.81 40 ILE B CA 1
ATOM 2885 C C . ILE B 1 40 ? -19.094 -13.914 -5.824 1 98.81 40 ILE B C 1
ATOM 2887 O O . ILE B 1 40 ? -17.891 -13.914 -6.062 1 98.81 40 ILE B O 1
ATOM 2891 N N . ILE B 1 41 ? -19.906 -13.242 -6.559 1 98.62 41 ILE B N 1
ATOM 2892 C CA . ILE B 1 41 ? -19.5 -12.453 -7.719 1 98.62 41 ILE B CA 1
ATOM 2893 C C . ILE B 1 41 ? -19.562 -10.969 -7.375 1 98.62 41 ILE B C 1
ATOM 2895 O O . ILE B 1 41 ? -20.594 -10.461 -6.941 1 98.62 41 ILE B O 1
ATOM 2899 N N . ILE B 1 42 ? -18.453 -10.359 -7.562 1 98.38 42 ILE B N 1
ATOM 2900 C CA . ILE B 1 42 ? -18.328 -8.93 -7.305 1 98.38 42 ILE B CA 1
ATOM 2901 C C . ILE B 1 42 ? -18.281 -8.172 -8.625 1 98.38 42 ILE B C 1
ATOM 2903 O O . ILE B 1 42 ? -17.406 -8.406 -9.461 1 98.38 42 ILE B O 1
ATOM 2907 N N . GLU B 1 43 ? -19.188 -7.332 -8.789 1 96.88 43 GLU B N 1
ATOM 2908 C CA . GLU B 1 43 ? -19.266 -6.398 -9.906 1 96.88 43 GLU B CA 1
ATOM 2909 C C . GLU B 1 43 ? -19.297 -4.953 -9.414 1 96.88 43 GLU B C 1
ATOM 2911 O O . GLU B 1 43 ? -19.469 -4.703 -8.219 1 96.88 43 GLU B O 1
ATOM 2916 N N . LYS B 1 44 ? -19.125 -4.043 -10.32 1 93.75 44 LYS B N 1
ATOM 2917 C CA . LYS B 1 44 ? -19.094 -2.629 -9.961 1 93.75 44 LYS B CA 1
ATOM 2918 C C . LYS B 1 44 ? -20.422 -2.189 -9.336 1 93.75 44 LYS B C 1
ATOM 2920 O O . LYS B 1 44 ? -20.422 -1.406 -8.383 1 93.75 44 LYS B O 1
ATOM 2925 N N . THR B 1 45 ? -21.547 -2.775 -9.742 1 93.06 45 THR B N 1
ATOM 2926 C CA . THR B 1 45 ? -22.859 -2.258 -9.344 1 93.06 45 THR B CA 1
ATOM 2927 C C . THR B 1 45 ? -23.516 -3.184 -8.328 1 93.06 45 THR B C 1
ATOM 2929 O O . THR B 1 45 ? -24.469 -2.795 -7.66 1 93.06 45 THR B O 1
ATOM 2932 N N . LYS B 1 46 ? -23.016 -4.422 -8.273 1 95.62 46 LYS B N 1
ATOM 2933 C CA . LYS B 1 46 ? -23.641 -5.332 -7.324 1 95.62 46 LYS B CA 1
ATOM 2934 C C . LYS B 1 46 ? -22.688 -6.461 -6.938 1 95.62 46 LYS B C 1
ATOM 2936 O O . LYS B 1 46 ? -21.859 -6.883 -7.742 1 95.62 46 LYS B O 1
ATOM 2941 N N . TRP B 1 47 ? -22.828 -6.926 -5.742 1 98.44 47 TRP B N 1
ATOM 2942 C CA . TRP B 1 47 ? -22.203 -8.125 -5.195 1 98.44 47 TRP B CA 1
ATOM 2943 C C . TRP B 1 47 ? -23.25 -9.188 -4.867 1 98.44 47 TRP B C 1
ATOM 2945 O O . TRP B 1 47 ? -24.25 -8.891 -4.207 1 98.44 47 TRP B O 1
ATOM 2955 N N . PHE B 1 48 ? -23.047 -10.43 -5.332 1 98.62 48 PHE B N 1
ATOM 2956 C CA . PHE B 1 48 ? -24.078 -11.414 -5.07 1 98.62 48 PHE B CA 1
ATOM 2957 C C . PHE B 1 48 ? -23.5 -12.82 -5.016 1 98.62 48 PHE B C 1
ATOM 2959 O O . PHE B 1 48 ? -22.453 -13.086 -5.609 1 98.62 48 PHE B O 1
ATOM 2966 N N . HIS B 1 49 ? -24.172 -13.633 -4.23 1 98.56 49 HIS B N 1
ATOM 2967 C CA . HIS B 1 49 ? -23.969 -15.07 -4.289 1 98.56 49 HIS B CA 1
ATOM 2968 C C . HIS B 1 49 ? -24.719 -15.695 -5.45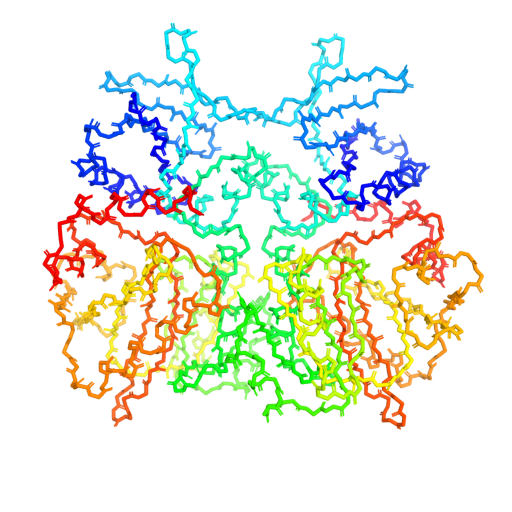3 1 98.56 49 HIS B C 1
ATOM 2970 O O . HIS B 1 49 ? -25.938 -15.508 -5.582 1 98.56 49 HIS B O 1
ATOM 2976 N N . LEU B 1 50 ? -24.016 -16.312 -6.273 1 97.69 50 LEU B N 1
ATOM 2977 C CA . LEU B 1 50 ? -24.641 -17.109 -7.332 1 97.69 50 LEU B CA 1
ATOM 2978 C C . LEU B 1 50 ? -24.891 -18.531 -6.867 1 97.69 50 LEU B C 1
ATOM 2980 O O . LEU B 1 50 ? -23.984 -19.359 -6.855 1 97.69 50 LEU B O 1
ATOM 2984 N N . ALA B 1 51 ? -26.172 -18.875 -6.586 1 95.25 51 ALA B N 1
ATOM 2985 C CA . ALA B 1 51 ? -26.547 -20.203 -6.105 1 95.25 51 ALA B CA 1
ATOM 2986 C C . ALA B 1 51 ? -26.5 -21.219 -7.238 1 95.25 51 ALA B C 1
ATOM 2988 O O . ALA B 1 51 ? -26.531 -20.859 -8.414 1 95.25 51 ALA B O 1
ATOM 2989 N N . PRO B 1 52 ? -26.406 -22.531 -6.879 1 90.75 52 PRO B N 1
ATOM 2990 C CA . PRO B 1 52 ? -26.359 -23.578 -7.906 1 90.75 52 PRO B CA 1
ATOM 2991 C C . PRO B 1 52 ? -27.547 -23.547 -8.844 1 90.75 52 PRO B C 1
ATOM 2993 O O . PRO B 1 52 ? -27.438 -23.922 -10.016 1 90.75 52 PRO B O 1
ATOM 2996 N N . ASP B 1 53 ? -28.672 -23.078 -8.398 1 92.88 53 ASP B N 1
ATOM 2997 C CA . ASP B 1 53 ? -29.875 -23.047 -9.227 1 92.88 53 ASP B CA 1
ATOM 2998 C C . ASP B 1 53 ? -29.906 -21.797 -10.094 1 92.88 53 ASP B C 1
ATOM 3000 O O . ASP B 1 53 ? -30.891 -21.562 -10.82 1 92.88 53 ASP B O 1
ATOM 3004 N N . GLY B 1 54 ? -28.906 -20.953 -9.953 1 93.25 54 GLY B N 1
ATOM 3005 C CA . GLY B 1 54 ? -28.812 -19.781 -10.797 1 93.25 54 GLY B CA 1
ATOM 3006 C C . GLY B 1 54 ? -29.344 -18.516 -10.133 1 93.25 54 GLY B C 1
ATOM 3007 O O . GLY B 1 54 ? -29.203 -17.422 -10.672 1 93.25 54 GLY B O 1
ATOM 3008 N N . GLN B 1 55 ? -29.922 -18.719 -8.961 1 96.06 55 GLN B N 1
ATOM 3009 C CA . GLN B 1 55 ? -30.469 -17.547 -8.258 1 96.06 55 GLN B CA 1
ATOM 3010 C C . GLN B 1 55 ? -29.359 -16.688 -7.684 1 96.06 55 GLN B C 1
ATOM 3012 O O . GLN B 1 55 ? -28.359 -17.203 -7.176 1 96.06 55 GLN B O 1
ATOM 3017 N N . GLU B 1 56 ? -29.594 -15.414 -7.754 1 97.69 56 GLU B N 1
ATOM 3018 C CA . GLU B 1 56 ? -28.656 -14.445 -7.191 1 97.69 56 GLU B CA 1
ATOM 3019 C C . GLU B 1 56 ? -29.141 -13.93 -5.836 1 97.69 56 GLU B C 1
ATOM 3021 O O . GLU B 1 56 ? -30.312 -13.562 -5.688 1 97.69 56 GLU B O 1
ATOM 3026 N N . HIS B 1 57 ? -28.359 -13.992 -4.883 1 98.25 57 HIS B N 1
ATOM 3027 C CA . HIS B 1 57 ? -28.641 -13.445 -3.562 1 98.25 57 HIS B CA 1
ATOM 3028 C C . HIS B 1 57 ? -27.656 -12.328 -3.205 1 98.25 57 HIS B C 1
ATOM 3030 O O . HIS B 1 57 ? -26.453 -12.562 -3.113 1 98.25 57 HIS B O 1
ATOM 3036 N N . PRO B 1 58 ? -28.141 -11.141 -2.941 1 98.12 58 PRO B N 1
ATOM 3037 C CA . PRO B 1 58 ? -27.266 -10.008 -2.67 1 98.12 58 PRO B CA 1
ATOM 3038 C C . PRO B 1 58 ? -26.391 -10.219 -1.428 1 98.12 58 PRO B C 1
ATOM 3040 O O . PRO B 1 58 ? -26.859 -10.82 -0.449 1 98.12 58 PRO B O 1
ATOM 3043 N N . VAL B 1 59 ? -25.188 -9.773 -1.504 1 98.69 59 VAL B N 1
ATOM 3044 C CA . VAL B 1 59 ? -24.297 -9.789 -0.349 1 98.69 59 VAL B CA 1
ATOM 3045 C C . VAL B 1 59 ? -24.609 -8.609 0.571 1 98.69 59 VAL B C 1
ATOM 3047 O O . VAL B 1 59 ? -24.812 -7.488 0.106 1 98.69 59 VAL B O 1
ATOM 3050 N N . ASP B 1 60 ? -24.781 -8.852 1.863 1 98.5 60 ASP B N 1
ATOM 3051 C CA . ASP B 1 60 ? -24.828 -7.797 2.871 1 98.5 60 ASP B CA 1
ATOM 3052 C C . ASP B 1 60 ? -23.422 -7.348 3.275 1 98.5 60 ASP B C 1
ATOM 3054 O O . ASP B 1 60 ? -22.703 -8.086 3.949 1 98.5 60 ASP B O 1
ATOM 3058 N N . LEU B 1 61 ? -23.062 -6.152 2.92 1 97.81 61 LEU B N 1
ATOM 3059 C CA . LEU B 1 61 ? -21.688 -5.68 3.125 1 97.81 61 LEU B CA 1
ATOM 3060 C C . LEU B 1 61 ? -21.453 -5.348 4.594 1 97.81 61 LEU B C 1
ATOM 3062 O O . LEU B 1 61 ? -20.297 -5.164 5.008 1 97.81 61 LEU B O 1
ATOM 3066 N N . ASN B 1 62 ? -22.469 -5.277 5.398 1 97.88 62 ASN B N 1
ATOM 3067 C CA . ASN B 1 62 ? -22.297 -5.004 6.82 1 97.88 62 ASN B CA 1
ATOM 3068 C C . ASN B 1 62 ? -21.484 -6.094 7.508 1 97.88 62 ASN B C 1
ATOM 3070 O O . ASN B 1 62 ? -20.766 -5.828 8.469 1 97.88 62 ASN B O 1
ATOM 3074 N N . ASP B 1 63 ? -21.641 -7.254 7 1 97.88 63 ASP B N 1
ATOM 3075 C CA . ASP B 1 63 ? -20.891 -8.344 7.629 1 97.88 63 ASP B CA 1
ATOM 3076 C C . ASP B 1 63 ? -20.516 -9.414 6.609 1 97.88 63 ASP B C 1
ATOM 3078 O O . ASP B 1 63 ? -20.188 -10.547 6.98 1 97.88 63 ASP B O 1
ATOM 3082 N N . PHE B 1 64 ? -20.625 -9.062 5.352 1 98.56 64 PHE B N 1
ATOM 3083 C CA . PHE B 1 64 ? -20.297 -9.93 4.23 1 98.56 64 PHE B CA 1
ATOM 3084 C C . PHE B 1 64 ? -21.031 -11.258 4.332 1 98.56 64 PHE B C 1
ATOM 3086 O O . PHE B 1 64 ? -20.422 -12.328 4.266 1 98.56 64 PHE B O 1
ATOM 3093 N N . SER B 1 65 ? -22.312 -11.188 4.43 1 98.69 65 SER B N 1
ATOM 3094 C CA . SER B 1 65 ? -23.172 -12.359 4.504 1 98.69 65 SER B CA 1
ATOM 3095 C C . SER B 1 65 ? -24.172 -12.391 3.342 1 98.69 65 SER B C 1
ATOM 3097 O O . SER B 1 65 ? -24.281 -11.422 2.592 1 98.69 65 SER B O 1
ATOM 3099 N N . VAL B 1 66 ? -24.719 -13.5 3.133 1 98.44 66 VAL B N 1
ATOM 3100 C CA . VAL B 1 66 ? -25.812 -13.672 2.18 1 98.44 66 VAL B CA 1
ATOM 3101 C C . VAL B 1 66 ? -27 -14.367 2.863 1 98.44 66 VAL B C 1
ATOM 3103 O O . VAL B 1 66 ? -26.828 -15.016 3.896 1 98.44 66 VAL B O 1
ATOM 3106 N N . SER B 1 67 ? -28.234 -14.219 2.328 1 96.94 67 SER B N 1
ATOM 3107 C CA . SER B 1 67 ? -29.406 -14.797 2.959 1 96.94 67 SER B CA 1
ATOM 3108 C C . SER B 1 67 ? -30.281 -15.523 1.939 1 96.94 67 SER B C 1
ATOM 3110 O O . SER B 1 67 ? -31.438 -15.172 1.736 1 96.94 67 SER B O 1
ATOM 3112 N N . PRO B 1 68 ? -29.656 -16.609 1.474 1 93.56 68 PRO B N 1
ATOM 3113 C CA . PRO B 1 68 ? -30.516 -17.422 0.606 1 93.56 68 PRO B CA 1
ATOM 3114 C C . PRO B 1 68 ? -31.719 -17.984 1.346 1 93.56 68 PRO B C 1
ATOM 3116 O O . PRO B 1 68 ? -31.578 -18.547 2.434 1 93.56 68 PRO B O 1
ATOM 3119 N N . GLN B 1 69 ? -32.969 -17.797 0.799 1 90.06 69 GLN B N 1
ATOM 3120 C CA . GLN B 1 69 ? -34.219 -18.281 1.356 1 90.06 69 GLN B CA 1
ATOM 3121 C C . GLN B 1 69 ? -34.438 -17.797 2.787 1 90.06 69 GLN B C 1
ATOM 3123 O O . GLN B 1 69 ? -34.938 -18.516 3.639 1 90.06 69 GLN B O 1
ATOM 3128 N N . GLY B 1 70 ? -33.812 -16.688 3.168 1 91.25 70 GLY B N 1
ATOM 3129 C CA . GLY B 1 70 ? -34.031 -16.047 4.449 1 91.25 70 GLY B CA 1
ATOM 3130 C C . GLY B 1 70 ? -33.062 -16.516 5.527 1 91.25 70 GLY B C 1
ATOM 3131 O O . GLY B 1 70 ? -33.094 -16.016 6.656 1 91.25 70 GLY B O 1
ATOM 3132 N N . GLN B 1 71 ? -32.312 -17.453 5.211 1 95.25 71 GLN B N 1
ATOM 3133 C CA . GLN B 1 71 ? -31.328 -17.938 6.172 1 95.25 71 GLN B CA 1
ATOM 3134 C C . GLN B 1 71 ? -29.984 -17.25 5.992 1 95.25 71 GLN B C 1
ATOM 3136 O O . GLN B 1 71 ? -29.344 -17.391 4.949 1 95.25 71 GLN B O 1
ATOM 3141 N N . LYS B 1 72 ? -29.578 -16.609 7.02 1 97.81 72 LYS B N 1
ATOM 3142 C CA . LYS B 1 72 ? -28.328 -15.883 6.949 1 97.81 72 LYS B CA 1
ATOM 3143 C C . LYS B 1 72 ? -27.125 -16.828 6.977 1 97.81 72 LYS B C 1
ATOM 3145 O O . LYS B 1 72 ? -27.031 -17.688 7.852 1 97.81 72 LYS B O 1
ATOM 3150 N N . ILE B 1 73 ? -26.297 -16.656 6.031 1 98.06 73 ILE B N 1
ATOM 3151 C CA . ILE B 1 73 ? -25.062 -17.453 5.93 1 98.06 73 ILE B CA 1
ATOM 3152 C C . ILE B 1 73 ? -23.844 -16.531 6.051 1 98.06 73 ILE B C 1
ATOM 3154 O O . ILE B 1 73 ? -23.734 -15.539 5.332 1 98.06 73 ILE B O 1
ATOM 3158 N N . THR B 1 74 ? -22.984 -16.812 7.02 1 98.31 74 THR B N 1
ATOM 3159 C CA . THR B 1 74 ? -21.688 -16.172 7.152 1 98.31 74 THR B CA 1
ATOM 3160 C C . THR B 1 74 ? -20.562 -17.141 6.762 1 98.31 74 THR B C 1
ATOM 3162 O O . THR B 1 74 ? -20.797 -18.328 6.574 1 98.31 74 THR B O 1
ATOM 3165 N N . PHE B 1 75 ? -19.391 -16.625 6.648 1 98.69 75 PHE B N 1
ATOM 3166 C CA . PHE B 1 75 ? -18.312 -17.453 6.105 1 98.69 75 PHE B CA 1
ATOM 3167 C C . PHE B 1 75 ? -17.156 -17.562 7.098 1 98.69 75 PHE B C 1
ATOM 3169 O O . PHE B 1 75 ? -16.828 -16.594 7.793 1 98.69 75 PHE B O 1
ATOM 3176 N N . ASP B 1 76 ? -16.5 -18.719 7.066 1 98.5 76 ASP B N 1
ATOM 3177 C CA . ASP B 1 76 ? -15.328 -18.953 7.895 1 98.5 76 ASP B CA 1
ATOM 3178 C C . ASP B 1 76 ? -14.07 -18.391 7.246 1 98.5 76 ASP B C 1
ATOM 3180 O O . ASP B 1 76 ? -13.055 -18.188 7.914 1 98.5 76 ASP B O 1
ATOM 3184 N N . GLY B 1 77 ? -14.086 -18.125 5.996 1 98.62 77 GLY B N 1
ATOM 3185 C CA . GLY B 1 77 ? -12.969 -17.562 5.242 1 98.62 77 GLY B CA 1
ATOM 3186 C C . GLY B 1 77 ? -13.312 -17.281 3.793 1 98.62 77 GLY B C 1
ATOM 3187 O O . GLY B 1 77 ? -14.375 -17.688 3.309 1 98.62 77 GLY B O 1
ATOM 3188 N N . VAL B 1 78 ? -12.469 -16.594 3.168 1 98.81 78 VAL B N 1
ATOM 3189 C CA . VAL B 1 78 ? -12.664 -16.188 1.781 1 98.81 78 VAL B CA 1
ATOM 3190 C C . VAL B 1 78 ? -11.539 -16.75 0.915 1 98.81 78 VAL B C 1
ATOM 3192 O O . VAL B 1 78 ? -10.359 -16.562 1.231 1 98.81 78 VAL B O 1
ATOM 3195 N N . PHE B 1 79 ? -11.875 -17.516 -0.086 1 98.75 79 PHE B N 1
ATOM 3196 C CA . PHE B 1 79 ? -10.953 -17.797 -1.183 1 98.75 79 PHE B CA 1
ATOM 3197 C C . PHE B 1 79 ? -11.047 -16.703 -2.25 1 98.75 79 PHE B C 1
ATOM 3199 O O . PHE B 1 79 ? -11.984 -16.703 -3.053 1 98.75 79 PHE B O 1
ATOM 3206 N N . ASN B 1 80 ? -10.102 -15.844 -2.264 1 98.69 80 ASN B N 1
ATOM 3207 C CA . ASN B 1 80 ? -10.094 -14.719 -3.195 1 98.69 80 ASN B CA 1
ATOM 3208 C C . ASN B 1 80 ? -9.391 -15.078 -4.5 1 98.69 80 ASN B C 1
ATOM 3210 O O . ASN B 1 80 ? -8.18 -15.312 -4.516 1 98.69 80 ASN B O 1
ATOM 3214 N N . ILE B 1 81 ? -10.109 -15.164 -5.559 1 98.19 81 ILE B N 1
ATOM 3215 C CA . ILE B 1 81 ? -9.555 -15.438 -6.879 1 98.19 81 ILE B CA 1
ATOM 3216 C C . ILE B 1 81 ? -9.984 -14.344 -7.855 1 98.19 81 ILE B C 1
ATOM 3218 O O . ILE B 1 81 ? -10.336 -14.633 -9 1 98.19 81 ILE B O 1
ATOM 3222 N N . LEU B 1 82 ? -10.148 -13.164 -7.363 1 97.44 82 LEU B N 1
ATOM 3223 C CA . LEU B 1 82 ? -10.492 -11.984 -8.148 1 97.44 82 LEU B CA 1
ATOM 3224 C C . LEU B 1 82 ? -9.242 -11.258 -8.633 1 97.44 82 LEU B C 1
ATOM 3226 O O . LEU B 1 82 ? -8.555 -10.609 -7.844 1 97.44 82 LEU B O 1
ATOM 3230 N N . HIS B 1 83 ? -8.992 -11.328 -9.891 1 93.88 83 HIS B N 1
ATOM 3231 C CA . HIS B 1 83 ? -7.855 -10.664 -10.523 1 93.88 83 HIS B CA 1
ATOM 3232 C C . HIS B 1 83 ? -8.117 -9.172 -10.688 1 93.88 83 HIS B C 1
ATOM 3234 O O . HIS B 1 83 ? -9.234 -8.766 -11.023 1 93.88 83 HIS B O 1
ATOM 3240 N N . GLY B 1 84 ? -7.055 -8.406 -10.5 1 93.06 84 GLY B N 1
ATOM 3241 C CA . GLY B 1 84 ? -7.215 -6.965 -10.633 1 93.06 84 GLY B CA 1
ATOM 3242 C C . GLY B 1 84 ? -8.016 -6.348 -9.5 1 93.06 84 GLY B C 1
ATOM 3243 O O . GLY B 1 84 ? -7.996 -6.852 -8.375 1 93.06 84 GLY B O 1
ATOM 3244 N N . SER B 1 85 ? -8.641 -5.238 -9.766 1 94.44 85 SER B N 1
ATOM 3245 C CA . SER B 1 85 ? -9.422 -4.535 -8.758 1 94.44 85 SER B CA 1
ATOM 3246 C C . SER B 1 85 ? -10.836 -5.113 -8.656 1 94.44 85 SER B C 1
ATOM 3248 O O . SER B 1 85 ? -11.445 -5.457 -9.664 1 94.44 85 SER B O 1
ATOM 3250 N N . PRO B 1 86 ? -11.336 -5.281 -7.504 1 97 86 PRO B N 1
ATOM 3251 C CA . PRO B 1 86 ? -10.742 -4.867 -6.227 1 97 86 PRO B CA 1
ATOM 3252 C C . PRO B 1 86 ? -10.07 -6.02 -5.488 1 97 86 PRO B C 1
ATOM 3254 O O . PRO B 1 86 ? -9.734 -5.891 -4.309 1 97 86 PRO B O 1
ATOM 3257 N N . GLY B 1 87 ? -9.836 -7.129 -6.094 1 97.06 87 GLY B N 1
ATOM 3258 C CA . GLY B 1 87 ? -9.391 -8.336 -5.418 1 97.06 87 GLY B CA 1
ATOM 3259 C C . GLY B 1 87 ? -7.883 -8.406 -5.246 1 97.06 87 GLY B C 1
ATOM 3260 O O . GLY B 1 87 ? -7.383 -9 -4.289 1 97.06 87 GLY B O 1
ATOM 3261 N N . GLU B 1 88 ? -7.207 -7.785 -6.109 1 96.5 88 GLU B N 1
ATOM 3262 C CA . GLU B 1 88 ? -5.758 -7.949 -6.16 1 96.5 88 GLU B CA 1
ATOM 3263 C C . GLU B 1 88 ? -5.039 -6.676 -5.723 1 96.5 88 GLU B C 1
ATOM 3265 O O . GLU B 1 88 ? -3.84 -6.695 -5.441 1 96.5 88 GLU B O 1
ATOM 3270 N N . ASP B 1 89 ? -5.77 -5.602 -5.523 1 96.25 89 ASP B N 1
ATOM 3271 C CA . ASP B 1 89 ? -5.141 -4.316 -5.25 1 96.25 89 ASP B CA 1
ATOM 3272 C C . ASP B 1 89 ? -5.289 -3.936 -3.777 1 96.25 89 ASP B C 1
ATOM 3274 O O . ASP B 1 89 ? -5.027 -2.793 -3.398 1 96.25 89 ASP B O 1
ATOM 3278 N N . GLY B 1 90 ? -5.766 -4.859 -2.973 1 97.19 90 GLY B N 1
ATOM 3279 C CA . GLY B 1 90 ? -5.758 -4.684 -1.529 1 97.19 90 GLY B CA 1
ATOM 3280 C C . GLY B 1 90 ? -7.074 -4.16 -0.984 1 97.19 90 GLY B C 1
ATOM 3281 O O . GLY B 1 90 ? -7.316 -4.215 0.223 1 97.19 90 GLY B O 1
ATOM 3282 N N . LYS B 1 91 ? -8.008 -3.646 -1.842 1 98.06 91 LYS B N 1
ATOM 3283 C CA . LYS B 1 91 ? -9.258 -3.041 -1.375 1 98.06 91 LYS B CA 1
ATOM 3284 C C . LYS B 1 91 ? -10.156 -4.082 -0.717 1 98.06 91 LYS B C 1
ATOM 3286 O O . LYS B 1 91 ? -10.633 -3.877 0.403 1 98.06 91 LYS B O 1
ATOM 3291 N N . LEU B 1 92 ? -10.289 -5.242 -1.297 1 98.31 92 LEU B N 1
ATOM 3292 C CA . LEU B 1 92 ? -11.102 -6.293 -0.698 1 98.31 92 LEU B CA 1
ATOM 3293 C C . LEU B 1 92 ? -10.445 -6.836 0.566 1 98.31 92 LEU B C 1
ATOM 3295 O O . LEU B 1 92 ? -11.125 -7.078 1.568 1 98.31 92 LEU B O 1
ATOM 3299 N N . ALA B 1 93 ? -9.148 -7.035 0.457 1 98.31 93 ALA B N 1
ATOM 3300 C CA . ALA B 1 93 ? -8.422 -7.496 1.64 1 98.31 93 ALA B CA 1
ATOM 3301 C C . ALA B 1 93 ? -8.664 -6.566 2.826 1 98.31 93 ALA B C 1
ATOM 3303 O O . ALA B 1 93 ? -8.93 -7.023 3.939 1 98.31 93 ALA B O 1
ATOM 3304 N N . GLY B 1 94 ? -8.555 -5.266 2.541 1 98.38 94 GLY B N 1
ATOM 3305 C CA . GLY B 1 94 ? -8.82 -4.289 3.586 1 98.38 94 GLY B CA 1
ATOM 3306 C C . GLY B 1 94 ? -10.219 -4.398 4.16 1 98.38 94 GLY B C 1
ATOM 3307 O O . GLY B 1 94 ? -10.406 -4.297 5.375 1 98.38 94 GLY B O 1
ATOM 3308 N N . TYR B 1 95 ? -11.203 -4.578 3.309 1 98.5 95 TYR B N 1
ATOM 3309 C CA . TYR B 1 95 ? -12.586 -4.754 3.723 1 98.5 95 TYR B CA 1
ATOM 3310 C C . TYR B 1 95 ? -12.742 -5.984 4.609 1 98.5 95 TYR B C 1
ATOM 3312 O O . TYR B 1 95 ? -13.352 -5.914 5.68 1 98.5 95 TYR B O 1
ATOM 3320 N N . PHE B 1 96 ? -12.117 -7.102 4.246 1 98.56 96 PHE B N 1
ATOM 3321 C CA . PHE B 1 96 ? -12.195 -8.328 5.035 1 98.56 96 PHE B CA 1
ATOM 3322 C C . PHE B 1 96 ? -11.484 -8.156 6.371 1 98.56 96 PHE B C 1
ATOM 3324 O O . PHE B 1 96 ? -11.945 -8.664 7.395 1 98.56 96 PHE B O 1
ATOM 3331 N N . ASP B 1 97 ? -10.359 -7.469 6.355 1 97.62 97 ASP B N 1
ATOM 3332 C CA . ASP B 1 97 ? -9.656 -7.195 7.602 1 97.62 97 ASP B CA 1
ATOM 3333 C C . ASP B 1 97 ? -10.555 -6.465 8.594 1 97.62 97 ASP B C 1
ATOM 3335 O O . ASP B 1 97 ? -10.586 -6.801 9.781 1 97.62 97 ASP B O 1
ATOM 3339 N N . MET B 1 98 ? -11.242 -5.465 8.094 1 97.5 98 MET B N 1
ATOM 3340 C CA . MET B 1 98 ? -12.07 -4.633 8.961 1 97.5 98 MET B CA 1
ATOM 3341 C C . MET B 1 98 ? -13.242 -5.43 9.523 1 97.5 98 MET B C 1
ATOM 3343 O O . MET B 1 98 ? -13.805 -5.074 10.562 1 97.5 98 MET B O 1
ATOM 3347 N N . LEU B 1 99 ? -13.617 -6.555 8.875 1 97.38 99 LEU B N 1
ATOM 3348 C CA . LEU B 1 99 ? -14.711 -7.406 9.336 1 97.38 99 LEU B CA 1
ATOM 3349 C C . LEU B 1 99 ? -14.172 -8.602 10.125 1 97.38 99 LEU B C 1
ATOM 3351 O O . LEU B 1 99 ? -14.945 -9.391 10.664 1 97.38 99 LEU B O 1
ATOM 3355 N N . GLY B 1 100 ? -12.82 -8.773 10.164 1 96.69 100 GLY B N 1
ATOM 3356 C CA . GLY B 1 100 ? -12.211 -9.891 10.859 1 96.69 100 GLY B CA 1
ATOM 3357 C C . GLY B 1 100 ? -12.391 -11.211 10.133 1 96.69 100 GLY B C 1
ATOM 3358 O O . GLY B 1 100 ? -12.453 -12.266 10.766 1 96.69 100 GLY B O 1
ATOM 3359 N N . ILE B 1 101 ? -12.539 -11.203 8.805 1 98.19 101 ILE B N 1
ATOM 3360 C CA . ILE B 1 101 ? -12.734 -12.406 8 1 98.19 101 ILE B CA 1
ATOM 3361 C C . ILE B 1 101 ? -11.414 -12.812 7.352 1 98.19 101 ILE B C 1
ATOM 3363 O O . ILE B 1 101 ? -10.805 -12.031 6.617 1 98.19 101 ILE B O 1
ATOM 3367 N N . PRO B 1 102 ? -10.938 -14.031 7.578 1 98.38 102 PRO B N 1
ATOM 3368 C CA . PRO B 1 102 ? -9.695 -14.477 6.957 1 98.38 102 PRO B CA 1
ATOM 3369 C C . PRO B 1 102 ? -9.828 -14.695 5.449 1 98.38 102 PRO B C 1
ATOM 3371 O O . PRO B 1 102 ? -10.922 -15 4.965 1 98.38 102 PRO B O 1
ATOM 3374 N N . TYR B 1 103 ? -8.773 -14.586 4.77 1 98.56 103 TYR B N 1
ATOM 3375 C CA . TYR B 1 103 ? -8.758 -14.773 3.322 1 98.56 103 TYR B CA 1
ATOM 3376 C C . TYR B 1 103 ? -7.438 -15.367 2.859 1 98.56 103 TYR B C 1
ATOM 3378 O O . TYR B 1 103 ? -6.461 -15.383 3.611 1 98.56 103 TYR B O 1
ATOM 3386 N N . THR B 1 104 ? -7.32 -15.766 1.614 1 98.25 104 THR B N 1
ATOM 3387 C CA . THR B 1 104 ? -6.238 -16.641 1.169 1 98.25 104 THR B CA 1
ATOM 3388 C C . THR B 1 104 ? -5.102 -15.828 0.559 1 98.25 104 THR B C 1
ATOM 3390 O O . THR B 1 104 ? -4.027 -16.359 0.286 1 98.25 104 THR B O 1
ATOM 3393 N N . THR B 1 105 ? -5.238 -14.57 0.296 1 98 105 THR B N 1
ATOM 3394 C CA . THR B 1 105 ? -4.281 -13.789 -0.48 1 98 105 THR B CA 1
ATOM 3395 C C . THR B 1 105 ? -3.506 -12.828 0.423 1 98 105 THR B C 1
ATOM 3397 O O . THR B 1 105 ? -3.656 -12.867 1.646 1 98 105 THR B O 1
ATOM 3400 N N . CYS B 1 106 ? -2.643 -12.078 -0.169 1 97.88 106 CYS B N 1
ATOM 3401 C CA . CYS B 1 106 ? -1.834 -11.102 0.545 1 97.88 106 CYS B CA 1
ATOM 3402 C C . CYS B 1 106 ? -2.715 -10.07 1.246 1 97.88 106 CYS B C 1
ATOM 3404 O O . CYS B 1 106 ? -3.852 -9.836 0.835 1 97.88 106 CYS B O 1
ATOM 3406 N N . ASP B 1 107 ? -2.156 -9.453 2.277 1 97 107 ASP B N 1
ATOM 3407 C CA . ASP B 1 107 ? -2.902 -8.422 2.996 1 97 107 ASP B CA 1
ATOM 3408 C C . ASP B 1 107 ? -3.049 -7.164 2.148 1 97 107 ASP B C 1
ATOM 3410 O O . ASP B 1 107 ? -2.574 -7.113 1.012 1 97 107 ASP B O 1
ATOM 3414 N N . ALA B 1 108 ? -3.738 -6.234 2.672 1 97.38 108 ALA B N 1
ATOM 3415 C CA . ALA B 1 108 ? -4.09 -5.02 1.939 1 97.38 108 ALA B CA 1
ATOM 3416 C C . ALA B 1 108 ? -2.836 -4.273 1.484 1 97.38 108 ALA B C 1
ATOM 3418 O O . ALA B 1 108 ? -2.75 -3.838 0.335 1 97.38 108 ALA B O 1
ATOM 3419 N N . MET B 1 109 ? -1.856 -4.145 2.299 1 96.75 109 MET B N 1
ATOM 3420 C CA . MET B 1 109 ? -0.649 -3.379 1.997 1 96.75 109 MET B CA 1
ATOM 3421 C C . MET B 1 109 ? 0.161 -4.055 0.896 1 96.75 109 MET B C 1
ATOM 3423 O O . MET B 1 109 ? 0.481 -3.43 -0.117 1 96.75 109 MET B O 1
ATOM 3427 N N . THR B 1 110 ? 0.469 -5.309 1.094 1 97.69 110 THR B N 1
ATOM 3428 C CA . THR B 1 110 ? 1.24 -6.047 0.101 1 97.69 110 THR B CA 1
ATOM 3429 C C . THR B 1 110 ? 0.52 -6.059 -1.244 1 97.69 110 THR B C 1
ATOM 3431 O O . THR B 1 110 ? 1.136 -5.828 -2.287 1 97.69 110 THR B O 1
ATOM 3434 N N . SER B 1 111 ? -0.781 -6.312 -1.188 1 97.69 111 SER B N 1
ATOM 3435 C CA . SER B 1 111 ? -1.581 -6.297 -2.408 1 97.69 111 SER B CA 1
ATOM 3436 C C . SER B 1 111 ? -1.504 -4.941 -3.104 1 97.69 111 SER B C 1
ATOM 3438 O O . SER B 1 111 ? -1.307 -4.875 -4.32 1 97.69 111 SER B O 1
ATOM 3440 N N . ALA B 1 112 ? -1.604 -3.885 -2.365 1 96.69 112 ALA B N 1
ATOM 3441 C CA . ALA B 1 112 ? -1.554 -2.535 -2.926 1 96.69 112 ALA B CA 1
ATOM 3442 C C . ALA B 1 112 ? -0.191 -2.252 -3.553 1 96.69 112 ALA B C 1
ATOM 3444 O O . ALA B 1 112 ? -0.109 -1.784 -4.691 1 96.69 112 ALA B O 1
ATOM 3445 N N . ILE B 1 113 ? 0.845 -2.578 -2.887 1 96.75 113 ILE B N 1
ATOM 3446 C CA . ILE B 1 113 ? 2.209 -2.309 -3.328 1 96.75 113 ILE B CA 1
ATOM 3447 C C . ILE B 1 113 ? 2.488 -3.059 -4.629 1 96.75 113 ILE B C 1
ATOM 3449 O O . ILE B 1 113 ? 3.031 -2.488 -5.578 1 96.75 113 ILE B O 1
ATOM 3453 N N . THR B 1 114 ? 2.078 -4.285 -4.648 1 96.81 114 THR B N 1
ATOM 3454 C CA . THR B 1 114 ? 2.488 -5.145 -5.75 1 96.81 114 THR B CA 1
ATOM 3455 C C . THR B 1 114 ? 1.712 -4.805 -7.02 1 96.81 114 THR B C 1
ATOM 3457 O O . THR B 1 114 ? 2.076 -5.246 -8.117 1 96.81 114 THR B O 1
ATOM 3460 N N . MET B 1 115 ? 0.701 -3.953 -6.898 1 94.81 115 MET B N 1
ATOM 3461 C CA . MET B 1 115 ? -0.021 -3.463 -8.07 1 94.81 115 MET B CA 1
ATOM 3462 C C . MET B 1 115 ? 0.738 -2.32 -8.734 1 94.81 115 MET B C 1
ATOM 3464 O O . MET B 1 115 ? 0.4 -1.911 -9.844 1 94.81 115 MET B O 1
ATOM 3468 N N . ASN B 1 116 ? 1.696 -1.801 -8.078 1 96.69 116 ASN B N 1
ATOM 3469 C CA . ASN B 1 116 ? 2.523 -0.704 -8.57 1 96.69 116 ASN B CA 1
ATOM 3470 C C . ASN B 1 116 ? 3.926 -1.181 -8.938 1 96.69 116 ASN B C 1
ATOM 3472 O O . ASN B 1 116 ? 4.766 -1.383 -8.055 1 96.69 116 ASN B O 1
ATOM 3476 N N . LYS B 1 117 ? 4.207 -1.28 -10.211 1 96.88 117 LYS B N 1
ATOM 3477 C CA . LYS B 1 117 ? 5.461 -1.843 -10.703 1 96.88 117 LYS B CA 1
ATOM 3478 C C . LYS B 1 117 ? 6.656 -1.033 -10.203 1 96.88 117 LYS B C 1
ATOM 3480 O O . LYS B 1 117 ? 7.652 -1.602 -9.75 1 96.88 117 LYS B O 1
ATOM 3485 N N . GLY B 1 118 ? 6.539 0.241 -10.266 1 97.25 118 GLY B N 1
ATOM 3486 C CA . GLY B 1 118 ? 7.621 1.104 -9.828 1 97.25 118 GLY B CA 1
ATOM 3487 C C . GLY B 1 118 ? 7.949 0.943 -8.352 1 97.25 118 GLY B C 1
ATOM 3488 O O . GLY B 1 118 ? 9.117 0.805 -7.984 1 97.25 118 GLY B O 1
ATOM 3489 N N . TYR B 1 119 ? 6.941 0.947 -7.484 1 98.06 119 TYR B N 1
ATOM 3490 C CA . TYR B 1 119 ? 7.152 0.796 -6.047 1 98.06 119 TYR B CA 1
ATOM 3491 C C . TYR B 1 119 ? 7.695 -0.589 -5.719 1 98.06 119 TYR B C 1
ATOM 3493 O O . TYR B 1 119 ? 8.594 -0.729 -4.883 1 98.06 119 TYR B O 1
ATOM 3501 N N . THR B 1 120 ? 7.133 -1.591 -6.355 1 98.25 120 THR B N 1
ATOM 3502 C CA . THR B 1 120 ? 7.617 -2.947 -6.121 1 98.25 120 THR B CA 1
ATOM 3503 C C . THR B 1 120 ? 9.109 -3.047 -6.422 1 98.25 120 THR B C 1
ATOM 3505 O O . THR B 1 120 ? 9.875 -3.566 -5.609 1 98.25 120 THR B O 1
ATOM 3508 N N . LYS B 1 121 ? 9.531 -2.523 -7.551 1 98.19 121 LYS B N 1
ATOM 3509 C CA . LYS B 1 121 ? 10.93 -2.568 -7.957 1 98.19 121 LYS B CA 1
ATOM 3510 C C . LYS B 1 121 ? 11.812 -1.813 -6.969 1 98.19 121 LYS B C 1
ATOM 3512 O O . LYS B 1 121 ? 12.906 -2.273 -6.625 1 98.19 121 LYS B O 1
ATOM 3517 N N . ALA B 1 122 ? 11.32 -0.672 -6.512 1 97.94 122 ALA B N 1
ATOM 3518 C CA . ALA B 1 122 ? 12.078 0.117 -5.543 1 97.94 122 ALA B CA 1
ATOM 3519 C C . ALA B 1 122 ? 12.328 -0.675 -4.262 1 97.94 122 ALA B C 1
ATOM 3521 O O . ALA B 1 122 ? 13.391 -0.564 -3.65 1 97.94 122 ALA B O 1
ATOM 3522 N N . ILE B 1 123 ? 11.422 -1.479 -3.871 1 98.06 123 ILE B N 1
ATOM 3523 C CA . ILE B 1 123 ? 11.469 -2.188 -2.598 1 98.06 123 ILE B CA 1
ATOM 3524 C C . ILE B 1 123 ? 12.375 -3.41 -2.717 1 98.06 123 ILE B C 1
ATOM 3526 O O . ILE B 1 123 ? 13.133 -3.723 -1.794 1 98.06 123 ILE B O 1
ATOM 3530 N N . ILE B 1 124 ? 12.383 -4.059 -3.877 1 98.38 124 ILE B N 1
ATOM 3531 C CA . ILE B 1 124 ? 13.031 -5.363 -3.934 1 98.38 124 ILE B CA 1
ATOM 3532 C C . ILE B 1 124 ? 14.406 -5.227 -4.59 1 98.38 124 ILE B C 1
ATOM 3534 O O . ILE B 1 124 ? 15.172 -6.188 -4.633 1 98.38 124 ILE B O 1
ATOM 3538 N N . GLN B 1 125 ? 14.789 -4.09 -5.09 1 97.31 125 GLN B N 1
ATOM 3539 C CA . GLN B 1 125 ? 15.945 -3.91 -5.953 1 97.31 125 GLN B CA 1
ATOM 3540 C C . GLN B 1 125 ? 17.234 -4.23 -5.207 1 97.31 125 GLN B C 1
ATOM 3542 O O . GLN B 1 125 ? 18.281 -4.453 -5.828 1 97.31 125 GLN B O 1
ATOM 3547 N N . ASP B 1 126 ? 17.234 -4.301 -3.889 1 95.38 126 ASP B N 1
ATOM 3548 C CA . ASP B 1 126 ? 18.469 -4.523 -3.137 1 95.38 126 ASP B CA 1
ATOM 3549 C C . ASP B 1 126 ? 18.656 -6.004 -2.818 1 95.38 126 ASP B C 1
ATOM 3551 O O . ASP B 1 126 ? 19.609 -6.383 -2.137 1 95.38 126 ASP B O 1
ATOM 3555 N N . ILE B 1 127 ? 17.781 -6.871 -3.264 1 97.5 127 ILE B N 1
ATOM 3556 C CA . ILE B 1 127 ? 17.953 -8.312 -3.096 1 97.5 127 ILE B CA 1
ATOM 3557 C C . ILE B 1 127 ? 19.141 -8.789 -3.912 1 97.5 127 ILE B C 1
ATOM 3559 O O . ILE B 1 127 ? 19.25 -8.492 -5.102 1 97.5 127 ILE B O 1
ATOM 3563 N N . ASP B 1 128 ? 19.953 -9.57 -3.273 1 96.69 128 ASP B N 1
ATOM 3564 C CA . ASP B 1 128 ? 21.188 -10.047 -3.908 1 96.69 128 ASP B CA 1
ATOM 3565 C C . ASP B 1 128 ? 20.875 -10.844 -5.172 1 96.69 128 ASP B C 1
ATOM 3567 O O . ASP B 1 128 ? 19.984 -11.695 -5.168 1 96.69 128 ASP B O 1
ATOM 3571 N N . HIS B 1 129 ? 21.562 -10.516 -6.281 1 97.69 129 HIS B N 1
ATOM 3572 C CA . HIS B 1 129 ? 21.547 -11.227 -7.555 1 97.69 129 HIS B CA 1
ATOM 3573 C C . HIS B 1 129 ? 20.25 -10.969 -8.32 1 97.69 129 HIS B C 1
ATOM 3575 O O . HIS B 1 129 ? 20.047 -11.523 -9.398 1 97.69 129 HIS B O 1
ATOM 3581 N N . LEU B 1 130 ? 19.391 -10.227 -7.707 1 98.62 130 LEU B N 1
ATOM 3582 C CA . LEU B 1 130 ? 18.219 -9.75 -8.438 1 98.62 130 LEU B CA 1
ATOM 3583 C C . LEU B 1 130 ? 18.5 -8.422 -9.125 1 98.62 130 LEU B C 1
ATOM 3585 O O . LEU B 1 130 ? 19.141 -7.539 -8.539 1 98.62 130 LEU B O 1
ATOM 3589 N N . HIS B 1 131 ? 18.078 -8.312 -10.344 1 98.38 131 HIS B N 1
ATOM 3590 C CA . HIS B 1 131 ? 18.234 -7.074 -11.094 1 98.38 131 HIS B CA 1
ATOM 3591 C C . HIS B 1 131 ? 16.891 -6.512 -11.539 1 98.38 131 HIS B C 1
ATOM 3593 O O . HIS B 1 131 ? 15.93 -7.258 -11.703 1 98.38 131 HIS B O 1
ATOM 3599 N N . VAL B 1 132 ? 16.812 -5.246 -11.633 1 97.94 132 VAL B N 1
ATOM 3600 C CA . VAL B 1 132 ? 15.672 -4.543 -12.219 1 97.94 132 VAL B CA 1
ATOM 3601 C C . VAL B 1 132 ? 16.141 -3.635 -13.352 1 97.94 132 VAL B C 1
ATOM 3603 O O . VAL B 1 132 ? 17.25 -3.078 -13.289 1 97.94 132 VAL B O 1
ATOM 3606 N N . ALA B 1 133 ? 15.367 -3.512 -14.406 1 96.94 133 ALA B N 1
ATOM 3607 C CA . ALA B 1 133 ? 15.719 -2.592 -15.484 1 96.94 133 ALA B CA 1
ATOM 3608 C C . ALA B 1 133 ? 15.781 -1.153 -14.977 1 96.94 133 ALA B C 1
ATOM 3610 O O . ALA B 1 133 ? 14.945 -0.735 -14.172 1 96.94 133 ALA B O 1
ATOM 3611 N N . LYS B 1 134 ? 16.812 -0.427 -15.461 1 97.44 134 LYS B N 1
ATOM 3612 C CA . LYS B 1 134 ? 16.812 1.004 -15.172 1 97.44 134 LYS B CA 1
ATOM 3613 C C . LYS B 1 134 ? 15.516 1.659 -15.672 1 97.44 134 LYS B C 1
ATOM 3615 O O . LYS B 1 134 ? 15.102 1.434 -16.797 1 97.44 134 LYS B O 1
ATOM 3620 N N . SER B 1 135 ? 14.883 2.412 -14.805 1 97.81 135 SER B N 1
ATOM 3621 C CA . SER B 1 135 ? 13.547 2.865 -15.18 1 97.81 135 SER B CA 1
ATOM 3622 C C . SER B 1 135 ? 13.242 4.23 -14.57 1 97.81 135 SER B C 1
ATOM 3624 O O . SER B 1 135 ? 13.969 4.707 -13.703 1 97.81 135 SER B O 1
ATOM 3626 N N . ILE B 1 136 ? 12.227 4.898 -15.148 1 97.5 136 ILE B N 1
ATOM 3627 C CA . ILE B 1 136 ? 11.656 6.137 -14.633 1 97.5 136 ILE B CA 1
ATOM 3628 C C . ILE B 1 136 ? 10.141 5.984 -14.492 1 97.5 136 ILE B C 1
ATOM 3630 O O . ILE B 1 136 ? 9.461 5.582 -15.438 1 97.5 136 ILE B O 1
ATOM 3634 N N . GLN B 1 137 ? 9.68 6.23 -13.281 1 97.44 137 GLN B N 1
ATOM 3635 C CA . GLN B 1 137 ? 8.234 6.27 -13.039 1 97.44 137 GLN B CA 1
ATOM 3636 C C . GLN B 1 137 ? 7.688 7.68 -13.234 1 97.44 137 GLN B C 1
ATOM 3638 O O . GLN B 1 137 ? 8.164 8.633 -12.609 1 97.44 137 GLN B O 1
ATOM 3643 N N . LEU B 1 138 ? 6.695 7.801 -14.086 1 97.62 138 LEU B N 1
ATOM 3644 C CA . LEU B 1 138 ? 6.133 9.102 -14.43 1 97.62 138 LEU B CA 1
ATOM 3645 C C . LEU B 1 138 ? 4.723 9.25 -13.875 1 97.62 138 LEU B C 1
ATOM 3647 O O . LEU B 1 138 ? 3.906 8.328 -13.992 1 97.62 138 LEU B O 1
ATOM 3651 N N . PHE B 1 139 ? 4.41 10.43 -13.328 1 95.38 139 PHE B N 1
ATOM 3652 C CA . PHE B 1 139 ? 3.111 10.695 -12.711 1 95.38 139 PHE B CA 1
ATOM 3653 C C . PHE B 1 139 ? 2.299 11.656 -13.57 1 95.38 139 PHE B C 1
ATOM 3655 O O . PHE B 1 139 ? 1.201 12.07 -13.188 1 95.38 139 PHE B O 1
ATOM 3662 N N . LYS B 1 140 ? 2.879 12.148 -14.648 1 94.75 140 LYS B N 1
ATOM 3663 C CA . LYS B 1 140 ? 2.199 13.023 -15.602 1 94.75 140 LYS B CA 1
ATOM 3664 C C . LYS B 1 140 ? 2.848 12.938 -16.984 1 94.75 140 LYS B C 1
ATOM 3666 O O . LYS B 1 140 ? 4.055 12.727 -17.094 1 94.75 140 LYS B O 1
ATOM 3671 N N . ASN B 1 141 ? 1.95 13.133 -17.969 1 96.81 141 ASN B N 1
ATOM 3672 C CA . ASN B 1 141 ? 2.453 13.258 -19.344 1 96.81 141 ASN B CA 1
ATOM 3673 C C . ASN B 1 141 ? 2.797 14.703 -19.672 1 96.81 141 ASN B C 1
ATOM 3675 O O . ASN B 1 141 ? 1.915 15.492 -20.016 1 96.81 141 ASN B O 1
ATOM 3679 N N . SER B 1 142 ? 4.078 15.078 -19.562 1 96.25 142 SER B N 1
ATOM 3680 C CA . SER B 1 142 ? 4.52 16.453 -19.75 1 96.25 142 SER B CA 1
ATOM 3681 C C . SER B 1 142 ? 5.797 16.516 -20.578 1 96.25 142 SER B C 1
ATOM 3683 O O . SER B 1 142 ? 6.547 15.547 -20.656 1 96.25 142 SER B O 1
ATOM 3685 N N . PRO B 1 143 ? 6.035 17.672 -21.172 1 96.38 143 PRO B N 1
ATOM 3686 C CA . PRO B 1 143 ? 7.289 17.828 -21.906 1 96.38 143 PRO B CA 1
ATOM 3687 C C . PRO B 1 143 ? 8.523 17.609 -21.031 1 96.38 143 PRO B C 1
ATOM 3689 O O . PRO B 1 143 ? 9.516 17.031 -21.484 1 96.38 143 PRO B O 1
ATOM 3692 N N . GLU B 1 144 ? 8.391 18.047 -19.875 1 95.5 144 GLU B N 1
ATOM 3693 C CA . GLU B 1 144 ? 9.508 17.875 -18.953 1 95.5 144 GLU B CA 1
ATOM 3694 C C . GLU B 1 144 ? 9.828 16.391 -18.75 1 95.5 144 GLU B C 1
ATOM 3696 O O . GLU B 1 144 ? 10.992 16 -18.766 1 95.5 144 GLU B O 1
ATOM 3701 N N . ASN B 1 145 ? 8.828 15.617 -18.547 1 95.44 145 ASN B N 1
ATOM 3702 C CA . ASN B 1 145 ? 9.016 14.188 -18.344 1 95.44 145 ASN B CA 1
ATOM 3703 C C . ASN B 1 145 ? 9.5 13.492 -19.609 1 95.44 145 ASN B C 1
ATOM 3705 O O . ASN B 1 145 ? 10.289 12.547 -19.531 1 95.44 145 ASN B O 1
ATOM 3709 N N . HIS B 1 146 ? 8.969 13.969 -20.703 1 97.19 146 HIS B N 1
ATOM 3710 C CA . HIS B 1 146 ? 9.477 13.477 -21.984 1 97.19 146 HIS B CA 1
ATOM 3711 C C . HIS B 1 146 ? 10.984 13.664 -22.078 1 97.19 146 HIS B C 1
ATOM 3713 O O . HIS B 1 146 ? 11.719 12.719 -22.391 1 97.19 146 HIS B O 1
ATOM 3719 N N . ASP B 1 147 ? 11.477 14.82 -21.797 1 97.62 147 ASP B N 1
ATOM 3720 C CA . ASP B 1 147 ? 12.891 15.148 -21.875 1 97.62 147 ASP B CA 1
ATOM 3721 C C . ASP B 1 147 ? 13.688 14.352 -20.844 1 97.62 147 ASP B C 1
ATOM 3723 O O . ASP B 1 147 ? 14.812 13.922 -21.109 1 97.62 147 ASP B O 1
ATOM 3727 N N . ARG B 1 148 ? 13.141 14.211 -19.688 1 96.94 148 ARG B N 1
ATOM 3728 C CA . ARG B 1 148 ? 13.789 13.453 -18.625 1 96.94 148 ARG B CA 1
ATOM 3729 C C . ARG B 1 148 ? 14.086 12.023 -19.078 1 96.94 148 ARG B C 1
ATOM 3731 O O . ARG B 1 148 ? 15.172 11.5 -18.812 1 96.94 148 ARG B O 1
ATOM 3738 N N . VAL B 1 149 ? 13.141 11.375 -19.703 1 98.12 149 VAL B N 1
ATOM 3739 C CA . VAL B 1 149 ? 13.328 10.008 -20.188 1 98.12 149 VAL B CA 1
ATOM 3740 C C . VAL B 1 149 ? 14.492 9.969 -21.172 1 98.12 149 VAL B C 1
ATOM 3742 O O . VAL B 1 149 ? 15.375 9.117 -21.062 1 98.12 149 VAL B O 1
ATOM 3745 N N . LEU B 1 150 ? 14.5 10.906 -22.094 1 97.81 150 LEU B N 1
ATOM 3746 C CA . LEU B 1 150 ? 15.539 10.961 -23.125 1 97.81 150 LEU B CA 1
ATOM 3747 C C . LEU B 1 150 ? 16.906 11.172 -22.484 1 97.81 150 LEU B C 1
ATOM 3749 O O . LEU B 1 150 ? 17.906 10.648 -22.984 1 97.81 150 LEU B O 1
ATOM 3753 N N . GLU B 1 151 ? 16.938 11.859 -21.453 1 97.56 151 GLU B N 1
ATOM 3754 C CA . GLU B 1 151 ? 18.203 12.227 -20.812 1 97.56 151 GLU B CA 1
ATOM 3755 C C . GLU B 1 151 ? 18.703 11.094 -19.922 1 97.56 151 GLU B C 1
ATOM 3757 O O . GLU B 1 151 ? 19.922 10.836 -19.875 1 97.56 151 GLU B O 1
ATOM 3762 N N . GLU B 1 152 ? 17.828 10.43 -19.234 1 97.38 152 GLU B N 1
ATOM 3763 C CA . GLU B 1 152 ? 18.25 9.562 -18.141 1 97.38 152 GLU B CA 1
ATOM 3764 C C . GLU B 1 152 ? 18.281 8.094 -18.578 1 97.38 152 GLU B C 1
ATOM 3766 O O . GLU B 1 152 ? 18.906 7.262 -17.922 1 97.38 152 GLU B O 1
ATOM 3771 N N . LEU B 1 153 ? 17.547 7.742 -19.578 1 98.12 153 LEU B N 1
ATOM 3772 C CA . LEU B 1 153 ? 17.484 6.352 -20.016 1 98.12 153 LEU B CA 1
ATOM 3773 C C . LEU B 1 153 ? 18.078 6.184 -21.406 1 98.12 153 LEU B C 1
ATOM 3775 O O . LEU B 1 153 ? 18.125 7.145 -22.188 1 98.12 153 LEU B O 1
ATOM 3779 N N . SER B 1 154 ? 18.453 5.004 -21.688 1 97.75 154 SER B N 1
ATOM 3780 C CA . SER B 1 154 ? 19 4.68 -23.016 1 97.75 154 SER B CA 1
ATOM 3781 C C . SER B 1 154 ? 18 3.861 -23.828 1 97.75 154 SER B C 1
ATOM 3783 O O . SER B 1 154 ? 17.344 2.969 -23.297 1 97.75 154 SER B O 1
ATOM 3785 N N . LEU B 1 155 ? 17.984 4.07 -25.156 1 96.62 155 LEU B N 1
ATOM 3786 C CA . LEU B 1 155 ? 17.141 3.324 -26.078 1 96.62 155 LEU B CA 1
ATOM 3787 C C . LEU B 1 155 ? 17.672 1.906 -26.266 1 96.62 155 LEU B C 1
ATOM 3789 O O . LEU B 1 155 ? 18.875 1.665 -26.141 1 96.62 155 LEU B O 1
ATOM 3793 N N . PRO B 1 156 ? 16.766 0.961 -26.578 1 97 156 PRO B N 1
ATOM 3794 C CA . PRO B 1 156 ? 15.312 1.083 -26.656 1 97 156 PRO B CA 1
ATOM 3795 C C . PRO B 1 156 ? 14.633 1.11 -25.297 1 97 156 PRO B C 1
ATOM 3797 O O . PRO B 1 156 ? 15.211 0.656 -24.312 1 97 156 PRO B O 1
ATOM 3800 N N . TYR B 1 157 ? 13.406 1.691 -25.281 1 96.44 157 TYR B N 1
ATOM 3801 C CA . TYR B 1 157 ? 12.602 1.737 -24.062 1 96.44 157 TYR B CA 1
ATOM 3802 C C . TYR B 1 157 ? 11.469 0.719 -24.125 1 96.44 157 TYR B C 1
ATOM 3804 O O . TYR B 1 157 ? 11.016 0.346 -25.219 1 96.44 157 TYR B O 1
ATOM 3812 N N . PHE B 1 158 ? 11.094 0.286 -23.016 1 95.12 158 PHE B N 1
ATOM 3813 C CA . PHE B 1 158 ? 9.789 -0.323 -22.812 1 95.12 158 PHE B CA 1
ATOM 3814 C C . PHE B 1 158 ? 8.883 0.603 -22 1 95.12 158 PHE B C 1
ATOM 3816 O O . PHE B 1 158 ? 9.195 0.949 -20.859 1 95.12 158 PHE B O 1
ATOM 3823 N N . VAL B 1 159 ? 7.773 1.078 -22.641 1 96.5 159 VAL B N 1
ATOM 3824 C CA . VAL B 1 159 ? 6.824 1.983 -22 1 96.5 159 VAL B CA 1
ATOM 3825 C C . VAL B 1 159 ? 5.559 1.221 -21.625 1 96.5 159 VAL B C 1
ATOM 3827 O O . VAL B 1 159 ? 4.949 0.558 -22.469 1 96.5 159 VAL B O 1
ATOM 3830 N N . LYS B 1 160 ? 5.203 1.3 -20.359 1 94.69 160 LYS B N 1
ATOM 3831 C CA . LYS B 1 160 ? 4.027 0.546 -19.938 1 94.69 160 LYS B CA 1
ATOM 3832 C C . LYS B 1 160 ? 3.26 1.289 -18.844 1 94.69 160 LYS B C 1
ATOM 3834 O O . LYS B 1 160 ? 3.848 2.045 -18.078 1 94.69 160 LYS B O 1
ATOM 3839 N N . PRO B 1 161 ? 1.871 1.112 -18.844 1 94.69 161 PRO B N 1
ATOM 3840 C CA . PRO B 1 161 ? 1.151 1.557 -17.656 1 94.69 161 PRO B CA 1
ATOM 3841 C C . PRO B 1 161 ? 1.743 0.99 -16.359 1 94.69 161 PRO B C 1
ATOM 3843 O O . PRO B 1 161 ? 2.176 -0.165 -16.328 1 94.69 161 PRO B O 1
ATOM 3846 N N . ASN B 1 162 ? 1.844 1.772 -15.336 1 95.62 162 ASN B N 1
ATOM 3847 C CA . ASN B 1 162 ? 2.529 1.395 -14.109 1 95.62 162 ASN B CA 1
ATOM 3848 C C . ASN B 1 162 ? 1.675 0.464 -13.25 1 95.62 162 ASN B C 1
ATOM 3850 O O . ASN B 1 162 ? 2.193 -0.464 -12.625 1 95.62 162 ASN B O 1
ATOM 3854 N N . ASN B 1 163 ? 0.365 0.788 -13.172 1 90.88 163 ASN B N 1
ATOM 3855 C CA . ASN B 1 163 ? -0.526 0.018 -12.312 1 90.88 163 ASN B CA 1
ATOM 3856 C C . ASN B 1 163 ? -1.264 -1.064 -13.094 1 90.88 163 ASN B C 1
ATOM 3858 O O . ASN B 1 163 ? -1.623 -0.862 -14.25 1 90.88 163 ASN B O 1
ATOM 3862 N N . GLY B 1 164 ? -1.59 -2.092 -12.469 1 79.25 164 GLY B N 1
ATOM 3863 C CA . GLY B 1 164 ? -2.404 -3.133 -13.078 1 79.25 164 GLY B CA 1
ATOM 3864 C C . GLY B 1 164 ? -1.596 -4.133 -13.883 1 79.25 164 GLY B C 1
ATOM 3865 O O . GLY B 1 164 ? -0.364 -4.105 -13.859 1 79.25 164 GLY B O 1
ATOM 3866 N N . GLY B 1 165 ? -2.363 -5.016 -14.406 1 70.38 165 GLY B N 1
ATOM 3867 C CA . GLY B 1 165 ? -1.79 -6.098 -15.188 1 70.38 165 GLY B CA 1
ATOM 3868 C C . GLY B 1 165 ? -2.328 -6.156 -16.609 1 70.38 165 GLY B C 1
ATOM 3869 O O . GLY B 1 165 ? -2.957 -5.207 -17.078 1 70.38 165 GLY B O 1
ATOM 3870 N N . SER B 1 166 ? -1.857 -6.855 -17.609 1 63.72 166 SER B N 1
ATOM 3871 C CA . SER B 1 166 ? -2.439 -7.34 -18.859 1 63.72 166 SER B CA 1
ATOM 3872 C C . SER B 1 166 ? -1.763 -6.703 -20.062 1 63.72 166 SER B C 1
ATOM 3874 O O . SER B 1 166 ? -2.277 -6.777 -21.188 1 63.72 166 SER B O 1
ATOM 3876 N N . SER B 1 167 ? -0.766 -6.062 -19.875 1 68.31 167 SER B N 1
ATOM 3877 C CA . SER B 1 167 ? 0.103 -5.566 -20.938 1 68.31 167 SER B CA 1
ATOM 3878 C C . SER B 1 167 ? -0.648 -4.621 -21.875 1 68.31 167 SER B C 1
ATOM 3880 O O . SER B 1 167 ? -0.272 -4.457 -23.031 1 68.31 167 SER B O 1
ATOM 3882 N N . ILE B 1 168 ? -1.71 -4.102 -21.453 1 74.38 168 ILE B N 1
ATOM 3883 C CA . ILE B 1 168 ? -2.434 -3.107 -22.25 1 74.38 168 ILE B CA 1
ATOM 3884 C C . ILE B 1 168 ? -1.705 -1.768 -22.172 1 74.38 168 ILE B C 1
ATOM 3886 O O . ILE B 1 168 ? -1.245 -1.354 -21.109 1 74.38 168 ILE B O 1
ATOM 3890 N N . GLY B 1 169 ? -1.518 -1.166 -23.328 1 81.62 169 GLY B N 1
ATOM 3891 C CA . GLY B 1 169 ? -0.904 0.151 -23.391 1 81.62 169 GLY B CA 1
ATOM 3892 C C . GLY B 1 169 ? 0.612 0.104 -23.406 1 81.62 169 GLY B C 1
ATOM 3893 O O . GLY B 1 169 ? 1.271 1.118 -23.172 1 81.62 169 GLY B O 1
ATOM 3894 N N . MET B 1 170 ? 1.114 -1.014 -23.609 1 89.44 170 MET B N 1
ATOM 3895 C CA . MET B 1 170 ? 2.564 -1.184 -23.625 1 89.44 170 MET B CA 1
ATOM 3896 C C . MET B 1 170 ? 3.135 -0.875 -25 1 89.44 170 MET B C 1
ATOM 3898 O O . MET B 1 170 ? 2.459 -1.063 -26.016 1 89.44 170 MET B O 1
ATOM 3902 N N . SER B 1 171 ? 4.344 -0.376 -25.062 1 92.25 171 SER B N 1
ATOM 3903 C CA . SER B 1 171 ? 5.031 -0.073 -26.312 1 92.25 171 SER B CA 1
ATOM 3904 C C . SER B 1 171 ? 6.531 -0.308 -26.188 1 92.25 171 SER B C 1
ATOM 3906 O O . SER B 1 171 ? 7.121 -0.059 -25.141 1 92.25 171 SER B O 1
ATOM 3908 N N . LYS B 1 172 ? 7.086 -0.833 -27.234 1 92.81 172 LYS B N 1
ATOM 3909 C CA . LYS B 1 172 ? 8.539 -0.786 -27.406 1 92.81 172 LYS B CA 1
ATOM 3910 C C . LYS B 1 172 ? 8.953 0.432 -28.219 1 92.81 172 LYS B C 1
ATOM 3912 O O . LYS B 1 172 ? 8.406 0.676 -29.297 1 92.81 172 LYS B O 1
ATOM 3917 N N . VAL B 1 173 ? 9.812 1.19 -27.719 1 96.12 173 VAL B N 1
ATOM 3918 C CA . VAL B 1 173 ? 10.25 2.43 -28.344 1 96.12 173 VAL B CA 1
ATOM 3919 C C . VAL B 1 173 ? 11.695 2.277 -28.828 1 96.12 173 VAL B C 1
ATOM 3921 O O . VAL B 1 173 ? 12.609 2.123 -28.016 1 96.12 173 VAL B O 1
ATOM 3924 N N . LYS B 1 174 ? 11.906 2.438 -30.094 1 96 174 LYS B N 1
ATOM 3925 C CA . LYS B 1 174 ? 13.219 2.182 -30.672 1 96 174 LYS B CA 1
ATOM 3926 C C . LYS B 1 174 ? 13.914 3.486 -31.047 1 96 174 LYS B C 1
ATOM 3928 O O . LYS B 1 174 ? 15.125 3.498 -31.297 1 96 174 LYS B O 1
ATOM 3933 N N . SER B 1 175 ? 13.156 4.531 -31.156 1 97 175 SER B N 1
ATOM 3934 C CA . SER B 1 175 ? 13.711 5.844 -31.469 1 97 175 SER B CA 1
ATOM 3935 C C . SER B 1 175 ? 13.039 6.934 -30.641 1 97 175 SER B C 1
ATOM 3937 O O . SER B 1 175 ? 11.914 6.758 -30.172 1 97 175 SER B O 1
ATOM 3939 N N . ALA B 1 176 ? 13.727 8.039 -30.5 1 96.56 176 ALA B N 1
ATOM 3940 C CA . ALA B 1 176 ? 13.242 9.156 -29.688 1 96.56 176 ALA B CA 1
ATOM 3941 C C . ALA B 1 176 ? 11.906 9.672 -30.203 1 96.56 176 ALA B C 1
ATOM 3943 O O . ALA B 1 176 ? 11.055 10.109 -29.422 1 96.56 176 ALA B O 1
ATOM 3944 N N . GLU B 1 177 ? 11.695 9.641 -31.453 1 96.75 177 GLU B N 1
ATOM 3945 C CA . GLU B 1 177 ? 10.5 10.195 -32.094 1 96.75 177 GLU B CA 1
ATOM 3946 C C . GLU B 1 177 ? 9.25 9.406 -31.703 1 96.75 177 GLU B C 1
ATOM 3948 O O . GLU B 1 177 ? 8.133 9.914 -31.797 1 96.75 177 GLU B O 1
ATOM 3953 N N . GLU B 1 178 ? 9.461 8.156 -31.266 1 97.44 178 GLU B N 1
ATOM 3954 C CA . GLU B 1 178 ? 8.344 7.277 -30.953 1 97.44 178 GLU B CA 1
ATOM 3955 C C . GLU B 1 178 ? 7.883 7.473 -29.5 1 97.44 178 GLU B C 1
ATOM 3957 O O . GLU B 1 178 ? 6.809 7.008 -29.125 1 97.44 178 GLU B O 1
ATOM 3962 N N . LEU B 1 179 ? 8.641 8.133 -28.734 1 97.81 179 LEU B N 1
ATOM 3963 C CA . LEU B 1 179 ? 8.43 8.18 -27.297 1 97.81 179 LEU B CA 1
ATOM 3964 C C . LEU B 1 179 ? 7.121 8.891 -26.969 1 97.81 179 LEU B C 1
ATOM 3966 O O . LEU B 1 179 ? 6.344 8.406 -26.141 1 97.81 179 LEU B O 1
ATOM 3970 N N . ALA B 1 180 ? 6.895 10.008 -27.562 1 97.81 180 ALA B N 1
ATOM 3971 C CA . ALA B 1 180 ? 5.707 10.797 -27.266 1 97.81 180 ALA B CA 1
ATOM 3972 C C . ALA B 1 180 ? 4.434 9.977 -27.453 1 97.81 180 ALA B C 1
ATOM 3974 O O . ALA B 1 180 ? 3.549 9.977 -26.594 1 97.81 180 ALA B O 1
ATOM 3975 N N . GLU B 1 181 ? 4.363 9.336 -28.578 1 97.38 181 GLU B N 1
ATOM 3976 C CA . GLU B 1 181 ? 3.195 8.508 -28.875 1 97.38 181 GLU B CA 1
ATOM 3977 C C . GLU B 1 181 ? 3.061 7.367 -27.859 1 97.38 181 GLU B C 1
ATOM 3979 O O . GLU B 1 181 ? 1.952 7.027 -27.438 1 97.38 181 GLU B O 1
ATOM 3984 N N . ALA B 1 182 ? 4.141 6.73 -27.547 1 96.94 182 ALA B N 1
ATOM 3985 C CA . ALA B 1 182 ? 4.145 5.648 -26.562 1 96.94 182 ALA B CA 1
ATOM 3986 C C . ALA B 1 182 ? 3.639 6.129 -25.203 1 96.94 182 ALA B C 1
ATOM 3988 O O . ALA B 1 182 ? 2.857 5.441 -24.547 1 96.94 182 ALA B O 1
ATOM 3989 N N . LEU B 1 183 ? 4.07 7.262 -24.766 1 97.94 183 LEU B N 1
ATOM 3990 C CA . LEU B 1 183 ? 3.625 7.84 -23.516 1 97.94 183 LEU B CA 1
ATOM 3991 C C . LEU B 1 183 ? 2.133 8.148 -23.547 1 97.94 183 LEU B C 1
ATOM 3993 O O . LEU B 1 183 ? 1.409 7.863 -22.594 1 97.94 183 LEU B O 1
ATOM 3997 N N . ASP B 1 184 ? 1.682 8.727 -24.656 1 97.62 184 ASP B N 1
ATOM 3998 C CA . ASP B 1 184 ? 0.259 9.016 -24.797 1 97.62 184 ASP B CA 1
ATOM 3999 C C . ASP B 1 184 ? -0.578 7.746 -24.641 1 97.62 184 ASP B C 1
ATOM 4001 O O . ASP B 1 184 ? -1.582 7.746 -23.922 1 97.62 184 ASP B O 1
ATOM 4005 N N . LYS B 1 185 ? -0.111 6.742 -25.344 1 95.56 185 LYS B N 1
ATOM 4006 C CA . LYS B 1 185 ? -0.817 5.465 -25.297 1 95.56 185 LYS B CA 1
ATOM 4007 C C . LYS B 1 185 ? -0.874 4.914 -23.875 1 95.56 185 LYS B C 1
ATOM 4009 O O . LYS B 1 185 ? -1.922 4.445 -23.422 1 95.56 185 LYS B O 1
ATOM 4014 N N . ALA B 1 186 ? 0.224 4.934 -23.172 1 95.81 186 ALA B N 1
ATOM 4015 C CA . ALA B 1 186 ? 0.3 4.395 -21.828 1 95.81 186 ALA B CA 1
ATOM 4016 C C . ALA B 1 186 ? -0.522 5.238 -20.844 1 95.81 186 ALA B C 1
ATOM 4018 O O . ALA B 1 186 ? -1.254 4.699 -20.016 1 95.81 186 ALA B O 1
ATOM 4019 N N . PHE B 1 187 ? -0.479 6.582 -20.938 1 96.5 187 PHE B N 1
ATOM 4020 C CA . PHE B 1 187 ? -1.187 7.48 -20.031 1 96.5 187 PHE B CA 1
ATOM 4021 C C . PHE B 1 187 ? -2.688 7.445 -20.297 1 96.5 187 PHE B C 1
ATOM 4023 O O . PHE B 1 187 ? -3.482 7.863 -19.453 1 96.5 187 PHE B O 1
ATOM 4030 N N . ALA B 1 188 ? -3.094 7.016 -21.469 1 94.69 188 ALA B N 1
ATOM 4031 C CA . ALA B 1 188 ? -4.512 6.816 -21.75 1 94.69 188 ALA B CA 1
ATOM 4032 C C . ALA B 1 188 ? -5.09 5.688 -20.906 1 94.69 188 ALA B C 1
ATOM 4034 O O . ALA B 1 188 ? -6.293 5.656 -20.641 1 94.69 188 ALA B O 1
ATOM 4035 N N . GLU B 1 189 ? -4.188 4.797 -20.453 1 91.5 189 GLU B N 1
ATOM 4036 C CA . GLU B 1 189 ? -4.629 3.609 -19.719 1 91.5 189 GLU B CA 1
ATOM 4037 C C . GLU B 1 189 ? -4.41 3.77 -18.219 1 91.5 189 GLU B C 1
ATOM 4039 O O . GLU B 1 189 ? -5.043 3.076 -17.422 1 91.5 189 GLU B O 1
ATOM 4044 N N . ASP B 1 190 ? -3.527 4.605 -17.859 1 93.62 190 ASP B N 1
ATOM 4045 C CA . ASP B 1 190 ? -3.105 4.707 -16.453 1 93.62 190 ASP B CA 1
ATOM 4046 C C . ASP B 1 190 ? -2.617 6.117 -16.141 1 93.62 190 ASP B C 1
ATOM 4048 O O . ASP B 1 190 ? -2.061 6.801 -17 1 93.62 190 ASP B O 1
ATOM 4052 N N . SER B 1 191 ? -2.807 6.5 -14.883 1 93.94 191 SER B N 1
ATOM 4053 C CA . SER B 1 191 ? -2.35 7.816 -14.453 1 93.94 191 SER B CA 1
ATOM 4054 C C . SER B 1 191 ? -0.85 7.82 -14.18 1 93.94 191 SER B C 1
ATOM 4056 O O . SER B 1 191 ? -0.241 8.883 -14.047 1 93.94 191 SER B O 1
ATOM 4058 N N . GLN B 1 192 ? -0.253 6.711 -14.078 1 96.38 192 GLN B N 1
ATOM 4059 C CA . GLN B 1 192 ? 1.19 6.555 -13.938 1 96.38 192 GLN B CA 1
ATOM 4060 C C . GLN B 1 192 ? 1.756 5.645 -15.023 1 96.38 192 GLN B C 1
ATOM 4062 O O . GLN B 1 192 ? 1.123 4.66 -15.406 1 96.38 192 GLN B O 1
ATOM 4067 N N . VAL B 1 193 ? 2.928 6.008 -15.445 1 97.44 193 VAL B N 1
ATOM 4068 C CA . VAL B 1 193 ? 3.58 5.242 -16.5 1 97.44 193 VAL B CA 1
ATOM 4069 C C . VAL B 1 193 ? 5.012 4.906 -16.094 1 97.44 193 VAL B C 1
ATOM 4071 O O . VAL B 1 193 ? 5.691 5.723 -15.461 1 97.44 193 VAL B O 1
ATOM 4074 N N . LEU B 1 194 ? 5.426 3.734 -16.359 1 97.44 194 LEU B N 1
ATOM 4075 C CA . LEU B 1 194 ? 6.797 3.291 -16.141 1 97.44 194 LEU B CA 1
ATOM 4076 C C . LEU B 1 194 ? 7.543 3.15 -17.469 1 97.44 194 LEU B C 1
ATOM 4078 O O . LEU B 1 194 ? 7.086 2.447 -18.359 1 97.44 194 LEU B O 1
ATOM 4082 N N . VAL B 1 195 ? 8.617 3.846 -17.641 1 98 195 VAL B N 1
ATOM 4083 C CA . VAL B 1 195 ? 9.516 3.723 -18.781 1 98 195 VAL B CA 1
ATOM 4084 C C . VAL B 1 195 ? 10.805 3.021 -18.359 1 98 195 VAL B C 1
ATOM 4086 O O . VAL B 1 195 ? 11.469 3.451 -17.406 1 98 195 VAL B O 1
ATOM 4089 N N . GLU B 1 196 ? 11.094 1.974 -19.031 1 97.56 196 GLU B N 1
ATOM 4090 C CA . GLU B 1 196 ? 12.258 1.169 -18.672 1 97.56 196 GLU B CA 1
ATOM 4091 C C . GLU B 1 196 ? 13.172 0.952 -19.875 1 97.56 196 GLU B C 1
ATOM 4093 O O . GLU B 1 196 ? 12.695 0.891 -21.016 1 97.56 196 GLU B O 1
ATOM 4098 N N . GLU B 1 197 ? 14.484 0.843 -19.562 1 97.06 197 GLU B N 1
ATOM 4099 C CA . GLU B 1 197 ? 15.375 0.334 -20.594 1 97.06 197 GLU B CA 1
ATOM 4100 C C . GLU B 1 197 ? 15.023 -1.105 -20.969 1 97.06 197 GLU B C 1
ATOM 4102 O O . GLU B 1 197 ? 14.672 -1.905 -20.094 1 97.06 197 GLU B O 1
ATOM 4107 N N . PHE B 1 198 ? 15.148 -1.349 -22.234 1 93.38 198 PHE B N 1
ATOM 4108 C CA . PHE B 1 198 ? 14.773 -2.668 -22.719 1 93.38 198 PHE B CA 1
ATOM 4109 C C . PHE B 1 198 ? 15.766 -3.725 -22.25 1 93.38 198 PHE B C 1
ATOM 4111 O O . PHE B 1 198 ? 16.984 -3.504 -22.281 1 93.38 198 PHE B O 1
ATOM 4118 N N . VAL B 1 199 ? 15.258 -4.844 -21.766 1 92.06 199 VAL B N 1
ATOM 4119 C CA . VAL B 1 199 ? 16.047 -6.016 -21.375 1 92.06 199 VAL B CA 1
ATOM 4120 C C . VAL B 1 199 ? 15.711 -7.188 -22.297 1 92.06 199 VAL B C 1
ATOM 4122 O O . VAL B 1 199 ? 14.539 -7.547 -22.453 1 92.06 199 VAL B O 1
ATOM 4125 N N . SER B 1 200 ? 16.703 -7.73 -22.922 1 90.44 200 SER B N 1
ATOM 4126 C CA . SER B 1 200 ? 16.516 -8.891 -23.797 1 90.44 200 SER B CA 1
ATOM 4127 C C . SER B 1 200 ? 16.891 -10.18 -23.078 1 90.44 200 SER B C 1
ATOM 4129 O O . SER B 1 200 ? 17.969 -10.297 -22.5 1 90.44 200 SER B O 1
ATOM 4131 N N . GLY B 1 201 ? 15.93 -11.109 -23.078 1 93.5 201 GLY B N 1
ATOM 4132 C CA . GLY B 1 201 ? 16.172 -12.375 -22.422 1 93.5 201 GLY B CA 1
ATOM 4133 C C . GLY B 1 201 ? 15.023 -13.359 -22.594 1 93.5 201 GLY B C 1
ATOM 4134 O O . GLY B 1 201 ? 14.094 -13.117 -23.359 1 93.5 201 GLY B O 1
ATOM 4135 N N . ARG B 1 202 ? 15.219 -14.516 -22 1 94.88 202 ARG B N 1
ATOM 4136 C CA . ARG B 1 202 ? 14.164 -15.523 -21.938 1 94.88 202 ARG B CA 1
ATOM 4137 C C . ARG B 1 202 ? 13.172 -15.203 -20.812 1 94.88 202 ARG B C 1
ATOM 4139 O O . ARG B 1 202 ? 13.57 -14.891 -19.703 1 94.88 202 ARG B O 1
ATOM 4146 N N . GLU B 1 203 ? 11.93 -15.297 -21.141 1 94.69 203 GLU B N 1
ATOM 4147 C CA . GLU B 1 203 ? 10.883 -14.93 -20.188 1 94.69 203 GLU B CA 1
ATOM 4148 C C . GLU B 1 203 ? 10.414 -16.141 -19.375 1 94.69 203 GLU B C 1
ATOM 4150 O O . GLU B 1 203 ? 10.188 -17.219 -19.938 1 94.69 203 GLU B O 1
ATOM 4155 N N . PHE B 1 204 ? 10.273 -15.922 -18.094 1 97.31 204 PHE B N 1
ATOM 4156 C CA . PHE B 1 204 ? 9.805 -16.969 -17.203 1 97.31 204 PHE B CA 1
ATOM 4157 C C . PHE B 1 204 ? 8.766 -16.438 -16.234 1 97.31 204 PHE B C 1
ATOM 4159 O O . PHE B 1 204 ? 8.664 -15.219 -16.016 1 97.31 204 PHE B O 1
ATOM 4166 N N . SER B 1 205 ? 7.961 -17.344 -15.742 1 97.69 205 SER B N 1
ATOM 4167 C CA . SER B 1 205 ? 7.07 -17.125 -14.602 1 97.69 205 SER B CA 1
ATOM 4168 C C . SER B 1 205 ? 7.242 -18.219 -13.547 1 97.69 205 SER B C 1
ATOM 4170 O O . SER B 1 205 ? 7.426 -19.391 -13.883 1 97.69 205 SER B O 1
ATOM 4172 N N . ILE B 1 206 ? 7.227 -17.812 -12.312 1 98.69 206 ILE B N 1
ATOM 4173 C CA . ILE B 1 206 ? 7.488 -18.781 -11.25 1 98.69 206 ILE B CA 1
ATOM 4174 C C . ILE B 1 206 ? 6.512 -18.562 -10.102 1 98.69 206 ILE B C 1
ATOM 4176 O O . ILE B 1 206 ? 6.355 -17.453 -9.609 1 98.69 206 ILE B O 1
ATOM 4180 N N . GLY B 1 207 ? 5.797 -19.641 -9.719 1 98.56 207 GLY B N 1
ATOM 4181 C CA . GLY B 1 207 ? 4.875 -19.594 -8.594 1 98.56 207 GLY B CA 1
ATOM 4182 C C . GLY B 1 207 ? 5.555 -19.797 -7.254 1 98.56 207 GLY B C 1
ATOM 4183 O O . GLY B 1 207 ? 6.508 -20.562 -7.145 1 98.56 207 GLY B O 1
ATOM 4184 N N . ILE B 1 208 ? 5.129 -19.047 -6.273 1 98.81 208 ILE B N 1
ATOM 4185 C CA . ILE B 1 208 ? 5.617 -19.141 -4.898 1 98.81 208 ILE B CA 1
ATOM 4186 C C . ILE B 1 208 ? 4.434 -19.156 -3.934 1 98.81 208 ILE B C 1
ATOM 4188 O O . ILE B 1 208 ? 3.463 -18.422 -4.125 1 98.81 208 ILE B O 1
ATOM 4192 N N . TYR B 1 209 ? 4.402 -19.922 -2.926 1 98.19 209 TYR B N 1
ATOM 4193 C CA . TYR B 1 209 ? 3.391 -19.859 -1.877 1 98.19 209 TYR B CA 1
ATOM 4194 C C . TYR B 1 209 ? 3.963 -20.312 -0.538 1 98.19 209 TYR B C 1
ATOM 4196 O O . TYR B 1 209 ? 5.102 -20.781 -0.469 1 98.19 209 TYR B O 1
ATOM 4204 N N . SER B 1 210 ? 3.295 -20 0.503 1 95.75 210 SER B N 1
ATOM 4205 C CA . SER B 1 210 ? 3.734 -20.406 1.832 1 95.75 210 SER B CA 1
ATOM 4206 C C . SER B 1 210 ? 2.781 -21.438 2.436 1 95.75 210 SER B C 1
ATOM 4208 O O . SER B 1 210 ? 1.573 -21.391 2.197 1 95.75 210 SER B O 1
ATOM 4210 N N . CYS B 1 211 ? 3.297 -22.359 3.129 1 94.25 211 CYS B N 1
ATOM 4211 C CA . CYS B 1 211 ? 2.551 -23.406 3.803 1 94.25 211 CYS B CA 1
ATOM 4212 C C . CYS B 1 211 ? 3.246 -23.828 5.094 1 94.25 211 CYS B C 1
ATOM 4214 O O . CYS B 1 211 ? 4.418 -24.219 5.078 1 94.25 211 CYS B O 1
ATOM 4216 N N . GLN B 1 212 ? 2.457 -23.734 6.199 1 91.88 212 GLN B N 1
ATOM 4217 C CA . GLN B 1 212 ? 2.943 -24.156 7.508 1 91.88 212 GLN B CA 1
ATOM 4218 C C . GLN B 1 212 ? 4.289 -23.516 7.832 1 91.88 212 GLN B C 1
ATOM 4220 O O . GLN B 1 212 ? 5.227 -24.203 8.242 1 91.88 212 GLN B O 1
ATOM 4225 N N . GLY B 1 213 ? 4.445 -22.297 7.438 1 88.31 213 GLY B N 1
ATOM 4226 C CA . GLY B 1 213 ? 5.602 -21.5 7.824 1 88.31 213 GLY B CA 1
ATOM 4227 C C . GLY B 1 213 ? 6.75 -21.609 6.836 1 88.31 213 GLY B C 1
ATOM 4228 O O . GLY B 1 213 ? 7.789 -20.969 7.012 1 88.31 213 GLY B O 1
ATOM 4229 N N . ASN B 1 214 ? 6.535 -22.344 5.766 1 94.69 214 ASN B N 1
ATOM 4230 C CA . ASN B 1 214 ? 7.586 -22.5 4.762 1 94.69 214 ASN B CA 1
ATOM 4231 C C . ASN B 1 214 ? 7.211 -21.828 3.445 1 94.69 214 ASN B C 1
ATOM 4233 O O . ASN B 1 214 ? 6.055 -21.875 3.027 1 94.69 214 ASN B O 1
ATOM 4237 N N . ILE B 1 215 ? 8.242 -21.234 2.879 1 97.31 215 ILE B N 1
ATOM 4238 C CA . ILE B 1 215 ? 8.078 -20.688 1.535 1 97.31 215 ILE B CA 1
ATOM 4239 C C . ILE B 1 215 ? 8.422 -21.766 0.502 1 97.31 215 ILE B C 1
ATOM 4241 O O . ILE B 1 215 ? 9.531 -22.297 0.501 1 97.31 215 ILE B O 1
ATOM 4245 N N . ILE B 1 216 ? 7.473 -22.094 -0.313 1 98.06 216 ILE B N 1
ATOM 4246 C CA . ILE B 1 216 ? 7.637 -23.109 -1.359 1 98.06 216 ILE B CA 1
ATOM 4247 C C . ILE B 1 216 ? 7.719 -22.422 -2.723 1 98.06 216 ILE B C 1
ATOM 4249 O O . ILE B 1 216 ? 6.82 -21.656 -3.098 1 98.06 216 ILE B O 1
ATOM 4253 N N . VAL B 1 217 ? 8.812 -22.672 -3.416 1 98.75 217 VAL B N 1
ATOM 4254 C CA . VAL B 1 217 ? 9 -22.156 -4.77 1 98.75 217 VAL B CA 1
ATOM 4255 C C . VAL B 1 217 ? 8.734 -23.266 -5.785 1 98.75 217 VAL B C 1
ATOM 4257 O O . VAL B 1 217 ? 9.391 -24.312 -5.754 1 98.75 217 VAL B O 1
ATOM 4260 N N . LEU B 1 218 ? 7.773 -23.062 -6.648 1 98.69 218 LEU B N 1
ATOM 4261 C CA . LEU B 1 218 ? 7.41 -24.031 -7.668 1 98.69 218 LEU B CA 1
ATOM 4262 C C . LEU B 1 218 ? 8.375 -23.984 -8.844 1 98.69 218 LEU B C 1
ATOM 4264 O O . LEU B 1 218 ? 9.164 -23.031 -8.961 1 98.69 218 LEU B O 1
ATOM 4268 N N . PRO B 1 219 ? 8.398 -25.031 -9.688 1 98.56 219 PRO B N 1
ATOM 4269 C CA . PRO B 1 219 ? 9.195 -24.922 -10.914 1 98.56 219 PRO B CA 1
ATOM 4270 C C . PRO B 1 219 ? 8.727 -23.781 -11.82 1 98.56 219 PRO B C 1
ATOM 4272 O O . PRO B 1 219 ? 7.523 -23.547 -11.945 1 98.56 219 PRO B O 1
ATOM 4275 N N . ALA B 1 220 ? 9.656 -23.141 -12.422 1 98.56 220 ALA B N 1
ATOM 4276 C CA . ALA B 1 220 ? 9.32 -22.016 -13.289 1 98.56 220 ALA B CA 1
ATOM 4277 C C . ALA B 1 220 ? 8.742 -22.516 -14.617 1 98.56 220 ALA B C 1
ATOM 4279 O O . ALA B 1 220 ? 8.984 -23.656 -15.023 1 98.56 220 ALA B O 1
ATOM 4280 N N . THR B 1 221 ? 7.922 -21.672 -15.219 1 98.12 221 THR B N 1
ATOM 4281 C CA . THR B 1 221 ? 7.461 -21.859 -16.594 1 98.12 221 THR B CA 1
ATOM 4282 C C . THR B 1 221 ? 8.18 -20.906 -17.547 1 98.12 221 THR B C 1
ATOM 4284 O O . THR B 1 221 ? 8.25 -19.703 -17.281 1 98.12 221 THR B O 1
ATOM 4287 N N . GLU B 1 222 ? 8.789 -21.484 -18.562 1 97.31 222 GLU B N 1
ATOM 4288 C CA . GLU B 1 222 ? 9.375 -20.672 -19.625 1 97.31 222 GLU B CA 1
ATOM 4289 C C . GLU B 1 222 ? 8.344 -20.297 -20.688 1 97.31 222 GLU B C 1
ATOM 4291 O O . GLU B 1 222 ? 7.582 -21.156 -21.141 1 97.31 222 GLU B O 1
ATOM 4296 N N . ILE B 1 223 ? 8.242 -19.031 -20.938 1 93.81 223 ILE B N 1
ATOM 4297 C CA . ILE B 1 223 ? 7.32 -18.531 -21.953 1 93.81 223 ILE B CA 1
ATOM 4298 C C . ILE B 1 223 ? 8.078 -18.25 -23.25 1 93.81 223 ILE B C 1
ATOM 4300 O O . ILE B 1 223 ? 8.922 -17.359 -23.297 1 93.81 223 ILE B O 1
ATOM 4304 N N . VAL B 1 224 ? 7.797 -19.016 -24.266 1 90.12 224 VAL B N 1
ATOM 4305 C CA . VAL B 1 224 ? 8.484 -18.875 -25.547 1 90.12 224 VAL B CA 1
ATOM 4306 C C . VAL B 1 224 ? 7.527 -18.297 -26.578 1 90.12 224 VAL B C 1
ATOM 4308 O O . VAL B 1 224 ? 6.457 -18.844 -26.844 1 90.12 224 VAL B O 1
ATOM 4311 N N . SER B 1 225 ? 7.781 -17.094 -26.859 1 76.62 225 SER B N 1
ATOM 4312 C CA . SER B 1 225 ? 6.902 -16.453 -27.828 1 76.62 225 SER B CA 1
ATOM 4313 C C . SER B 1 225 ? 7.539 -16.438 -29.219 1 76.62 225 SER B C 1
ATOM 4315 O O . SER B 1 225 ? 8.758 -16.344 -29.344 1 76.62 225 SER B O 1
ATOM 4317 N N . SER B 1 226 ? 6.754 -16.844 -30.188 1 64.56 226 SER B N 1
ATOM 4318 C CA . SER B 1 226 ? 7.215 -16.719 -31.562 1 64.56 226 SER B CA 1
ATOM 4319 C C . SER B 1 226 ? 7.281 -15.266 -32 1 64.56 226 SER B C 1
ATOM 4321 O O . SER B 1 226 ? 7.895 -14.953 -33.031 1 64.56 226 SER B O 1
ATOM 4323 N N . LYS B 1 227 ? 6.512 -14.5 -31.312 1 59.19 227 LYS B N 1
ATOM 4324 C CA . LYS B 1 227 ? 6.496 -13.094 -31.703 1 59.19 227 LYS B CA 1
ATOM 4325 C C . LYS B 1 227 ? 7.445 -12.273 -30.828 1 59.19 227 LYS B C 1
ATOM 4327 O O . LYS B 1 227 ? 7.727 -12.648 -29.688 1 59.19 227 LYS B O 1
ATOM 4332 N N . GLU B 1 228 ? 8.094 -11.492 -31.406 1 52.31 228 GLU B N 1
ATOM 4333 C CA . GLU B 1 228 ? 9.102 -10.648 -30.766 1 52.31 228 GLU B CA 1
ATOM 4334 C C . GLU B 1 228 ? 8.57 -10.023 -29.484 1 52.31 228 GLU B C 1
ATOM 4336 O O . GLU B 1 228 ? 9.305 -9.852 -28.516 1 52.31 228 GLU B O 1
ATOM 4341 N N . PHE B 1 229 ? 7.289 -9.227 -29.609 1 50.75 229 PHE B N 1
ATOM 4342 C CA . PHE B 1 229 ? 6.84 -8.477 -28.438 1 50.75 229 PHE B CA 1
ATOM 4343 C C . PHE B 1 229 ? 5.551 -9.062 -27.875 1 50.75 229 PHE B C 1
ATOM 4345 O O . PHE B 1 229 ? 4.625 -9.375 -28.641 1 50.75 229 PHE B O 1
ATOM 4352 N N . PHE B 1 230 ? 5.629 -9.664 -26.703 1 51.06 230 PHE B N 1
ATOM 4353 C CA . PHE B 1 230 ? 4.555 -10.297 -25.938 1 51.06 230 PHE B CA 1
ATOM 4354 C C . PHE B 1 230 ? 3.471 -9.281 -25.594 1 51.06 230 PHE B C 1
ATOM 4356 O O . PHE B 1 230 ? 3.672 -8.414 -24.75 1 51.06 230 PHE B O 1
ATOM 4363 N N . ASP B 1 231 ? 2.549 -8.867 -26.5 1 52.97 231 ASP B N 1
ATOM 4364 C CA . ASP B 1 231 ? 1.414 -8.016 -26.141 1 52.97 231 ASP B CA 1
ATOM 4365 C C . ASP B 1 231 ? 0.215 -8.859 -25.703 1 52.97 231 ASP B C 1
ATOM 4367 O O . ASP B 1 231 ? 0.306 -10.086 -25.625 1 52.97 231 ASP B O 1
ATOM 4371 N N . PHE B 1 232 ? -0.79 -8.227 -25.156 1 52.78 232 PHE B N 1
ATOM 4372 C CA . PHE B 1 232 ? -2.01 -8.812 -24.609 1 52.78 232 PHE B CA 1
ATOM 4373 C C . PHE B 1 232 ? -2.59 -9.844 -25.578 1 52.78 232 PHE B C 1
ATOM 4375 O O . PHE B 1 232 ? -3.016 -10.922 -25.156 1 52.78 232 PHE B O 1
ATOM 4382 N N . GLU B 1 233 ? -2.48 -9.539 -26.812 1 48.62 233 GLU B N 1
ATOM 4383 C CA . GLU B 1 233 ? -3.049 -10.438 -27.812 1 48.62 233 GLU B CA 1
ATOM 4384 C C . GLU B 1 233 ? -2.244 -11.727 -27.922 1 48.62 233 GLU B C 1
ATOM 4386 O O . GLU B 1 233 ? -2.811 -12.812 -28.094 1 48.62 233 GLU B O 1
ATOM 4391 N N . ALA B 1 234 ? -0.974 -11.555 -27.797 1 52.09 234 ALA B N 1
ATOM 4392 C CA . ALA B 1 234 ? -0.114 -12.734 -27.938 1 52.09 234 ALA B CA 1
ATOM 4393 C C . ALA B 1 234 ? -0.294 -13.688 -26.75 1 52.09 234 ALA B C 1
ATOM 4395 O O . ALA B 1 234 ? -0.216 -14.906 -26.922 1 52.09 234 ALA B O 1
ATOM 4396 N N . LYS B 1 235 ? -0.503 -13.148 -25.562 1 51.78 235 LYS B N 1
ATOM 4397 C CA . LYS B 1 235 ? -0.591 -13.938 -24.328 1 51.78 235 LYS B CA 1
ATOM 4398 C C . LYS B 1 235 ? -1.853 -14.797 -24.328 1 51.78 235 LYS B C 1
ATOM 4400 O O . LYS B 1 235 ? -1.841 -15.922 -23.812 1 51.78 235 LYS B O 1
ATOM 4405 N N . TYR B 1 236 ? -2.895 -14.305 -25 1 51.72 236 TYR B N 1
ATOM 4406 C CA . TYR B 1 236 ? -4.164 -15.008 -24.859 1 51.72 236 TYR B CA 1
ATOM 4407 C C . TYR B 1 236 ? -4.598 -15.625 -26.188 1 51.72 236 TYR B C 1
ATOM 4409 O O . TYR B 1 236 ? -5.699 -16.172 -26.297 1 51.72 236 TYR B O 1
ATOM 4417 N N . THR B 1 237 ? -3.744 -15.414 -27.234 1 49.16 237 THR B N 1
ATOM 4418 C CA . THR B 1 237 ? -4.066 -16.094 -28.484 1 49.16 237 THR B CA 1
ATOM 4419 C C . THR B 1 237 ? -3.398 -17.453 -28.562 1 49.16 237 THR B C 1
ATOM 4421 O O . THR B 1 237 ? -2.174 -17.562 -28.469 1 49.16 237 THR B O 1
ATOM 4424 N N . ALA B 1 238 ? -4.215 -18.578 -28.578 1 54.62 238 ALA B N 1
ATOM 4425 C CA . ALA B 1 238 ? -3.787 -19.969 -28.719 1 54.62 238 ALA B CA 1
ATOM 4426 C C . ALA B 1 238 ? -2.84 -20.125 -29.906 1 54.62 238 ALA B C 1
ATOM 4428 O O . ALA B 1 238 ? -3.078 -19.578 -30.969 1 54.62 238 ALA B O 1
ATOM 4429 N N . GLY B 1 239 ? -1.621 -20.766 -29.719 1 57.53 239 GLY B N 1
ATOM 4430 C CA . GLY B 1 239 ? -0.698 -21.141 -30.781 1 57.53 239 GLY B CA 1
ATOM 4431 C C . GLY B 1 239 ? 0.49 -20.203 -30.906 1 57.53 239 GLY B C 1
ATOM 4432 O O . GLY B 1 239 ? 1.504 -20.547 -31.5 1 57.53 239 GLY B O 1
ATOM 4433 N N . VAL B 1 240 ? 0.337 -19 -30.312 1 63.22 240 VAL B N 1
ATOM 4434 C CA . VAL B 1 240 ? 1.396 -18.016 -30.547 1 63.22 240 VAL B CA 1
ATOM 4435 C C . VAL B 1 240 ? 2.438 -18.109 -29.422 1 63.22 240 VAL B C 1
ATOM 4437 O O . VAL B 1 240 ? 3.621 -17.859 -29.656 1 63.22 240 VAL B O 1
ATOM 4440 N N . THR B 1 241 ? 2.059 -18.641 -28.266 1 77.56 241 THR B N 1
ATOM 4441 C CA . THR B 1 241 ? 2.979 -18.766 -27.141 1 77.56 241 THR B CA 1
ATOM 4442 C C . THR B 1 241 ? 3.047 -20.219 -26.656 1 77.56 241 THR B C 1
ATOM 4444 O O . THR B 1 241 ? 2.031 -20.922 -26.625 1 77.56 241 THR B O 1
ATOM 4447 N N . GLU B 1 242 ? 4.281 -20.656 -26.609 1 87.56 242 GLU B N 1
ATOM 4448 C CA . GLU B 1 242 ? 4.512 -21.969 -26.016 1 87.56 242 GLU B CA 1
ATOM 4449 C C . GLU B 1 242 ? 4.949 -21.844 -24.562 1 87.56 242 GLU B C 1
ATOM 4451 O O . GLU B 1 242 ? 5.793 -21 -24.234 1 87.56 242 GLU B O 1
ATOM 4456 N N . GLU B 1 243 ? 4.34 -22.578 -23.625 1 92.62 243 GLU B N 1
ATOM 4457 C CA . GLU B 1 243 ? 4.684 -22.625 -22.203 1 92.62 243 GLU B CA 1
ATOM 4458 C C . GLU B 1 243 ? 5.336 -23.953 -21.844 1 92.62 243 GLU B C 1
ATOM 4460 O O . GLU B 1 243 ? 4.77 -25.016 -22.094 1 92.62 243 GLU B O 1
ATOM 4465 N N . ILE B 1 244 ? 6.547 -23.844 -21.312 1 96.31 244 ILE B N 1
ATOM 4466 C CA . ILE B 1 244 ? 7.297 -25.047 -20.953 1 96.31 244 ILE B CA 1
ATOM 4467 C C . ILE B 1 244 ? 7.484 -25.094 -19.438 1 96.31 244 ILE B C 1
ATOM 4469 O O . ILE B 1 244 ? 8.109 -24.203 -18.844 1 96.31 244 ILE B O 1
ATOM 4473 N N . THR B 1 245 ? 6.988 -26.109 -18.781 1 97.38 245 THR B N 1
ATOM 4474 C CA . THR B 1 245 ? 7.117 -26.312 -17.344 1 97.38 245 THR B CA 1
ATOM 4475 C C . THR B 1 245 ? 7.641 -27.719 -17.031 1 97.38 245 THR B C 1
ATOM 4477 O O . THR B 1 245 ? 7.012 -28.719 -17.406 1 97.38 245 THR B O 1
ATOM 4480 N N . PRO B 1 246 ? 8.773 -27.891 -16.375 1 97.81 246 PRO B N 1
ATOM 4481 C CA . PRO B 1 246 ? 9.672 -26.828 -15.922 1 97.81 246 PRO B CA 1
ATOM 4482 C C . PRO B 1 246 ? 10.398 -26.141 -17.078 1 97.81 246 PRO B C 1
ATOM 4484 O O . PRO B 1 246 ? 10.688 -26.766 -18.094 1 97.81 246 PRO B O 1
ATOM 4487 N N . GLY B 1 247 ? 10.586 -24.891 -16.859 1 97.75 247 GLY B N 1
ATOM 4488 C CA . GLY B 1 247 ? 11.32 -24.125 -17.859 1 97.75 247 GLY B CA 1
ATOM 4489 C C . GLY B 1 247 ? 12.75 -24.609 -18.031 1 97.75 247 GLY B C 1
ATOM 4490 O O . GLY B 1 247 ? 13.344 -25.156 -17.109 1 97.75 247 GLY B O 1
ATOM 4491 N N . ARG B 1 248 ? 13.305 -24.375 -19.297 1 96.5 248 ARG B N 1
ATOM 4492 C CA . ARG B 1 248 ? 14.672 -24.797 -19.594 1 96.5 248 ARG B CA 1
ATOM 4493 C C . ARG B 1 248 ? 15.688 -23.891 -18.906 1 96.5 248 ARG B C 1
ATOM 4495 O O . ARG B 1 248 ? 15.867 -22.734 -19.297 1 96.5 248 ARG B O 1
ATOM 4502 N N . MET B 1 249 ? 16.266 -24.406 -17.844 1 97.31 249 MET B N 1
ATOM 4503 C CA . MET B 1 249 ? 17.328 -23.75 -17.078 1 97.31 249 MET B CA 1
ATOM 4504 C C . MET B 1 249 ? 18.359 -24.766 -16.578 1 97.31 249 MET B C 1
ATOM 4506 O O . MET B 1 249 ? 18.016 -25.922 -16.359 1 97.31 249 MET B O 1
ATOM 4510 N N . ASN B 1 250 ? 19.609 -24.328 -16.516 1 96.69 250 ASN B N 1
ATOM 4511 C CA . ASN B 1 250 ? 20.594 -25.203 -15.875 1 96.69 250 ASN B CA 1
ATOM 4512 C C . ASN B 1 250 ? 20.484 -25.172 -14.359 1 96.69 250 ASN B C 1
ATOM 4514 O O . ASN B 1 250 ? 19.719 -24.375 -13.805 1 96.69 250 ASN B O 1
ATOM 4518 N N . GLU B 1 251 ? 21.219 -25.969 -13.664 1 97.5 251 GLU B N 1
ATOM 4519 C CA . GLU B 1 251 ? 21.094 -26.156 -12.219 1 97.5 251 GLU B CA 1
ATOM 4520 C C . GLU B 1 251 ? 21.453 -24.859 -11.477 1 97.5 251 GLU B C 1
ATOM 4522 O O . GLU B 1 251 ? 20.812 -24.531 -10.477 1 97.5 251 GLU B O 1
ATOM 4527 N N . GLU B 1 252 ? 22.422 -24.203 -11.961 1 97.06 252 GLU B N 1
ATOM 4528 C CA . GLU B 1 252 ? 22.844 -22.969 -11.328 1 97.06 252 GLU B CA 1
ATOM 4529 C C . GLU B 1 252 ? 21.766 -21.891 -11.445 1 97.06 252 GLU B C 1
ATOM 4531 O O . GLU B 1 252 ? 21.484 -21.172 -10.477 1 97.06 252 GLU B O 1
ATOM 4536 N N . GLU B 1 253 ? 21.172 -21.797 -12.602 1 97.5 253 GLU B N 1
ATOM 4537 C CA . GLU B 1 253 ? 20.078 -20.859 -12.82 1 97.5 253 GLU B CA 1
ATOM 4538 C C . GLU B 1 253 ? 18.906 -21.172 -11.906 1 97.5 253 GLU B C 1
ATOM 4540 O O . GLU B 1 253 ? 18.328 -20.266 -11.289 1 97.5 253 GLU B O 1
ATOM 4545 N N . ILE B 1 254 ? 18.562 -22.406 -11.805 1 98.25 254 ILE B N 1
ATOM 4546 C CA . ILE B 1 254 ? 17.438 -22.844 -10.984 1 98.25 254 ILE B CA 1
ATOM 4547 C C . ILE B 1 254 ? 17.672 -22.469 -9.531 1 98.25 254 ILE B C 1
ATOM 4549 O O . ILE B 1 254 ? 16.797 -21.906 -8.875 1 98.25 254 ILE B O 1
ATOM 4553 N N . ALA B 1 255 ? 18.828 -22.75 -9.055 1 98.12 255 ALA B N 1
ATOM 4554 C CA . ALA B 1 255 ? 19.172 -22.453 -7.668 1 98.12 255 ALA B CA 1
ATOM 4555 C C . ALA B 1 255 ? 19.109 -20.953 -7.387 1 98.12 255 ALA B C 1
ATOM 4557 O O . ALA B 1 255 ? 18.562 -20.531 -6.367 1 98.12 255 ALA B O 1
ATOM 4558 N N . ARG B 1 256 ? 19.625 -20.203 -8.273 1 98.06 256 ARG B N 1
ATOM 4559 C CA . ARG B 1 256 ? 19.656 -18.75 -8.133 1 98.06 256 ARG B CA 1
ATOM 4560 C C . ARG B 1 256 ? 18.234 -18.172 -8.133 1 98.06 256 ARG B C 1
ATOM 4562 O O . ARG B 1 256 ? 17.891 -17.375 -7.258 1 98.06 256 ARG B O 1
ATOM 4569 N N . VAL B 1 257 ? 17.422 -18.609 -9.031 1 98.5 257 VAL B N 1
ATOM 4570 C CA . VAL B 1 257 ? 16.062 -18.094 -9.164 1 98.5 257 VAL B CA 1
ATOM 4571 C C . VAL B 1 257 ? 15.242 -18.5 -7.941 1 98.5 257 VAL B C 1
ATOM 4573 O O . VAL B 1 257 ? 14.445 -17.703 -7.434 1 98.5 257 VAL B O 1
ATOM 4576 N N . ASN B 1 258 ? 15.438 -19.703 -7.512 1 98.62 258 ASN B N 1
ATOM 4577 C CA . ASN B 1 258 ? 14.703 -20.172 -6.336 1 98.62 258 ASN B CA 1
ATOM 4578 C C . ASN B 1 258 ? 15.016 -19.312 -5.109 1 98.62 258 ASN B C 1
ATOM 4580 O O . ASN B 1 258 ? 14.109 -18.938 -4.359 1 98.62 258 ASN B O 1
ATOM 4584 N N . GLN B 1 259 ? 16.25 -18.984 -4.953 1 98.31 259 GLN B N 1
ATOM 4585 C CA . GLN B 1 259 ? 16.656 -18.156 -3.83 1 98.31 259 GLN B CA 1
ATOM 4586 C C . GLN B 1 259 ? 16.078 -16.75 -3.945 1 98.31 259 GLN B C 1
ATOM 4588 O O . GLN B 1 259 ? 15.547 -16.203 -2.973 1 98.31 259 GLN B O 1
ATOM 4593 N N . ILE B 1 260 ? 16.141 -16.188 -5.105 1 98.69 260 ILE B N 1
ATOM 4594 C CA . ILE B 1 260 ? 15.633 -14.844 -5.359 1 98.69 260 ILE B CA 1
ATOM 4595 C C . ILE B 1 260 ? 14.125 -14.805 -5.125 1 98.69 260 ILE B C 1
ATOM 4597 O O . ILE B 1 260 ? 13.625 -13.906 -4.449 1 98.69 260 ILE B O 1
ATOM 4601 N N . ALA B 1 261 ? 13.43 -15.82 -5.684 1 98.81 261 ALA B N 1
ATOM 4602 C CA . ALA B 1 261 ? 11.977 -15.867 -5.586 1 98.81 261 ALA B CA 1
ATOM 4603 C C . ALA B 1 261 ? 11.523 -15.93 -4.129 1 98.81 261 ALA B C 1
ATOM 4605 O O . ALA B 1 261 ? 10.594 -15.227 -3.734 1 98.81 261 ALA B O 1
ATOM 4606 N N . ALA B 1 262 ? 12.172 -16.719 -3.352 1 98.44 262 ALA B N 1
ATOM 4607 C CA . ALA B 1 262 ? 11.852 -16.828 -1.931 1 98.44 262 ALA B CA 1
ATOM 4608 C C . ALA B 1 262 ? 12.094 -15.508 -1.211 1 98.44 262 ALA B C 1
ATOM 4610 O O . ALA B 1 262 ? 11.289 -15.086 -0.381 1 98.44 262 ALA B O 1
ATOM 4611 N N . LYS B 1 263 ? 13.195 -14.844 -1.547 1 97.94 263 LYS B N 1
ATOM 4612 C CA . LYS B 1 263 ? 13.531 -13.57 -0.916 1 97.94 263 LYS B CA 1
ATOM 4613 C C . LYS B 1 263 ? 12.531 -12.484 -1.301 1 97.94 263 LYS B C 1
ATOM 4615 O O . LYS B 1 263 ? 12.172 -11.648 -0.475 1 97.94 263 LYS B O 1
ATOM 4620 N N . VAL B 1 264 ? 12.102 -12.508 -2.578 1 98.75 264 VAL B N 1
ATOM 4621 C CA . VAL B 1 264 ? 11.109 -11.539 -3.025 1 98.75 264 VAL B CA 1
ATOM 4622 C C . VAL B 1 264 ? 9.805 -11.742 -2.262 1 98.75 264 VAL B C 1
ATOM 4624 O O . VAL B 1 264 ? 9.203 -10.781 -1.773 1 98.75 264 VAL B O 1
ATOM 4627 N N . TYR B 1 265 ? 9.406 -13.008 -2.137 1 98.62 265 TYR B N 1
ATOM 4628 C CA . TYR B 1 265 ? 8.195 -13.367 -1.409 1 98.62 265 TYR B CA 1
ATOM 4629 C C . TYR B 1 265 ? 8.25 -12.867 0.027 1 98.62 265 TYR B C 1
ATOM 4631 O O . TYR B 1 265 ? 7.27 -12.312 0.535 1 98.62 265 TYR B O 1
ATOM 4639 N N . GLN B 1 266 ? 9.352 -12.977 0.623 1 96.94 266 GLN B N 1
ATOM 4640 C CA . GLN B 1 266 ? 9.539 -12.562 2.01 1 96.94 266 GLN B CA 1
ATOM 4641 C C . GLN B 1 266 ? 9.602 -11.039 2.123 1 96.94 266 GLN B C 1
ATOM 4643 O O . GLN B 1 266 ? 8.906 -10.445 2.953 1 96.94 266 GLN B O 1
ATOM 4648 N N . LYS B 1 267 ? 10.391 -10.43 1.272 1 97.38 267 LYS B N 1
ATOM 4649 C CA . LYS B 1 267 ? 10.625 -8.992 1.337 1 97.38 267 LYS B CA 1
ATOM 4650 C C . LYS B 1 267 ? 9.336 -8.203 1.107 1 97.38 267 LYS B C 1
ATOM 4652 O O . LYS B 1 267 ? 9.141 -7.145 1.701 1 97.38 267 LYS B O 1
ATOM 4657 N N . LEU B 1 268 ? 8.461 -8.75 0.343 1 98.19 268 LEU B N 1
ATOM 4658 C CA . LEU B 1 268 ? 7.199 -8.078 0.055 1 98.19 268 LEU B CA 1
ATOM 4659 C C . LEU B 1 268 ? 6.113 -8.516 1.033 1 98.19 268 LEU B C 1
ATOM 4661 O O . LEU B 1 268 ? 4.973 -8.062 0.943 1 98.19 268 LEU B O 1
ATOM 4665 N N . ASN B 1 269 ? 6.473 -9.383 1.947 1 97.19 269 ASN B N 1
ATOM 4666 C CA . ASN B 1 269 ? 5.543 -9.875 2.961 1 97.19 269 ASN B CA 1
ATOM 4667 C C . ASN B 1 269 ? 4.332 -10.555 2.328 1 97.19 269 ASN B C 1
ATOM 4669 O O . ASN B 1 269 ? 3.191 -10.281 2.711 1 97.19 269 ASN B O 1
ATOM 4673 N N . CYS B 1 270 ? 4.609 -11.398 1.316 1 97.94 270 CYS B N 1
ATOM 4674 C CA . CYS B 1 270 ? 3.543 -12.062 0.575 1 97.94 270 CYS B CA 1
ATOM 4675 C C . CYS B 1 270 ? 2.908 -13.172 1.407 1 97.94 270 CYS B C 1
ATOM 4677 O O . CYS B 1 270 ? 3.516 -13.664 2.359 1 97.94 270 CYS B O 1
ATOM 4679 N N . LYS B 1 271 ? 1.703 -13.492 1.082 1 96.5 271 LYS B N 1
ATOM 4680 C CA . LYS B 1 271 ? 0.905 -14.609 1.585 1 96.5 271 LYS B CA 1
ATOM 4681 C C . LYS B 1 271 ? 0.143 -15.289 0.455 1 96.5 271 LYS B C 1
ATOM 4683 O O . LYS B 1 271 ? -0.1 -14.688 -0.592 1 96.5 271 LYS B O 1
ATOM 4688 N N . GLY B 1 272 ? -0.237 -16.531 0.703 1 96.88 272 GLY B N 1
ATOM 4689 C CA . GLY B 1 272 ? -0.934 -17.25 -0.349 1 96.88 272 GLY B CA 1
ATOM 4690 C C . GLY B 1 272 ? -0.057 -17.547 -1.55 1 96.88 272 GLY B C 1
ATOM 4691 O O . GLY B 1 272 ? 1.165 -17.641 -1.425 1 96.88 272 GLY B O 1
ATOM 4692 N N . ALA B 1 273 ? -0.667 -17.828 -2.648 1 97.62 273 ALA B N 1
ATOM 4693 C CA . ALA B 1 273 ? 0.063 -18.141 -3.873 1 97.62 273 ALA B CA 1
ATOM 4694 C C . ALA B 1 273 ? 0.242 -16.891 -4.742 1 97.62 273 ALA B C 1
ATOM 4696 O O . ALA B 1 273 ? -0.725 -16.188 -5.023 1 97.62 273 ALA B O 1
ATOM 4697 N N . VAL B 1 274 ? 1.468 -16.656 -5.082 1 98.44 274 VAL B N 1
ATOM 4698 C CA . VAL B 1 274 ? 1.781 -15.531 -5.961 1 98.44 274 VAL B CA 1
ATOM 4699 C C . VAL B 1 274 ? 2.611 -16.016 -7.145 1 98.44 274 VAL B C 1
ATOM 4701 O O . VAL B 1 274 ? 3.121 -17.141 -7.133 1 98.44 274 VAL B O 1
ATOM 4704 N N . ARG B 1 275 ? 2.699 -15.203 -8.156 1 97.94 275 ARG B N 1
ATOM 4705 C CA . ARG B 1 275 ? 3.498 -15.531 -9.328 1 97.94 275 ARG B CA 1
ATOM 4706 C C . ARG B 1 275 ? 4.406 -14.367 -9.711 1 97.94 275 ARG B C 1
ATOM 4708 O O . ARG B 1 275 ? 3.936 -13.25 -9.922 1 97.94 275 ARG B O 1
ATOM 4715 N N . MET B 1 276 ? 5.672 -14.625 -9.789 1 98.12 276 MET B N 1
ATOM 4716 C CA . MET B 1 276 ? 6.668 -13.633 -10.172 1 98.12 276 MET B CA 1
ATOM 4717 C C . MET B 1 276 ? 7.129 -13.852 -11.609 1 98.12 276 MET B C 1
ATOM 4719 O O . MET B 1 276 ? 7.477 -14.969 -11.984 1 98.12 276 MET B O 1
ATOM 4723 N N . ASP B 1 277 ? 7.102 -12.812 -12.414 1 96.31 277 ASP B N 1
ATOM 4724 C CA . ASP B 1 277 ? 7.625 -12.844 -13.773 1 96.31 277 ASP B CA 1
ATOM 4725 C C . ASP B 1 277 ? 9.031 -12.25 -13.836 1 96.31 277 ASP B C 1
ATOM 4727 O O . ASP B 1 277 ? 9.312 -11.234 -13.188 1 96.31 277 ASP B O 1
ATOM 4731 N N . TYR B 1 278 ? 9.852 -12.945 -14.633 1 97.5 278 TYR B N 1
ATOM 4732 C CA . TYR B 1 278 ? 11.227 -12.469 -14.742 1 97.5 278 TYR B CA 1
ATOM 4733 C C . TYR B 1 278 ? 11.844 -12.867 -16.078 1 97.5 278 TYR B C 1
ATOM 4735 O O . TYR B 1 278 ? 11.305 -13.719 -16.781 1 97.5 278 TYR B O 1
ATOM 4743 N N . PHE B 1 279 ? 12.969 -12.188 -16.391 1 96.38 279 PHE B N 1
ATOM 4744 C CA . PHE B 1 279 ? 13.805 -12.547 -17.531 1 96.38 279 PHE B CA 1
ATOM 4745 C C . PHE B 1 279 ? 15.117 -13.164 -17.062 1 96.38 279 PHE B C 1
ATOM 4747 O O . PHE B 1 279 ? 15.672 -12.758 -16.047 1 96.38 279 PHE B O 1
ATOM 4754 N N . LEU B 1 280 ? 15.516 -14.117 -17.75 1 97.31 280 LEU B N 1
ATOM 4755 C CA . LEU B 1 280 ? 16.938 -14.445 -17.766 1 97.31 280 LEU B CA 1
ATOM 4756 C C . LEU B 1 280 ? 17.641 -13.781 -18.938 1 97.31 280 LEU B C 1
ATOM 4758 O O . LEU B 1 280 ? 17.406 -14.148 -20.094 1 97.31 280 LEU B O 1
ATOM 4762 N N . GLU B 1 281 ? 18.406 -12.758 -18.562 1 95.94 281 GLU B N 1
ATOM 4763 C CA . GLU B 1 281 ? 19.047 -11.977 -19.609 1 95.94 281 GLU B CA 1
ATOM 4764 C C . GLU B 1 281 ? 19.922 -12.867 -20.5 1 95.94 281 GLU B C 1
ATOM 4766 O O . GLU B 1 281 ? 20.641 -13.734 -19.984 1 95.94 281 GLU B O 1
ATOM 4771 N N . HIS B 1 282 ? 19.922 -12.477 -21.781 1 91.62 282 HIS B N 1
ATOM 4772 C CA . HIS B 1 282 ? 20.781 -13.234 -22.703 1 91.62 282 HIS B CA 1
ATOM 4773 C C . HIS B 1 282 ? 22.25 -13.062 -22.344 1 91.62 282 HIS B C 1
ATOM 4775 O O . HIS B 1 282 ? 22.672 -11.977 -21.922 1 91.62 282 HIS B O 1
ATOM 4781 N N . GLU B 1 283 ? 23.078 -13.984 -22.438 1 87.94 283 GLU B N 1
ATOM 4782 C CA . GLU B 1 283 ? 24.531 -14 -22.312 1 87.94 283 GLU B CA 1
ATOM 4783 C C . GLU B 1 283 ? 24.969 -14.023 -20.859 1 87.94 283 GLU B C 1
ATOM 4785 O O . GLU B 1 283 ? 25.891 -14.766 -20.484 1 87.94 283 GLU B O 1
ATOM 4790 N N . SER B 1 284 ? 24.297 -13.117 -19.969 1 91.88 284 SER B N 1
ATOM 4791 C CA . SER B 1 284 ? 24.766 -13 -18.594 1 91.88 284 SER B CA 1
ATOM 4792 C C . SER B 1 284 ? 23.984 -13.922 -17.656 1 91.88 284 SER B C 1
ATOM 4794 O O . SER B 1 284 ? 24.406 -14.18 -16.531 1 91.88 284 SER B O 1
ATOM 4796 N N . SER B 1 285 ? 22.766 -14.312 -18.047 1 92.88 285 SER B N 1
ATOM 4797 C CA . SER B 1 285 ? 21.844 -15.117 -17.25 1 92.88 285 SER B CA 1
ATOM 4798 C C . SER B 1 285 ? 21.453 -14.398 -15.953 1 92.88 285 SER B C 1
ATOM 4800 O O . SER B 1 285 ? 21.047 -15.039 -14.984 1 92.88 285 SER B O 1
ATOM 4802 N N . LYS B 1 286 ? 21.672 -13.094 -15.969 1 97.12 286 LYS B N 1
ATOM 4803 C CA . LYS B 1 286 ? 21.188 -12.312 -14.836 1 97.12 286 LYS B CA 1
ATOM 4804 C C . LYS B 1 286 ? 19.672 -12.367 -14.742 1 97.12 286 LYS B C 1
ATOM 4806 O O . LYS B 1 286 ? 18.969 -12.328 -15.758 1 97.12 286 LYS B O 1
ATOM 4811 N N . VAL B 1 287 ? 19.172 -12.469 -13.516 1 98.38 287 VAL B N 1
ATOM 4812 C CA . VAL B 1 287 ? 17.734 -12.508 -13.273 1 98.38 287 VAL B CA 1
ATOM 4813 C C . VAL B 1 287 ? 17.172 -11.086 -13.211 1 98.38 287 VAL B C 1
ATOM 4815 O O . VAL B 1 287 ? 17.547 -10.312 -12.32 1 98.38 287 VAL B O 1
ATOM 4818 N N . PHE B 1 288 ? 16.281 -10.711 -14.148 1 98.12 288 PHE B N 1
ATOM 4819 C CA . PHE B 1 288 ? 15.641 -9.406 -14.156 1 98.12 288 PHE B CA 1
ATOM 4820 C C . PHE B 1 288 ? 14.172 -9.523 -13.781 1 98.12 288 PHE B C 1
ATOM 4822 O O . PHE B 1 288 ? 13.398 -10.195 -14.461 1 98.12 288 PHE B O 1
ATOM 4829 N N . PHE B 1 289 ? 13.797 -8.898 -12.727 1 98.25 289 PHE B N 1
ATOM 4830 C CA . PHE B 1 289 ? 12.422 -8.883 -12.234 1 98.25 289 PHE B CA 1
ATOM 4831 C C . PHE B 1 289 ? 11.523 -8.086 -13.18 1 98.25 289 PHE B C 1
ATOM 4833 O O . PHE B 1 289 ? 11.914 -7.012 -13.648 1 98.25 289 PHE B O 1
ATOM 4840 N N . ILE B 1 290 ? 10.32 -8.562 -13.438 1 94.81 290 ILE B N 1
ATOM 4841 C CA . ILE B 1 290 ? 9.352 -7.836 -14.25 1 94.81 290 ILE B CA 1
ATOM 4842 C C . ILE B 1 290 ? 8.211 -7.336 -13.375 1 94.81 290 ILE B C 1
ATOM 4844 O O . ILE B 1 290 ? 8.023 -6.125 -13.219 1 94.81 290 ILE B O 1
ATOM 4848 N N . GLU B 1 291 ? 7.484 -8.25 -12.773 1 95.44 291 GLU B N 1
ATOM 4849 C CA . GLU B 1 291 ? 6.352 -7.957 -11.898 1 95.44 291 GLU B CA 1
ATOM 4850 C C . GLU B 1 291 ? 5.988 -9.172 -11.047 1 95.44 291 GLU B C 1
ATOM 4852 O O . GLU B 1 291 ? 6.559 -10.25 -11.219 1 95.44 291 GLU B O 1
ATOM 4857 N N . ILE B 1 292 ? 5.141 -8.984 -10.133 1 97.19 292 ILE B N 1
ATOM 4858 C CA . ILE B 1 292 ? 4.613 -10.07 -9.305 1 97.19 292 ILE B CA 1
ATOM 4859 C C . ILE B 1 292 ? 3.1 -9.93 -9.18 1 97.19 292 ILE B C 1
ATOM 4861 O O . ILE B 1 292 ? 2.582 -8.82 -9.008 1 97.19 292 ILE B O 1
ATOM 4865 N N . ASN B 1 293 ? 2.379 -11 -9.398 1 95.56 293 ASN B N 1
ATOM 4866 C CA . ASN B 1 293 ? 0.925 -11.07 -9.281 1 95.56 293 ASN B CA 1
ATOM 4867 C C . ASN B 1 293 ? 0.499 -11.828 -8.031 1 95.56 293 ASN B C 1
ATOM 4869 O O . ASN B 1 293 ? 0.865 -12.984 -7.844 1 95.56 293 ASN B O 1
ATOM 4873 N N . THR B 1 294 ? -0.316 -11.188 -7.203 1 97.44 294 THR B N 1
ATOM 4874 C CA . THR B 1 294 ? -0.614 -11.758 -5.891 1 97.44 294 THR B CA 1
ATOM 4875 C C . THR B 1 294 ? -1.927 -12.531 -5.926 1 97.44 294 THR B C 1
ATOM 4877 O O . THR B 1 294 ? -2.285 -13.195 -4.949 1 97.44 294 THR B O 1
ATOM 4880 N N . VAL B 1 295 ? -2.676 -12.453 -7 1 96.38 295 VAL B N 1
ATOM 4881 C CA . VAL B 1 295 ? -3.811 -13.32 -7.293 1 96.38 295 VAL B CA 1
ATOM 4882 C C . VAL B 1 295 ? -3.693 -13.859 -8.719 1 96.38 295 VAL B C 1
ATOM 4884 O O . VAL B 1 295 ? -4.5 -13.516 -9.586 1 96.38 295 VAL B O 1
ATOM 4887 N N . PRO B 1 296 ? -2.727 -14.688 -8.922 1 94.44 296 PRO B N 1
ATOM 4888 C CA . PRO B 1 296 ? -2.504 -15.172 -10.281 1 94.44 296 PRO B CA 1
ATOM 4889 C C . PRO B 1 296 ? -3.662 -16.016 -10.805 1 94.44 296 PRO B C 1
ATOM 4891 O O . PRO B 1 296 ? -4.375 -16.641 -10.016 1 94.44 296 PRO B O 1
ATOM 4894 N N . GLY B 1 297 ? -3.764 -16.016 -12.102 1 90.19 297 GLY B N 1
ATOM 4895 C CA . GLY B 1 297 ? -4.773 -16.859 -12.719 1 90.19 297 GLY B CA 1
ATOM 4896 C C . GLY B 1 297 ? -4.617 -18.328 -12.359 1 90.19 297 GLY B C 1
ATOM 4897 O O . GLY B 1 297 ? -3.494 -18.812 -12.227 1 90.19 297 GLY B O 1
ATOM 4898 N N . GLN B 1 298 ? -5.742 -18.969 -12.227 1 91.88 298 GLN B N 1
ATOM 4899 C CA . GLN B 1 298 ? -5.77 -20.391 -11.891 1 91.88 298 GLN B CA 1
ATOM 4900 C C . GLN B 1 298 ? -6.73 -21.156 -12.797 1 91.88 298 GLN B C 1
ATOM 4902 O O . GLN B 1 298 ? -7.531 -21.969 -12.312 1 91.88 298 GLN B O 1
ATOM 4907 N N . THR B 1 299 ? -6.656 -20.828 -14.023 1 87.88 299 THR B N 1
ATOM 4908 C CA . THR B 1 299 ? -7.406 -21.625 -14.992 1 87.88 299 THR B CA 1
ATOM 4909 C C . THR B 1 299 ? -6.758 -22.984 -15.195 1 87.88 299 THR B C 1
ATOM 4911 O O . THR B 1 299 ? -5.68 -23.266 -14.648 1 87.88 299 THR B O 1
ATOM 4914 N N . GLU B 1 300 ? -7.43 -23.828 -15.992 1 83.19 300 GLU B N 1
ATOM 4915 C CA . GLU B 1 300 ? -6.91 -25.172 -16.219 1 83.19 300 GLU B CA 1
ATOM 4916 C C . GLU B 1 300 ? -5.527 -25.125 -16.859 1 83.19 300 GLU B C 1
ATOM 4918 O O . GLU B 1 300 ? -4.68 -25.984 -16.578 1 83.19 300 GLU B O 1
ATOM 4923 N N . THR B 1 301 ? -5.285 -24.109 -17.609 1 84.94 301 THR B N 1
ATOM 4924 C CA . THR B 1 301 ? -4.035 -24.016 -18.359 1 84.94 301 THR B CA 1
ATOM 4925 C C . THR B 1 301 ? -3.131 -22.938 -17.766 1 84.94 301 THR B C 1
ATOM 4927 O O . THR B 1 301 ? -2.098 -22.609 -18.359 1 84.94 301 THR B O 1
ATOM 4930 N N . SER B 1 302 ? -3.535 -22.484 -16.609 1 90 302 SER B N 1
ATOM 4931 C CA . SER B 1 302 ? -2.744 -21.406 -16.016 1 90 302 SER B CA 1
ATOM 4932 C C . SER B 1 302 ? -1.375 -21.922 -15.562 1 90 302 SER B C 1
ATOM 4934 O O . SER B 1 302 ? -1.188 -23.109 -15.344 1 90 302 SER B O 1
ATOM 4936 N N . LEU B 1 303 ? -0.504 -21.016 -15.445 1 94.06 303 LEU B N 1
ATOM 4937 C CA . LEU B 1 303 ? 0.884 -21.328 -15.125 1 94.06 303 LEU B CA 1
ATOM 4938 C C . LEU B 1 303 ? 0.995 -21.953 -13.734 1 94.06 303 LEU B C 1
ATOM 4940 O O . LEU B 1 303 ? 1.706 -22.953 -13.555 1 94.06 303 LEU B O 1
ATOM 4944 N N . ILE B 1 304 ? 0.261 -21.469 -12.773 1 94.94 304 ILE B N 1
ATOM 4945 C CA . ILE B 1 304 ? 0.308 -22 -11.422 1 94.94 304 ILE B CA 1
ATOM 4946 C C . ILE B 1 304 ? -0.121 -23.469 -11.43 1 94.94 304 ILE B C 1
ATOM 4948 O O . ILE B 1 304 ? 0.517 -24.312 -10.805 1 94.94 304 ILE B O 1
ATOM 4952 N N . SER B 1 305 ? -1.213 -23.766 -12.164 1 94.12 305 SER B N 1
ATOM 4953 C CA . SER B 1 305 ? -1.705 -25.141 -12.242 1 94.12 305 SER B CA 1
ATOM 4954 C C . SER B 1 305 ? -0.656 -26.062 -12.844 1 94.12 305 SER B C 1
ATOM 4956 O O . SER B 1 305 ? -0.429 -27.172 -12.328 1 94.12 305 SER B O 1
ATOM 4958 N N . GLN B 1 306 ? 0.008 -25.625 -13.93 1 95.69 306 GLN B N 1
ATOM 4959 C CA . GLN B 1 306 ? 1.07 -26.391 -14.562 1 95.69 306 GLN B CA 1
ATOM 4960 C C . GLN B 1 306 ? 2.225 -26.641 -13.594 1 95.69 306 GLN B C 1
ATOM 4962 O O . GLN B 1 306 ? 2.756 -27.75 -13.516 1 95.69 306 GLN B O 1
ATOM 4967 N N . GLN B 1 307 ? 2.566 -25.656 -12.859 1 98.12 307 GLN B N 1
ATOM 4968 C CA . GLN B 1 307 ? 3.711 -25.719 -11.961 1 98.12 307 GLN B CA 1
ATOM 4969 C C . GLN B 1 307 ? 3.426 -26.625 -10.766 1 98.12 307 GLN B C 1
ATOM 4971 O O . GLN B 1 307 ? 4.301 -27.375 -10.328 1 98.12 307 GLN B O 1
ATOM 4976 N N . VAL B 1 308 ? 2.238 -26.578 -10.219 1 96.88 308 VAL B N 1
ATOM 4977 C CA . VAL B 1 308 ? 1.823 -27.453 -9.117 1 96.88 308 VAL B CA 1
ATOM 4978 C C . VAL B 1 308 ? 1.875 -28.906 -9.57 1 96.88 308 VAL B C 1
ATOM 4980 O O . VAL B 1 308 ? 2.43 -29.766 -8.875 1 96.88 308 VAL B O 1
ATOM 4983 N N . ARG B 1 309 ? 1.39 -29.203 -10.797 1 95.81 309 ARG B N 1
ATOM 4984 C CA . ARG B 1 309 ? 1.408 -30.547 -11.336 1 95.81 309 ARG B CA 1
ATOM 4985 C C . ARG B 1 309 ? 2.838 -31.047 -11.547 1 95.81 309 ARG B C 1
ATOM 4987 O O . ARG B 1 309 ? 3.127 -32.219 -11.375 1 95.81 309 ARG B O 1
ATOM 4994 N N . ALA B 1 310 ? 3.715 -30.125 -11.883 1 97.31 310 ALA B N 1
ATOM 4995 C CA . ALA B 1 310 ? 5.098 -30.469 -12.203 1 97.31 310 ALA B CA 1
ATOM 4996 C C . ALA B 1 310 ? 5.824 -31.031 -10.984 1 97.31 310 ALA B C 1
ATOM 4998 O O . ALA B 1 310 ? 6.828 -31.734 -11.117 1 97.31 310 ALA B O 1
ATOM 4999 N N . ILE B 1 311 ? 5.363 -30.719 -9.797 1 97.25 311 ILE B N 1
ATOM 5000 C CA . ILE B 1 311 ? 6.023 -31.25 -8.609 1 97.25 311 ILE B CA 1
ATOM 5001 C C . ILE B 1 311 ? 5.242 -32.438 -8.086 1 97.25 311 ILE B C 1
ATOM 5003 O O . ILE B 1 311 ? 5.48 -32.906 -6.961 1 97.25 311 ILE B O 1
ATOM 5007 N N . GLY B 1 312 ? 4.227 -32.906 -8.828 1 97.25 312 GLY B N 1
ATOM 5008 C CA . GLY B 1 312 ? 3.482 -34.125 -8.5 1 97.25 312 GLY B CA 1
ATOM 5009 C C . GLY B 1 312 ? 2.387 -33.875 -7.477 1 97.25 312 GLY B C 1
ATOM 5010 O O . GLY B 1 312 ? 1.861 -34.844 -6.891 1 97.25 312 GLY B O 1
ATOM 5011 N N . LYS B 1 313 ? 2.037 -32.688 -7.23 1 97 313 LYS B N 1
ATOM 5012 C CA . LYS B 1 313 ? 0.981 -32.344 -6.281 1 97 313 LYS B CA 1
ATOM 5013 C C . LYS B 1 313 ? -0.365 -32.188 -6.98 1 97 313 LYS B C 1
ATOM 5015 O O . LYS B 1 313 ? -0.448 -31.594 -8.055 1 97 313 LYS B O 1
ATOM 5020 N N . GLU B 1 314 ? -1.393 -32.688 -6.32 1 96.31 314 GLU B N 1
ATOM 5021 C CA . GLU B 1 314 ? -2.742 -32.5 -6.84 1 96.31 314 GLU B CA 1
ATOM 5022 C C . GLU B 1 314 ? -3.238 -31.078 -6.574 1 96.31 314 GLU B C 1
ATOM 5024 O O . GLU B 1 314 ? -3 -30.531 -5.5 1 96.31 314 GLU B O 1
ATOM 5029 N N . ILE B 1 315 ? -4 -30.625 -7.477 1 96.19 315 ILE B N 1
ATOM 5030 C CA . ILE B 1 315 ? -4.531 -29.266 -7.371 1 96.19 315 ILE B CA 1
ATOM 5031 C C . ILE B 1 315 ? -5.422 -29.156 -6.137 1 96.19 315 ILE B C 1
ATOM 5033 O O . ILE B 1 315 ? -5.398 -28.141 -5.434 1 96.19 315 ILE B O 1
ATOM 5037 N N . LYS B 1 316 ? -6.16 -30.188 -5.859 1 97.06 316 LYS B N 1
ATOM 5038 C CA . LYS B 1 316 ? -7 -30.234 -4.668 1 97.06 316 LYS B CA 1
ATOM 5039 C C . LYS B 1 316 ? -6.164 -30.062 -3.402 1 97.06 316 LYS B C 1
ATOM 5041 O O . LYS B 1 316 ? -6.547 -29.312 -2.502 1 97.06 316 LYS B O 1
ATOM 5046 N N . GLU B 1 317 ? -5.062 -30.781 -3.389 1 97.31 317 GLU B N 1
ATOM 5047 C CA . GLU B 1 317 ? -4.156 -30.656 -2.252 1 97.31 317 GLU B CA 1
ATOM 5048 C C . GLU B 1 317 ? -3.59 -29.25 -2.133 1 97.31 317 GLU B C 1
ATOM 5050 O O . GLU B 1 317 ? -3.514 -28.703 -1.033 1 97.31 317 GLU B O 1
ATOM 5055 N N . PHE B 1 318 ? -3.197 -28.734 -3.199 1 97.5 318 PHE B N 1
ATOM 5056 C CA . PHE B 1 318 ? -2.654 -27.391 -3.254 1 97.5 318 PHE B CA 1
ATOM 5057 C C . PHE B 1 318 ? -3.65 -26.375 -2.691 1 97.5 318 PHE B C 1
ATOM 5059 O O . PHE B 1 318 ? -3.312 -25.594 -1.806 1 97.5 318 PHE B O 1
ATOM 5066 N N . TYR B 1 319 ? -4.926 -26.359 -3.141 1 97.81 319 TYR B N 1
ATOM 5067 C CA . TYR B 1 319 ? -5.934 -25.422 -2.676 1 97.81 319 TYR B CA 1
ATOM 5068 C C . TYR B 1 319 ? -6.242 -25.625 -1.198 1 97.81 319 TYR B C 1
ATOM 5070 O O . TYR B 1 319 ? -6.52 -24.672 -0.471 1 97.81 319 TYR B O 1
ATOM 5078 N N . THR B 1 320 ? -6.238 -26.891 -0.786 1 97.94 320 THR B N 1
ATOM 5079 C CA . THR B 1 320 ? -6.461 -27.172 0.628 1 97.94 320 THR B CA 1
ATOM 5080 C C . THR B 1 320 ? -5.387 -26.516 1.487 1 97.94 320 THR B C 1
ATOM 5082 O O . THR B 1 320 ? -5.691 -25.906 2.521 1 97.94 320 THR B O 1
ATOM 5085 N N . GLU B 1 321 ? -4.16 -26.594 1.036 1 97.56 321 GLU B N 1
ATOM 5086 C CA . GLU B 1 321 ? -3.057 -25.969 1.754 1 97.56 321 GLU B CA 1
ATOM 5087 C C . GLU B 1 321 ? -3.242 -24.453 1.824 1 97.56 321 GLU B C 1
ATOM 5089 O O . GLU B 1 321 ? -3.057 -23.844 2.883 1 97.56 321 GLU B O 1
ATOM 5094 N N . ILE B 1 322 ? -3.615 -23.859 0.75 1 97.06 322 ILE B N 1
ATOM 5095 C CA . ILE B 1 322 ? -3.811 -22.406 0.661 1 97.06 322 ILE B CA 1
ATOM 5096 C C . ILE B 1 322 ? -4.922 -21.984 1.614 1 97.06 322 ILE B C 1
ATOM 5098 O O . ILE B 1 322 ? -4.77 -21.016 2.359 1 97.06 322 ILE B O 1
ATOM 5102 N N . ILE B 1 323 ? -6.008 -22.734 1.645 1 97.88 323 ILE B N 1
ATOM 5103 C CA . ILE B 1 323 ? -7.164 -22.406 2.469 1 97.88 323 ILE B CA 1
ATOM 5104 C C . ILE B 1 323 ? -6.805 -22.562 3.945 1 97.88 323 ILE B C 1
ATOM 5106 O O . ILE B 1 323 ? -7.094 -21.672 4.7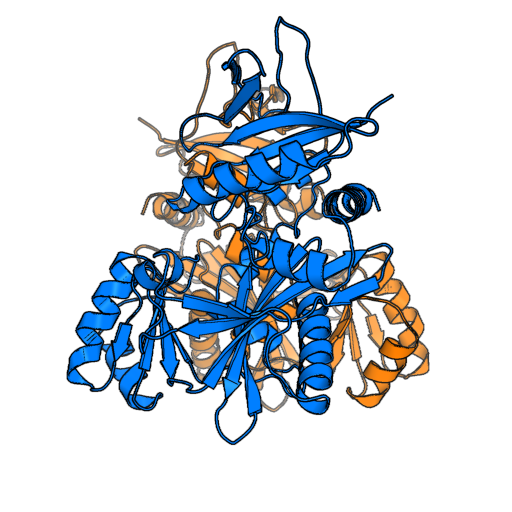54 1 97.88 323 ILE B O 1
ATOM 5110 N N . GLU B 1 324 ? -6.184 -23.578 4.273 1 97.19 324 GLU B N 1
ATOM 5111 C CA . GLU B 1 324 ? -5.883 -23.859 5.676 1 97.19 324 GLU B CA 1
ATOM 5112 C C . GLU B 1 324 ? -4.902 -22.844 6.246 1 97.19 324 GLU B C 1
ATOM 5114 O O . GLU B 1 324 ? -4.945 -22.531 7.434 1 97.19 324 GLU B O 1
ATOM 5119 N N . GLU B 1 325 ? -4.105 -22.312 5.383 1 95.88 325 GLU B N 1
ATOM 5120 C CA . GLU B 1 325 ? -3.102 -21.328 5.805 1 95.88 325 GLU B CA 1
ATOM 5121 C C . GLU B 1 325 ? -3.752 -20.031 6.277 1 95.88 325 GLU B C 1
ATOM 5123 O O . GLU B 1 325 ? -3.166 -19.297 7.066 1 95.88 325 GLU B O 1
ATOM 5128 N N . MET B 1 326 ? -4.973 -19.688 5.793 1 94.94 326 MET B N 1
ATOM 5129 C CA . MET B 1 326 ? -5.547 -18.375 6.129 1 94.94 326 MET B CA 1
ATOM 5130 C C . MET B 1 326 ? -5.957 -18.328 7.598 1 94.94 326 MET B C 1
ATOM 5132 O O . MET B 1 326 ? -6.223 -17.25 8.141 1 94.94 326 MET B O 1
ATOM 5136 N N . TRP B 1 327 ? -6.016 -19.531 8.289 1 95 327 TRP B N 1
ATOM 5137 C CA . TRP B 1 327 ? -6.398 -19.562 9.695 1 95 327 TRP B CA 1
ATOM 5138 C C . TRP B 1 327 ? -5.176 -19.703 10.594 1 95 327 TRP B C 1
ATOM 5140 O O . TRP B 1 327 ? -5.301 -19.875 11.812 1 95 327 TRP B O 1
ATOM 5150 N N . THR B 1 328 ? -3.994 -19.719 9.992 1 85.38 328 THR B N 1
ATOM 5151 C CA . THR B 1 328 ? -2.775 -19.859 10.781 1 85.38 328 THR B CA 1
ATOM 5152 C C . THR B 1 328 ? -2.141 -18.5 11.039 1 85.38 328 THR B C 1
ATOM 5154 O O . THR B 1 328 ? -2.379 -17.547 10.289 1 85.38 328 THR B O 1
#

Nearest PDB structures (foldseek):
  6u1k-assembly1_A  TM=8.478E-01  e=1.432E-30  Thermus thermophilus HB8
  7u9k-assembly1_B  TM=8.597E-01  e=6.236E-30  Staphylococcus aureus subsp. aureus NCTC 8325
  6u1k-assembly2_D  TM=8.430E-01  e=9.578E-30  Thermus thermophilus HB8
  6u1h-assembly1_B  TM=8.494E-01  e=5.332E-29  Thermus thermophilus HB8
  2yzn-assembly1_A  TM=8.193E-01  e=3.793E-28  Thermus thermophilus HB8

Foldseek 3Di:
DAFEEEEEAAAADPCRVLRVQLSVVLVVQADPVRYDYWYWYDYPVFIWTQDPVRDTFGADLVQRWTQDVHRIDDGQAYEQQYADPPRQQQNVLVSCVVNVHFYLFFHSQLSNQQQFQVSLCVQLCPPPLEHAFDKDKDQDLDPVVLVVCVPPDDPFKWKAQGGHDQQQLIDTRGDSVCSSVSNVSRCVPHSMMMIGHDFDFWKKKWKWADFPHDIDTFQIKTKDFPDPDDHNCQVPPPPGIDIDPNDDDDPVLRVVVRVSVSSSCVSSVIHHMKMWMWGLGPPPRRTYTDGMTRNARRHCPGRVVSRCVSVVHDPNRSVVRSVVVSVD/DAFEEEEEAAAADPCRVLRVQLSVVLVVQADPVRYDYWYWYDYPVFIWTQDPVRDTFGADLVQRWTQDVHRIDDGQAYEQQYADPPRQQQNVLVSCVVNVHFYLFFHSQLSNQQQFQVSLCVQLCPPPLEHAFDKDKDQDLDPVVLVVCVPPDDDFKWKAQGGHDQQQLIDTRGDSVCSSVSNVSRCVPHSMMMIGHDFDFWKKKWKWADFPHDIDTFQIKTKDAPDPDDHNCQVPDPPGIDIDPNDDDDPVLRVSVRVSVSSSCVSSVIHHMKMWMWGLGPPVRRTYTRGMTRNARRHCPGRVVSRCVSVVHDPNRSVVRSVVVSVD

Sequence (656 aa):
MKKRIALVTGGFTGESVVSLKSAAVVERHLDQDKYEVFKIIIEKTKWFHLAPDGQEHPVDLNDFSVSPQGQKITFDGVFNILHGSPGEDGKLAGYFDMLGIPYTTCDAMTSAITMNKGYTKAIIQDIDHLHVAKSIQLFKNSPENHDRVLEELSLPYFVKPNNGGSSIGMSKVKSAEELAEALDKAFAEDSQVLVEEFVSGREFSIGIYSCQGNIIVLPATEIVSSKEFFDFEAKYTAGVTEEITPGRMNEEEIARVNQIAAKVYQKLNCKGAVRMDYFLEHESSKVFFIEINTVPGQTETSLISQQVRAIGKEIKEFYTEIIEEMWTMKKRIALVTGGFTGESVVSLKSAAVVERHLDQDKYEVFKIIIEKTKWFHLAPDGQEHPVDLNDFSVSPQGQKITFDGVFNILHGSPGEDGKLAGYFDMLGIPYTTCDAMTSAITMNKGYTKAIIQDIDHLHVAKSIQLFKNSPENHDRVLEELSLPYFVKPNNGGSSIGMSKVKSAEELAEALDKAFAEDSQVLVEEFVSGREFSIGIYSCQGNIIVLPATEIVSSKEFFDFEAKYTAGVTEEITPGRMNEEEIARVNQIAAKVYQKLNCKGAVRMDYFLEHESSKVFFIEINTVPGQTETSLISQQVRAIGKEIKEFYTEIIEEMWT

Solvent-accessible surface area (backbone atoms only — not comparable to full-atom values): 33776 Å² total; per-residue (Å²): 131,60,46,31,31,34,40,35,21,22,27,69,47,87,46,19,64,55,6,46,48,15,41,55,43,48,62,72,38,51,57,68,85,56,37,44,79,41,43,31,40,36,44,79,88,49,44,27,33,53,44,95,88,66,48,73,31,60,50,41,54,71,73,61,25,33,44,64,96,76,46,78,43,70,59,71,27,31,45,61,40,14,25,51,41,45,52,29,43,12,29,45,39,21,47,30,56,72,71,70,43,38,42,30,43,33,48,29,46,39,18,19,43,48,32,27,45,61,54,40,49,41,56,52,51,80,43,80,79,45,40,61,63,62,64,48,76,37,75,61,97,43,73,68,51,55,52,48,50,65,70,75,49,59,81,38,32,36,32,28,33,25,58,68,81,66,56,62,39,52,36,80,29,80,48,79,85,45,42,64,60,38,49,52,47,7,48,74,72,24,76,31,31,31,39,25,37,62,80,66,52,51,40,35,38,31,34,36,31,51,51,95,91,36,78,46,70,45,51,36,29,26,52,46,56,79,51,92,71,84,38,50,64,42,76,71,38,87,84,46,49,49,79,36,70,64,33,95,65,57,70,68,54,50,53,52,49,49,54,41,53,54,48,51,41,55,75,51,56,60,37,26,54,28,32,39,33,33,27,37,28,63,96,73,62,46,38,28,58,68,48,51,36,55,39,52,63,41,30,90,83,21,66,51,46,50,23,44,46,68,74,71,43,54,68,37,58,52,52,49,47,37,54,58,44,37,80,103,130,59,45,32,32,34,40,34,21,22,28,69,46,89,44,19,63,56,7,46,47,15,40,54,42,49,63,72,38,52,57,67,85,54,36,44,79,41,45,30,40,36,43,78,88,50,46,26,32,54,43,96,88,66,49,74,30,58,49,41,56,72,72,62,26,35,43,64,96,76,45,77,44,70,57,71,27,32,45,62,39,14,24,51,41,46,52,28,44,12,28,45,38,22,47,29,55,72,69,71,45,38,42,29,44,32,48,29,46,39,19,19,42,47,31,28,44,62,54,40,47,41,56,53,51,79,43,80,81,46,40,62,63,62,64,48,76,38,76,59,96,45,72,67,52,55,52,47,48,66,71,74,48,57,82,36,33,36,33,28,33,24,57,68,80,66,56,62,40,51,37,80,30,78,48,78,85,45,42,65,60,40,49,51,47,8,49,74,74,25,74,30,29,33,40,24,36,61,80,65,53,50,40,35,38,32,34,37,32,51,51,94,91,38,79,46,72,44,53,35,30,25,51,46,56,79,53,90,73,83,39,48,64,41,75,73,36,88,85,46,49,48,79,37,71,63,33,96,64,55,72,67,55,49,54,52,50,49,52,42,52,52,48,52,42,56,75,52,57,60,38,27,55,28,33,39,33,33,27,36,27,63,98,73,59,46,40,29,58,68,51,51,36,55,38,54,64,40,29,88,82,20,65,51,46,51,24,44,47,67,74,72,44,51,67,38,58,53,52,50,46,39,55,58,45,38,78,103

Secondary structure (DSSP, 8-state):
-PEEEEEEEE-SSTTHHHHHHHHHHHHHHS-TTTEEEEEEEE-SS-EEEE-TTS-EEE-BTTTTBB-GGG--B--SEEEE---STTTTSSHHHHHHHHHT--BSS--HHHHHHHTBHHHHHHHHTTSTTEE---EEEESS--HHHHHHHHHHS-SSEEEEESBSSS-TT-EEE-SGGGHHHHHHHHHTT-S-EEEEE---EEEEEEEEEEETTEEEEPPPEEEEESSSS--HHHHHSTTTEEEESS-S--HHHHHHHHHHHHHHHHHTT--S-EEEEEEEETTT--EEEEEEESS---STT-HHHHHHHHTT--HHHHHHHHHHHTT-/-PEEEEEEEE-SSTTHHHHHHHHHHHHHHS-TTTEEEEEEEE-SS-EEEE-TTS-EEE-BTTTTBB-GGG--B--SEEEE---STTTTSSHHHHHHHHHT--BSS--HHHHHHHTBHHHHHHHHTTSTTEE---EEEESS--HHHHHHHHHHS-SSEEEEESBSSS-TT-EEE-SGGGHHHHHHHHHTT-S-EEEEE---EEEEEEEEEEETTEEEEPPPEEEEESSSS--HHHHHSTTTEEEESS-S--HHHHHHHHHHHHHHHHHTT--S-EEEEEEEETTT--EEEEEEESS---STT-HHHHHHHHTT--HHHHHHHHHHHTT-

Radius of gyration: 25.17 Å; Cα contacts (8 Å, |Δi|>4): 1486; chains: 2; bounding box: 63×68×61 Å